Protein AF-A0A8K9Y503-F1 (afdb_monomer)

Solvent-accessible surface area (backbone atoms only — not comparable to full-atom values): 27094 Å² total; per-residue (Å²): 132,85,43,67,85,69,64,102,53,84,66,88,52,78,53,68,61,41,76,70,37,54,54,33,41,52,25,27,15,52,36,34,5,50,51,62,16,43,47,40,30,56,32,68,47,38,65,57,53,28,67,76,69,73,49,55,60,20,61,52,29,40,32,34,14,39,15,49,16,28,39,36,50,43,52,69,60,44,52,54,48,32,75,74,66,34,50,33,60,42,11,30,50,9,10,48,35,22,12,50,11,22,43,54,32,34,71,47,89,46,71,68,48,32,36,48,18,46,2,48,39,17,10,42,8,34,23,32,32,36,58,43,36,54,54,52,47,58,56,28,19,65,89,51,32,70,60,51,53,50,55,20,57,44,20,18,27,54,36,22,37,52,41,21,49,47,45,48,53,31,35,72,78,48,34,64,41,48,29,29,37,53,51,11,57,58,36,38,50,38,23,59,33,18,67,53,46,70,80,91,76,60,88,85,56,84,72,53,59,65,52,46,61,55,47,56,61,48,58,73,70,52,77,80,77,66,93,67,57,70,72,54,70,74,38,67,62,46,46,54,48,43,53,42,50,22,34,42,38,27,38,67,60,29,57,68,42,42,51,37,48,52,37,43,69,76,69,44,54,65,69,62,22,28,44,42,51,22,46,19,14,55,36,20,50,55,25,22,59,54,40,42,55,53,42,65,33,85,84,36,46,89,44,37,60,58,54,41,53,48,22,51,51,50,34,38,50,43,41,43,58,42,46,71,49,87,48,70,70,44,51,49,55,35,24,45,54,40,13,35,23,50,15,32,39,69,44,37,53,64,55,43,51,36,70,62,59,32,47,93,48,27,41,46,48,49,54,54,40,33,40,48,30,13,57,22,31,44,46,19,34,24,60,42,34,68,45,75,62,71,53,35,31,52,52,37,29,48,45,47,53,48,48,68,50,82,37,76,60,44,78,48,80,50,63,77,47,73,66,46,81,47,79,48,64,64,38,53,27,39,41,39,40,41,40,41,34,48,32,39,40,39,40,39,40,40,35,49,32,39,41,39,39,39,41,41,37,45,34,38,40,39,39,40,42,40,36,46,33,39,41,40,40,38,40,41,37,46,34,38,40,39,39,39,41,40,35,45,33,39,40,40,40,39,42,39,38,44,35,37,41,38,39,39,40,42,35,44,35,39,41,38,39,39,36,45,32,45,34,38,41,38,39,39,35,44,29,48,34,39,42,39,40,38,35,54,27,68,38,54,48,71,46,76,42,67,62,78,42,79,49,79,47,76,32,79,58,70,74,81,78,80,88,78,89,135

Nearest PDB structures (foldseek):
  7da5-assembly1_A  TM=9.621E-01  e=9.854E-31  Homo sapiens
  7yr5-assembly1_A  TM=9.206E-01  e=6.064E-30  Homo sapiens
  7ckr-assembly1_A  TM=7.723E-01  e=3.925E-29  Homo sapiens
  7y1q-assembly1_A  TM=7.663E-01  e=1.019E-23  Mus musculus
  8vzo-assembly1_A  TM=6.614E-01  e=3.587E-10  Mus musculus

Foldseek 3Di:
DAFQDDDPPPPPDDAQQDDLLVLLLVLLLQLLQCLQQVLLLLLLQLVVVCVLAVDFQLLSLLLSLLLLLLLLQCLLVLVVCCVVPNLLVLQLVLLLQLLQLLLQCLVDPHSVSSCCRRRPRNSNSSNSLNNSSLVLSCRNRDPCNVVSVLSSNLSRLVSNLVSLLVLLVQCVPPNSSSSSNVVSVVSNCSSVSSNSSDDDDDDDDPVVVVVVVVVVVVVVVDPDDDSADPPLVVQPLLVLLLLLLLLLLLQLVQCSSCQLVVCVVLVDDSSLSSCLSNLLSVLLSVLQVVLLVVCPDPVNVVVLVVQLVVLLVQLLVLLLQLLPDSDSVSSSVSSNSNSNSSSNNVNSSLSSLCVRRPNVCSNSSSSVSSSSSSVSSSCRNSVLSVPDDSCSSVVSSVSSVCSVQADQEAEAEDEDEAEEAAEHEEYAEYEYEYHEYAYYEHEYHEYAEYEYEYEEYAEYEYEYEYYAEYEYEYAEYAEYEYEYHEYAEYEYEYAYYAEYEYAYAEYAEYEYHAAEYAEYEYAYAEYAEYEYHYHDYAYYEHHYHDYNYYDYYYHDYDDDDDDDDD

Radius of gyration: 30.26 Å; Cα contacts (8 Å, |Δi|>4): 1120; chains: 1; bounding box: 80×85×55 Å

pLDDT: mean 74.12, std 19.42, range [24.25, 97.5]

Secondary structure (DSSP, 8-state):
-----S-SS--SS---SSTHHHHHHHHHHHHHHHHHHHHHHGGGGHHHHHHHHT--HHHHHHHHHHHHHHHHHTHHHHHHHHHHH-HHHHHHHHHHHHHHHHHHHHT-SSHHHHIIIIIIIHHHHHHHHHHHHHHHHHHH-STTHHHHHHHHHHHHHHHHHHHHHHHHHHHHHHHHHHHHHHHHHHHHHHHHHHHT-----PPPPTTHHHHHHHHHHHHTTS----SS-GGGGG-HHHHHHHHHHHHHHHHHTHHHHHHHHHHHHTT--HHHHHHHHHHHHHHHHHHHHHHHHHHHSTTTGGGHHHHHHHHHHHHHHHHHHHTT--SHHHHHHHHHHHHHHHHHHHHHHHHHHHHHH-TTTHHHHHHHHHHHHHHHHHHHHHHHHTS-STHHHHHHHHHHHHTTS--SSEEEEEEEEEEEEEEEEEEEEEEEEEEEEEEEEEEEEEEEEEEEEEEEEEEEEEEEEEEEEEEEEEEEEEEEEEEEEEEEEEEEEEEEEEEEEEEEEEEEEEEEEEEEEEEEEEEE-SEEEEEEEEEEEEEEEEEE-SEEEEEEEEES-S--------

Mean predicted aligned error: 16.47 Å

Organism: Oncorhynchus mykiss (NCBI:txid8022)

Sequence (566 aa):
MGGAVVDDEPSDVKAPDGGWGWAVLAGGFVITGFSYAFPKAVSVFFKELIREFGVGYSDCAWISSILLAMLYGTGPLCSVLVNKFGCRPVMMVGGLFASLGMVLASLATSIIHIYICTGVITGLGLALNFQPSLIMLNRYFSEKRPLANGLSAAGSPVALCCLSPLGQVLQYHYGWRGGFLILGGLLLNCCACGALMRPLVGPKKPQDQELQAVGEAERKLKPKKKLLDFSVFKDRGFLIYAIAASIMVLGLFVPPVFVVSYAKEMGNEDTKSALLLTILGFIDIFARPTCGLIAGMKWVRPRCVYLFSFAILFNGITDVISSQATDYPGLVVFCIFFGLSYGMVGALQFEVLMAIVGTKKFSSALGLVLLMEAIAVLVGPPGAGQYTGRRIWLVLGLGLWLGLGINRAVDVKLGLSRAVDVRLGLSRAVDVRLGLSRAVDVRLGLSRAVDVRLGLSRAVDVRLGLSRAVDVRLGLSRAVDVRLGLSRAVDVRLGLSRAVDVRLGLSRAVDVRLGLSRAVDVRLGLSRAVDVRLGLSRAVDVRLGLSRAVDVRLGRGREVEPWGWG

Structure (mmCIF, N/CA/C/O backbone):
data_AF-A0A8K9Y503-F1
#
_entry.id   AF-A0A8K9Y503-F1
#
loop_
_atom_site.group_PDB
_atom_site.id
_atom_site.type_symbol
_atom_site.label_atom_id
_atom_site.label_alt_id
_atom_site.label_comp_id
_atom_site.label_asym_id
_atom_site.label_entity_id
_atom_site.label_seq_id
_atom_site.pdbx_PDB_ins_code
_atom_site.Cartn_x
_atom_site.Cartn_y
_atom_site.Cartn_z
_atom_site.occupancy
_atom_site.B_iso_or_equiv
_atom_site.auth_seq_id
_atom_site.auth_comp_id
_atom_site.auth_asym_id
_atom_site.auth_atom_id
_atom_site.pdbx_PDB_model_num
ATOM 1 N N . MET A 1 1 ? -4.191 0.348 24.302 1.00 24.25 1 MET A N 1
ATOM 2 C CA . MET A 1 1 ? -5.628 0.156 24.599 1.00 24.25 1 MET A CA 1
ATOM 3 C C . MET A 1 1 ? -6.390 0.761 23.437 1.00 24.25 1 MET A C 1
ATOM 5 O O . MET A 1 1 ? -6.690 1.943 23.464 1.00 24.25 1 MET A O 1
ATOM 9 N N . GLY A 1 2 ? -6.550 -0.013 22.363 1.00 26.66 2 GLY A N 1
ATOM 10 C CA . GLY A 1 2 ? -7.130 0.453 21.106 1.00 26.66 2 GLY A CA 1
ATOM 11 C C . GLY A 1 2 ? -8.628 0.216 21.070 1.00 26.66 2 GLY A C 1
ATOM 12 O O . GLY A 1 2 ? -9.065 -0.931 21.083 1.00 26.66 2 GLY A O 1
ATOM 13 N N . GLY A 1 3 ? -9.394 1.304 21.053 1.00 29.09 3 GLY A N 1
ATOM 14 C CA . GLY A 1 3 ? -10.820 1.298 20.749 1.00 29.09 3 GLY A CA 1
ATOM 15 C C . GLY A 1 3 ? -11.018 1.650 19.279 1.00 29.09 3 GLY A C 1
ATOM 16 O O . GLY A 1 3 ? -11.071 2.824 18.928 1.00 29.09 3 GLY A O 1
ATOM 17 N N . ALA A 1 4 ? -11.089 0.641 18.414 1.00 30.44 4 ALA A N 1
ATOM 18 C CA . ALA A 1 4 ? -11.808 0.779 17.153 1.00 30.44 4 ALA A CA 1
ATOM 19 C C . ALA A 1 4 ? -13.291 0.569 17.476 1.00 30.44 4 ALA A C 1
ATOM 21 O O . ALA A 1 4 ? -13.622 -0.336 18.242 1.00 30.44 4 ALA A O 1
ATOM 22 N N . VAL A 1 5 ? -14.158 1.438 16.959 1.00 34.88 5 VAL A N 1
ATOM 23 C CA . VAL A 1 5 ? -15.590 1.417 17.254 1.00 34.88 5 VAL A CA 1
ATOM 24 C C . VAL A 1 5 ? -16.160 0.113 16.728 1.00 34.88 5 VAL A C 1
ATOM 26 O O . VAL A 1 5 ? -16.327 -0.097 15.530 1.00 34.88 5 VAL A O 1
ATOM 29 N N . VAL A 1 6 ? -16.458 -0.745 17.683 1.00 36.44 6 VAL A N 1
ATOM 30 C CA . VAL A 1 6 ? -17.508 -1.731 17.619 1.00 36.44 6 VAL A CA 1
ATOM 31 C C . VAL A 1 6 ? -18.250 -1.501 18.921 1.00 36.44 6 VAL A C 1
ATOM 33 O O . VAL A 1 6 ? -17.729 -1.856 19.967 1.00 36.44 6 VAL A O 1
ATOM 36 N N . ASP A 1 7 ? -19.377 -0.804 18.829 1.00 33.28 7 ASP A N 1
ATOM 37 C CA . ASP A 1 7 ? -20.408 -0.723 19.860 1.00 33.28 7 ASP A CA 1
ATOM 38 C C . ASP A 1 7 ? -19.899 -0.476 21.299 1.00 33.28 7 ASP A C 1
ATOM 40 O O . ASP A 1 7 ? -19.605 -1.395 22.049 1.00 33.28 7 ASP A O 1
ATOM 44 N N . ASP A 1 8 ? -19.935 0.788 21.737 1.00 29.53 8 ASP A N 1
ATOM 45 C CA . ASP A 1 8 ? -20.135 1.149 23.159 1.00 29.53 8 ASP A CA 1
ATOM 46 C C . ASP A 1 8 ? -21.586 0.818 23.615 1.00 29.53 8 ASP A C 1
ATOM 48 O O . ASP A 1 8 ? -22.152 1.475 24.486 1.00 29.53 8 ASP A O 1
ATOM 52 N N . GLU A 1 9 ? -22.239 -0.172 23.000 1.00 31.08 9 GLU A N 1
ATOM 53 C CA . GLU A 1 9 ? -23.271 -0.937 23.695 1.00 31.08 9 GLU A CA 1
ATOM 54 C C . GLU A 1 9 ? -22.525 -2.112 24.323 1.00 31.08 9 GLU A C 1
ATOM 56 O O . GLU A 1 9 ? -21.763 -2.767 23.607 1.00 31.08 9 GLU A O 1
ATOM 61 N N . PRO A 1 10 ? -22.666 -2.375 25.634 1.00 30.44 10 PRO A N 1
ATOM 62 C CA . PRO A 1 10 ? -22.065 -3.556 26.223 1.00 30.44 10 PRO A CA 1
ATOM 63 C C . PRO A 1 10 ? -22.575 -4.748 25.418 1.00 30.44 10 PRO A C 1
ATOM 65 O O . PRO A 1 10 ? -23.750 -5.096 25.476 1.00 30.44 10 PRO A O 1
ATOM 68 N N . SER A 1 11 ? -21.711 -5.347 24.599 1.00 40.53 11 SER A N 1
ATOM 69 C CA . SER A 1 11 ? -22.022 -6.647 24.045 1.00 40.53 11 SER A CA 1
ATOM 70 C C . SER A 1 11 ? -22.143 -7.550 25.262 1.00 40.53 11 SER A C 1
ATOM 72 O O . SER A 1 11 ? -21.130 -7.828 25.902 1.00 40.53 11 SER A O 1
ATOM 74 N N . ASP A 1 12 ? -23.355 -8.003 25.582 1.00 45.41 12 ASP A N 1
ATOM 75 C CA . ASP A 1 12 ? -23.654 -8.934 26.687 1.00 45.41 12 ASP A CA 1
ATOM 76 C C . ASP A 1 12 ? -22.857 -10.259 26.608 1.00 45.41 12 ASP A C 1
ATOM 78 O O . ASP A 1 12 ? -22.991 -11.151 27.445 1.00 45.41 12 ASP A O 1
ATOM 82 N N . VAL A 1 13 ? -21.994 -10.407 25.598 1.00 59.25 13 VAL A N 1
ATOM 83 C CA . VAL A 1 13 ? -21.104 -11.535 25.362 1.00 59.25 13 VAL A CA 1
ATOM 84 C C . VAL A 1 13 ? -19.667 -11.144 25.688 1.00 59.25 13 VAL A C 1
ATOM 86 O O . VAL A 1 13 ? -19.030 -10.376 24.967 1.00 59.25 13 VAL A O 1
ATOM 89 N N . LYS A 1 14 ? -19.132 -11.727 26.764 1.00 68.75 14 LYS A N 1
ATOM 90 C CA . LYS A 1 14 ? -17.713 -11.627 27.122 1.00 68.75 14 LYS A CA 1
ATOM 91 C C . LYS A 1 14 ? -16.845 -12.202 25.995 1.00 68.75 14 LYS A C 1
ATOM 93 O O . LYS A 1 14 ? -17.120 -13.293 25.493 1.00 68.75 14 LYS A O 1
ATOM 98 N N . ALA A 1 15 ? -15.791 -11.480 25.610 1.00 75.25 15 ALA A N 1
ATOM 99 C CA . ALA A 1 15 ? -14.837 -11.958 24.612 1.00 75.25 15 ALA A CA 1
ATOM 100 C C . ALA A 1 15 ? -14.165 -13.262 25.095 1.00 75.25 15 ALA A C 1
ATOM 102 O O . ALA A 1 15 ? -13.732 -13.326 26.248 1.00 75.25 15 ALA A O 1
ATOM 103 N N . PRO A 1 16 ? -14.077 -14.304 24.249 1.00 75.00 16 PRO A N 1
ATOM 104 C CA . PRO A 1 16 ? -13.541 -15.600 24.661 1.00 75.00 16 PRO A CA 1
ATOM 105 C C . PRO A 1 16 ? -12.012 -15.628 24.838 1.00 75.00 16 PRO A C 1
ATOM 107 O O . PRO A 1 16 ? -11.518 -16.537 25.499 1.00 75.00 16 PRO A O 1
ATOM 110 N N . ASP A 1 17 ? -11.251 -14.692 24.244 1.00 77.75 17 ASP A N 1
ATOM 111 C CA . ASP A 1 17 ? -9.776 -14.572 24.360 1.00 77.75 17 ASP A CA 1
ATOM 112 C C . ASP A 1 17 ? -8.979 -15.881 24.087 1.00 77.75 17 ASP A C 1
ATOM 114 O O . ASP A 1 17 ? -7.818 -16.058 24.497 1.00 77.75 17 ASP A O 1
ATOM 118 N N . GLY A 1 18 ? -9.604 -16.797 23.335 1.00 81.81 18 GLY A N 1
ATOM 119 C CA . GLY A 1 18 ? -9.132 -18.145 23.027 1.00 81.81 18 GLY A CA 1
ATOM 120 C C . GLY A 1 18 ? -10.145 -18.971 22.218 1.00 81.81 18 GLY A C 1
ATOM 121 O O . GLY A 1 18 ? -11.104 -18.439 21.651 1.00 81.81 18 GLY A O 1
ATOM 122 N N . GLY A 1 19 ? -9.915 -20.286 22.129 1.00 88.31 19 GLY A N 1
ATOM 123 C CA . GLY A 1 19 ? -10.785 -21.222 21.403 1.00 88.31 19 GLY A CA 1
ATOM 124 C C . GLY A 1 19 ? -10.927 -20.869 19.919 1.00 88.31 19 GLY A C 1
ATOM 125 O O . GLY A 1 19 ? -9.931 -20.707 19.214 1.00 88.31 19 GLY A O 1
ATOM 126 N N . TRP A 1 20 ? -12.169 -20.693 19.456 1.00 89.31 20 TRP A N 1
ATOM 127 C CA . TRP A 1 20 ? -12.473 -20.318 18.067 1.00 89.31 20 TRP A CA 1
ATOM 128 C C . TRP A 1 20 ? -11.873 -18.962 17.649 1.00 89.31 20 TRP A C 1
ATOM 130 O O . TRP A 1 20 ? -11.690 -18.711 16.459 1.00 89.31 20 TRP A O 1
ATOM 140 N N . GLY A 1 21 ? -11.486 -18.110 18.608 1.00 87.62 21 GLY A N 1
ATOM 141 C CA . GLY A 1 21 ? -10.747 -16.877 18.326 1.00 87.62 21 GLY A CA 1
ATOM 142 C C . GLY A 1 21 ? -9.441 -17.114 17.560 1.00 87.62 21 GLY A C 1
ATOM 143 O O . GLY A 1 21 ? -9.077 -16.298 16.720 1.00 87.62 21 GLY A O 1
ATOM 144 N N . TRP A 1 22 ? -8.772 -18.255 17.761 1.00 91.81 22 TRP A N 1
ATOM 145 C CA . TRP A 1 22 ? -7.566 -18.611 17.003 1.00 91.81 22 TRP A CA 1
ATOM 146 C C . TRP A 1 22 ? -7.865 -18.995 15.548 1.00 91.81 22 TRP A C 1
ATOM 148 O O . TRP A 1 22 ? -7.086 -18.663 14.659 1.00 91.81 22 TRP A O 1
ATOM 158 N N . ALA A 1 23 ? -9.014 -19.623 15.280 1.00 93.06 23 ALA A N 1
ATOM 159 C CA . ALA A 1 23 ? -9.465 -19.885 13.912 1.00 93.06 23 ALA A CA 1
ATOM 160 C C . ALA A 1 23 ? -9.832 -18.577 13.189 1.00 93.06 23 ALA A C 1
ATOM 162 O O . ALA A 1 23 ? -9.463 -18.374 12.033 1.00 93.06 23 ALA A O 1
ATOM 163 N N . VAL A 1 24 ? -10.490 -17.651 13.898 1.00 91.44 24 VAL A N 1
ATOM 164 C CA . VAL A 1 24 ? -10.767 -16.286 13.416 1.00 91.44 24 VAL A CA 1
ATOM 165 C C . VAL A 1 24 ? -9.466 -15.531 13.130 1.00 91.44 24 VAL A C 1
ATOM 167 O O . VAL A 1 24 ? -9.355 -14.898 12.083 1.00 91.44 24 VAL A O 1
ATOM 170 N N . LEU A 1 25 ? -8.459 -15.643 14.003 1.00 92.44 25 LEU A N 1
ATOM 171 C CA . LEU A 1 25 ? -7.128 -15.071 13.781 1.00 92.44 25 LEU A CA 1
ATOM 172 C C . LEU A 1 25 ? -6.470 -15.644 12.522 1.00 92.44 25 LEU A C 1
ATOM 174 O O . LEU A 1 25 ? -5.951 -14.874 11.723 1.00 92.44 25 LEU A O 1
ATOM 178 N N . ALA A 1 26 ? -6.506 -16.964 12.320 1.00 94.31 26 ALA A N 1
ATOM 179 C CA . ALA A 1 26 ? -5.936 -17.599 11.132 1.00 94.31 26 ALA A CA 1
ATOM 180 C C . ALA A 1 26 ? -6.625 -17.118 9.842 1.00 94.31 26 ALA A C 1
ATOM 182 O O . ALA A 1 26 ? -5.956 -16.778 8.867 1.00 94.31 26 ALA A O 1
ATOM 183 N N . GLY A 1 27 ? -7.958 -17.000 9.851 1.00 93.81 27 GLY A N 1
ATOM 184 C CA . GLY A 1 27 ? -8.704 -16.397 8.742 1.00 93.81 27 GLY A CA 1
ATOM 185 C C . GLY A 1 27 ? -8.328 -14.928 8.513 1.00 93.81 27 GLY A C 1
ATOM 186 O O . GLY A 1 27 ? -8.102 -14.516 7.376 1.00 93.81 27 GLY A O 1
ATOM 187 N N . GLY A 1 28 ? -8.205 -14.149 9.592 1.00 91.69 28 GLY A N 1
ATOM 188 C CA . GLY A 1 28 ? -7.778 -12.749 9.553 1.00 91.69 28 GLY A CA 1
ATOM 189 C C . GLY A 1 28 ? -6.360 -12.574 9.009 1.00 91.69 28 GLY A C 1
ATOM 190 O O . GLY A 1 28 ? -6.130 -11.680 8.198 1.00 91.69 28 GLY A O 1
ATOM 191 N N . PHE A 1 29 ? -5.435 -13.466 9.372 1.00 94.56 29 PHE A N 1
ATOM 192 C CA . PHE A 1 29 ? -4.059 -13.498 8.877 1.00 94.56 29 PHE A CA 1
ATOM 193 C C . PHE A 1 29 ? -4.014 -13.656 7.356 1.00 94.56 29 PHE A C 1
ATOM 195 O O . PHE A 1 29 ? -3.374 -12.858 6.673 1.00 94.56 29 PHE A O 1
ATOM 202 N N . VAL A 1 30 ? -4.739 -14.640 6.815 1.00 95.50 30 VAL A N 1
ATOM 203 C CA . VAL A 1 30 ? -4.794 -14.894 5.367 1.00 95.50 30 VAL A CA 1
ATOM 204 C C . VAL A 1 30 ? -5.430 -13.714 4.630 1.00 95.50 30 VAL A C 1
ATOM 206 O O . VAL A 1 30 ? -4.883 -13.232 3.641 1.00 95.50 30 VAL A O 1
ATOM 209 N N . ILE A 1 31 ? -6.553 -13.200 5.136 1.00 94.75 31 ILE A N 1
ATOM 210 C CA . ILE A 1 31 ? -7.268 -12.065 4.538 1.00 94.75 31 ILE A CA 1
ATOM 211 C C . ILE A 1 31 ? -6.422 -10.793 4.548 1.00 94.75 31 ILE A C 1
ATOM 213 O O . ILE A 1 31 ? -6.339 -10.102 3.534 1.00 94.75 31 ILE A O 1
ATOM 217 N N . THR A 1 32 ? -5.779 -10.483 5.673 1.00 91.75 32 THR A N 1
ATOM 218 C CA . THR A 1 32 ? -4.864 -9.341 5.781 1.00 91.75 32 THR A CA 1
ATOM 219 C C . THR A 1 32 ? -3.681 -9.521 4.830 1.00 91.75 32 THR A C 1
ATOM 221 O O . THR A 1 32 ? -3.284 -8.570 4.156 1.00 91.75 32 THR A O 1
ATOM 224 N N . GLY A 1 33 ? -3.184 -10.758 4.723 1.00 93.56 33 GLY A N 1
ATOM 225 C CA . GLY A 1 33 ? -2.189 -11.194 3.752 1.00 93.56 33 GLY A CA 1
ATOM 226 C C . GLY A 1 33 ? -2.547 -10.796 2.329 1.00 93.56 33 GLY A C 1
ATOM 227 O O . GLY A 1 33 ? -1.882 -9.949 1.734 1.00 93.56 33 GLY A O 1
ATOM 228 N N . PHE A 1 34 ? -3.635 -11.356 1.803 1.00 94.62 34 PHE A N 1
ATOM 229 C CA . PHE A 1 34 ? -4.100 -11.046 0.454 1.00 94.62 34 PHE A CA 1
ATOM 230 C C . PHE A 1 34 ? -4.433 -9.562 0.275 1.00 94.62 34 PHE A C 1
ATOM 232 O O . PHE A 1 34 ? -4.041 -8.977 -0.725 1.00 94.62 34 PHE A O 1
ATOM 239 N N . SER A 1 35 ? -5.080 -8.913 1.241 1.00 92.25 35 SER A N 1
ATOM 240 C CA . SER A 1 35 ? -5.535 -7.528 1.060 1.00 92.25 35 SER A CA 1
ATOM 241 C C . SER A 1 35 ? -4.378 -6.546 0.838 1.00 92.25 35 SER A C 1
ATOM 243 O O . SER A 1 35 ? -4.457 -5.704 -0.051 1.00 92.25 35 SER A O 1
ATOM 245 N N . TYR A 1 36 ? -3.277 -6.675 1.587 1.00 90.25 36 TYR A N 1
ATOM 246 C CA . TYR A 1 36 ? -2.134 -5.758 1.476 1.00 90.25 36 TYR A CA 1
ATOM 247 C C . TYR A 1 36 ? -1.031 -6.223 0.519 1.00 90.25 36 TYR A C 1
ATOM 249 O O . TYR A 1 36 ? -0.345 -5.385 -0.076 1.00 90.25 36 TYR A O 1
ATOM 257 N N . ALA A 1 37 ? -0.813 -7.535 0.386 1.00 93.50 37 ALA A N 1
ATOM 258 C CA . ALA A 1 37 ? 0.258 -8.069 -0.452 1.00 93.50 37 ALA A CA 1
ATOM 259 C C . ALA A 1 37 ? -0.138 -8.160 -1.925 1.00 93.50 37 ALA A C 1
ATOM 261 O O . ALA A 1 37 ? 0.696 -7.913 -2.795 1.00 93.50 37 ALA A O 1
ATOM 262 N N . PHE A 1 38 ? -1.399 -8.490 -2.214 1.00 94.31 38 PHE A N 1
ATOM 263 C CA . PHE A 1 38 ? -1.869 -8.731 -3.575 1.00 94.31 38 PHE A CA 1
ATOM 264 C C . PHE A 1 38 ? -1.655 -7.539 -4.521 1.00 94.31 38 PHE A C 1
ATOM 266 O O . PHE A 1 38 ? -1.029 -7.749 -5.560 1.00 94.31 38 PHE A O 1
ATOM 273 N N . PRO A 1 39 ? -2.034 -6.285 -4.183 1.00 92.25 39 PRO A N 1
ATOM 274 C CA . PRO A 1 39 ? -1.750 -5.140 -5.054 1.00 92.25 39 PRO A CA 1
ATOM 275 C C . PRO A 1 39 ? -0.270 -4.976 -5.414 1.00 92.25 39 PRO A C 1
ATOM 277 O O . PRO A 1 39 ? 0.044 -4.525 -6.513 1.00 92.25 39 PRO A O 1
ATOM 280 N N . LYS A 1 40 ? 0.645 -5.348 -4.512 1.00 91.12 40 LYS A N 1
ATOM 281 C CA . LYS A 1 40 ? 2.092 -5.305 -4.769 1.00 91.12 40 LYS A CA 1
ATOM 282 C C . LYS A 1 40 ? 2.534 -6.493 -5.619 1.00 91.12 40 LYS A C 1
ATOM 284 O O . LYS A 1 40 ? 3.303 -6.311 -6.552 1.00 91.12 40 LYS A O 1
ATOM 289 N N . ALA A 1 41 ? 2.028 -7.693 -5.344 1.00 92.69 41 ALA A N 1
ATOM 290 C CA . ALA A 1 41 ? 2.369 -8.905 -6.088 1.00 92.69 41 ALA A CA 1
ATOM 291 C C . ALA A 1 41 ? 1.895 -8.860 -7.554 1.00 92.69 41 ALA A C 1
ATOM 293 O O . ALA A 1 41 ? 2.585 -9.372 -8.432 1.00 92.69 41 ALA A O 1
ATOM 294 N N . VAL A 1 42 ? 0.775 -8.187 -7.847 1.00 92.69 42 VAL A N 1
ATOM 295 C CA . VAL A 1 42 ? 0.293 -7.977 -9.228 1.00 92.69 42 VAL A CA 1
ATOM 296 C C . VAL A 1 42 ? 1.311 -7.202 -10.083 1.00 92.69 42 VAL A C 1
ATOM 298 O O . VAL A 1 42 ? 1.362 -7.404 -11.296 1.00 92.69 42 VAL A O 1
ATOM 301 N N . SER A 1 43 ? 2.191 -6.397 -9.471 1.00 90.81 43 SER A N 1
ATOM 302 C CA . SER A 1 43 ? 3.234 -5.655 -10.199 1.00 90.81 43 SER A CA 1
ATOM 303 C C . SER A 1 43 ? 4.227 -6.544 -10.958 1.00 90.81 43 SER A C 1
ATOM 305 O O . SER A 1 43 ? 4.831 -6.098 -11.933 1.00 90.81 43 SER A O 1
ATOM 307 N N . VAL A 1 44 ? 4.363 -7.820 -10.572 1.00 93.19 44 VAL A N 1
ATOM 308 C CA . VAL A 1 44 ? 5.228 -8.795 -11.258 1.00 93.19 44 VAL A CA 1
ATOM 309 C C . VAL A 1 44 ? 4.824 -8.962 -12.731 1.00 93.19 44 VAL A C 1
ATOM 311 O O . VAL A 1 44 ? 5.699 -9.095 -13.594 1.00 93.19 44 VAL A O 1
ATOM 314 N N . PHE A 1 45 ? 3.521 -8.844 -13.018 1.00 93.94 45 PHE A N 1
ATOM 315 C CA . PHE A 1 45 ? 2.928 -8.974 -14.351 1.00 93.94 45 PHE A CA 1
ATOM 316 C C . PHE A 1 45 ? 3.010 -7.691 -15.195 1.00 93.94 45 PHE A C 1
ATOM 318 O O . PHE A 1 45 ? 2.757 -7.745 -16.397 1.00 93.94 45 PHE A O 1
ATOM 325 N N . PHE A 1 46 ? 3.379 -6.540 -14.618 1.00 91.50 46 PHE A N 1
ATOM 326 C CA . PHE A 1 46 ? 3.314 -5.242 -15.309 1.00 91.50 46 PHE A CA 1
ATOM 327 C C . PHE A 1 46 ? 4.134 -5.199 -16.594 1.00 91.50 46 PHE A C 1
ATOM 329 O O . PHE A 1 46 ? 3.647 -4.711 -17.607 1.00 91.50 46 PHE A O 1
ATOM 336 N N . LYS A 1 47 ? 5.348 -5.763 -16.588 1.00 88.44 47 LYS A N 1
ATOM 337 C CA . LYS A 1 47 ? 6.200 -5.805 -17.788 1.00 88.44 47 LYS A CA 1
ATOM 338 C C . LYS A 1 47 ? 5.528 -6.538 -18.955 1.00 88.44 47 LYS A C 1
ATOM 340 O O . LYS A 1 47 ? 5.725 -6.153 -20.101 1.00 88.44 47 LYS A O 1
ATOM 345 N N . GLU A 1 48 ? 4.727 -7.561 -18.670 1.00 90.50 48 GLU A N 1
ATOM 346 C CA . GLU A 1 48 ? 4.014 -8.319 -19.702 1.00 90.50 48 GLU A CA 1
ATOM 347 C C . GLU A 1 48 ? 2.774 -7.577 -20.197 1.00 90.50 48 GLU A C 1
ATOM 349 O O . GLU A 1 48 ? 2.521 -7.536 -21.395 1.00 90.50 48 GLU A O 1
ATOM 354 N N . LEU A 1 49 ? 2.046 -6.913 -19.294 1.00 92.12 49 LEU A N 1
ATOM 355 C CA . LEU A 1 49 ? 0.908 -6.064 -19.659 1.00 92.12 49 LEU A CA 1
ATOM 356 C C . LEU A 1 49 ? 1.341 -4.875 -20.531 1.00 92.12 49 LEU A C 1
ATOM 358 O O . LEU A 1 49 ? 0.658 -4.543 -21.496 1.00 92.12 49 LEU A O 1
ATOM 362 N N . ILE A 1 50 ? 2.499 -4.275 -20.235 1.00 90.12 50 ILE A N 1
ATOM 363 C CA . ILE A 1 50 ? 3.124 -3.231 -21.062 1.00 90.12 50 ILE A CA 1
ATOM 364 C C . ILE A 1 50 ? 3.376 -3.744 -22.482 1.00 90.12 50 ILE A C 1
ATOM 366 O O . ILE A 1 50 ? 3.066 -3.049 -23.447 1.00 90.12 50 ILE A O 1
ATOM 370 N N . ARG A 1 51 ? 3.912 -4.964 -22.616 1.00 90.12 51 ARG A N 1
ATOM 371 C CA . ARG A 1 51 ? 4.206 -5.583 -23.917 1.00 90.12 51 ARG A CA 1
ATOM 372 C C . ARG A 1 51 ? 2.944 -5.919 -24.707 1.00 90.12 51 ARG A C 1
ATOM 374 O O . ARG A 1 51 ? 2.896 -5.619 -25.891 1.00 90.12 51 ARG A O 1
ATOM 381 N N . GLU A 1 52 ? 1.943 -6.510 -24.058 1.00 92.69 52 GLU A N 1
ATOM 382 C CA . GLU A 1 52 ? 0.691 -6.937 -24.699 1.00 92.69 52 GLU A CA 1
ATOM 383 C C . GLU A 1 52 ? -0.147 -5.742 -25.177 1.00 92.69 52 GLU A C 1
ATOM 385 O O . GLU A 1 52 ? -0.653 -5.742 -26.296 1.00 92.69 52 GLU A O 1
ATOM 390 N N . PHE A 1 53 ? -0.308 -4.719 -24.331 1.00 91.81 53 PHE A N 1
ATOM 391 C CA . PHE A 1 53 ? -1.197 -3.588 -24.613 1.00 91.81 53 PHE A CA 1
ATOM 392 C C . PHE A 1 53 ? -0.480 -2.368 -25.206 1.00 91.81 53 PHE A C 1
ATOM 394 O O . PHE A 1 53 ? -1.148 -1.407 -25.583 1.00 91.81 53 PHE A O 1
ATOM 401 N N . GLY A 1 54 ? 0.855 -2.376 -25.282 1.00 87.62 54 GLY A N 1
ATOM 402 C CA . GLY A 1 54 ? 1.645 -1.249 -25.790 1.00 87.62 54 GLY A CA 1
ATOM 403 C C . GLY A 1 54 ? 1.527 0.023 -24.939 1.00 87.62 54 GLY A C 1
ATOM 404 O O . GLY A 1 54 ? 1.584 1.127 -25.475 1.00 87.62 54 GLY A O 1
ATOM 405 N N . VAL A 1 55 ? 1.315 -0.125 -23.627 1.00 88.44 55 VAL A N 1
ATOM 406 C CA . VAL A 1 55 ? 1.056 0.977 -22.678 1.00 88.44 55 VAL A CA 1
ATOM 407 C C . VAL A 1 55 ? 2.284 1.329 -21.835 1.00 88.44 55 VAL A C 1
ATOM 409 O O . VAL A 1 55 ? 3.238 0.560 -21.761 1.00 88.44 55 VAL A O 1
ATOM 412 N N . GLY A 1 56 ? 2.279 2.487 -21.168 1.00 84.44 56 GLY A N 1
ATOM 413 C CA . GLY A 1 56 ? 3.393 2.920 -20.320 1.00 84.44 56 GLY A CA 1
ATOM 414 C C . GLY A 1 56 ? 3.397 2.313 -18.908 1.00 84.44 56 GLY A C 1
ATOM 415 O O . GLY A 1 56 ? 2.437 1.692 -18.451 1.00 84.44 56 GLY A O 1
ATOM 416 N N . TYR A 1 57 ? 4.471 2.575 -18.153 1.00 81.44 57 TYR A N 1
ATOM 417 C CA . TYR A 1 57 ? 4.572 2.213 -16.728 1.00 81.44 57 TYR A CA 1
ATOM 418 C C . TYR A 1 57 ? 3.511 2.897 -15.858 1.00 81.44 57 TYR A C 1
ATOM 420 O O . TYR A 1 57 ? 2.992 2.281 -14.927 1.00 81.44 57 TYR A O 1
ATOM 428 N N . SER A 1 58 ? 3.177 4.155 -16.169 1.00 84.75 58 SER A N 1
ATOM 429 C CA . SER A 1 58 ? 2.099 4.895 -15.500 1.00 84.75 58 SER A CA 1
ATOM 430 C C . SER A 1 58 ? 0.755 4.177 -15.632 1.00 84.75 58 SER A C 1
ATOM 432 O O . SER A 1 58 ? 0.045 4.027 -14.639 1.00 84.75 58 SER A O 1
ATOM 434 N N . ASP A 1 59 ? 0.452 3.668 -16.829 1.00 86.81 59 ASP A N 1
ATOM 435 C CA . ASP A 1 59 ? -0.794 2.962 -17.122 1.00 86.81 59 ASP A CA 1
ATOM 436 C C . ASP A 1 59 ? -0.901 1.679 -16.289 1.00 86.81 59 ASP A C 1
ATOM 438 O O . ASP A 1 59 ? -1.867 1.473 -15.562 1.00 86.81 59 ASP A O 1
ATOM 442 N N . CYS A 1 60 ? 0.142 0.849 -16.259 1.00 90.19 60 CYS A N 1
ATOM 443 C CA . CYS A 1 60 ? 0.113 -0.351 -15.416 1.00 90.19 60 CYS A CA 1
ATOM 444 C C . CYS A 1 60 ? 0.038 -0.026 -13.915 1.00 90.19 60 CYS A C 1
ATOM 446 O O . CYS A 1 60 ? -0.659 -0.712 -13.167 1.00 90.19 60 CYS A O 1
ATOM 448 N N . ALA A 1 61 ? 0.688 1.049 -13.464 1.00 89.62 61 ALA A N 1
ATOM 449 C CA . ALA A 1 61 ? 0.650 1.461 -12.064 1.00 89.62 61 ALA A CA 1
ATOM 450 C C . ALA A 1 61 ? -0.745 1.894 -11.586 1.00 89.62 61 ALA A C 1
ATOM 452 O O . ALA A 1 61 ? -1.049 1.722 -10.401 1.00 89.62 61 ALA A O 1
ATOM 453 N N . TRP A 1 62 ? -1.622 2.363 -12.486 1.00 92.31 62 TRP A N 1
ATOM 454 C CA . TRP A 1 62 ? -3.031 2.609 -12.157 1.00 92.31 62 TRP A CA 1
ATOM 455 C C . TRP A 1 62 ? -3.731 1.354 -11.629 1.00 92.31 62 TRP A C 1
ATOM 457 O O . TRP A 1 62 ? -4.578 1.480 -10.750 1.00 92.31 62 TRP A O 1
ATOM 467 N N . ILE A 1 63 ? -3.350 0.148 -12.067 1.00 94.25 63 ILE A N 1
ATOM 468 C CA . ILE A 1 63 ? -3.966 -1.109 -11.611 1.00 94.25 63 ILE A CA 1
ATOM 469 C C . ILE A 1 63 ? -3.800 -1.270 -10.094 1.00 94.25 63 ILE A C 1
ATOM 471 O O . ILE A 1 63 ? -4.789 -1.376 -9.365 1.00 94.25 63 ILE A O 1
ATOM 475 N N . SER A 1 64 ? -2.556 -1.252 -9.604 1.00 92.69 64 SER A N 1
ATOM 476 C CA . SER A 1 64 ? -2.270 -1.403 -8.172 1.00 92.69 64 SER A CA 1
ATOM 477 C C . SER A 1 64 ? -2.799 -0.220 -7.363 1.00 92.69 64 SER A C 1
ATOM 479 O O . SER A 1 64 ? -3.307 -0.419 -6.260 1.00 92.69 64 SER A O 1
ATOM 481 N N . SER A 1 65 ? -2.729 0.997 -7.908 1.00 94.00 65 SER A N 1
ATOM 482 C CA . SER A 1 65 ? -3.228 2.200 -7.239 1.00 94.00 65 SER A CA 1
ATOM 483 C C . SER A 1 65 ? -4.734 2.229 -7.067 1.00 94.00 65 SER A C 1
ATOM 485 O O . SER A 1 65 ? -5.195 2.540 -5.972 1.00 94.00 65 SER A O 1
ATOM 487 N N . ILE A 1 66 ? -5.505 1.872 -8.097 1.00 95.56 66 ILE A N 1
ATOM 488 C CA . ILE A 1 66 ? -6.964 1.760 -7.993 1.00 95.56 66 ILE A CA 1
ATOM 489 C C . ILE A 1 66 ? -7.314 0.667 -6.982 1.00 95.56 66 ILE A C 1
ATOM 491 O O . ILE A 1 66 ? -8.155 0.892 -6.116 1.00 95.56 66 ILE A O 1
ATOM 495 N N . LEU A 1 67 ? -6.628 -0.479 -7.028 1.00 95.19 67 LEU A N 1
ATOM 496 C CA . LEU A 1 67 ? -6.868 -1.589 -6.105 1.00 95.19 67 LEU A CA 1
ATOM 497 C C . LEU A 1 67 ? -6.640 -1.176 -4.636 1.00 95.19 67 LEU A C 1
ATOM 499 O O . LEU A 1 67 ? -7.511 -1.389 -3.791 1.00 95.19 67 LEU A O 1
ATOM 503 N N . LEU A 1 68 ? -5.512 -0.526 -4.329 1.00 92.88 68 LEU A N 1
ATOM 504 C CA . LEU A 1 68 ? -5.218 0.005 -2.989 1.00 92.88 68 LEU A CA 1
ATOM 505 C C . LEU A 1 68 ? -6.158 1.153 -2.581 1.00 92.88 68 LEU A C 1
ATOM 507 O O . LEU A 1 68 ? -6.584 1.221 -1.428 1.00 92.88 68 LEU A O 1
ATOM 511 N N . ALA A 1 69 ? -6.506 2.048 -3.506 1.00 94.25 69 ALA A N 1
ATOM 512 C CA . ALA A 1 69 ? -7.439 3.136 -3.235 1.00 94.25 69 ALA A CA 1
ATOM 513 C C . ALA A 1 69 ? -8.835 2.601 -2.892 1.00 94.25 69 ALA A C 1
ATOM 515 O O . ALA A 1 69 ? -9.477 3.109 -1.975 1.00 94.25 69 ALA A O 1
ATOM 516 N N . MET A 1 70 ? -9.287 1.539 -3.562 1.00 94.44 70 MET A N 1
ATOM 517 C CA . MET A 1 70 ? -10.536 0.856 -3.227 1.00 94.44 70 MET A CA 1
ATOM 518 C C . MET A 1 70 ? -10.463 0.167 -1.864 1.00 94.44 70 MET A C 1
ATOM 520 O O . MET A 1 70 ? -11.421 0.263 -1.092 1.00 94.44 70 MET A O 1
ATOM 524 N N . LEU A 1 71 ? -9.325 -0.456 -1.536 1.00 91.38 71 LEU A N 1
ATOM 525 C CA . LEU A 1 71 ? -9.086 -1.080 -0.233 1.00 91.38 71 LEU A CA 1
ATOM 526 C C . LEU A 1 71 ? -9.248 -0.085 0.928 1.00 91.38 71 LEU A C 1
ATOM 528 O O . LEU A 1 71 ? -9.889 -0.409 1.925 1.00 91.38 71 LEU A O 1
ATOM 532 N N . TYR A 1 72 ? -8.699 1.125 0.801 1.00 88.19 72 TYR A N 1
ATOM 533 C CA . TYR A 1 72 ? -8.762 2.144 1.858 1.00 88.19 72 TYR A CA 1
ATOM 534 C C . TYR A 1 72 ? -10.016 3.023 1.799 1.00 88.19 72 TYR A C 1
ATOM 536 O O . TYR A 1 72 ? -10.574 3.390 2.834 1.00 88.19 72 TYR A O 1
ATOM 544 N N . GLY A 1 73 ? -10.488 3.355 0.598 1.00 87.38 73 GLY A N 1
ATOM 545 C CA . GLY A 1 73 ? -11.553 4.333 0.383 1.00 87.38 73 GLY A CA 1
ATOM 546 C C . GLY A 1 73 ? -12.961 3.809 0.665 1.00 87.38 73 GLY A C 1
ATOM 547 O O . GLY A 1 73 ? -13.866 4.590 0.956 1.00 87.38 73 GLY A O 1
ATOM 548 N N . THR A 1 74 ? -13.172 2.490 0.629 1.00 86.81 74 THR A N 1
ATOM 549 C CA . THR A 1 74 ? -14.507 1.882 0.795 1.00 86.81 74 THR A CA 1
ATOM 550 C C . THR A 1 74 ? -14.861 1.526 2.245 1.00 86.81 74 THR A C 1
ATOM 552 O O . THR A 1 74 ? -15.901 0.916 2.501 1.00 86.81 74 THR A O 1
ATOM 555 N N . GLY A 1 75 ? -14.065 1.971 3.224 1.00 80.75 75 GLY A N 1
ATOM 556 C CA . GLY A 1 75 ? -14.307 1.734 4.653 1.00 80.75 75 GLY A CA 1
ATOM 557 C C . GLY A 1 75 ? -15.730 2.084 5.136 1.00 80.75 75 GLY A C 1
ATOM 558 O O . GLY A 1 75 ? -16.376 1.233 5.757 1.00 80.75 75 GLY A O 1
ATOM 559 N N . PRO A 1 76 ? -16.280 3.280 4.829 1.00 80.06 76 PRO A N 1
ATOM 560 C CA . PRO A 1 76 ? -17.646 3.641 5.221 1.00 80.06 76 PRO A CA 1
ATOM 561 C C . PRO A 1 76 ? -18.716 2.739 4.595 1.00 80.06 76 PRO A C 1
ATOM 563 O O . PRO A 1 76 ? -19.665 2.347 5.274 1.00 80.06 76 PRO A O 1
ATOM 566 N N . LEU A 1 77 ? -18.543 2.370 3.321 1.00 84.50 77 LEU A N 1
ATOM 567 C CA . LEU A 1 77 ? -19.444 1.458 2.616 1.00 84.50 77 LEU A CA 1
ATOM 568 C C . LEU A 1 77 ? -19.451 0.082 3.291 1.00 84.50 77 LEU A C 1
ATOM 570 O O . LEU A 1 77 ? -20.516 -0.458 3.590 1.00 84.50 77 LEU A O 1
ATOM 574 N N . CYS A 1 78 ? -18.266 -0.450 3.596 1.00 81.44 78 CYS A N 1
ATOM 575 C CA . CYS A 1 78 ? -18.132 -1.722 4.291 1.00 81.44 78 CYS A CA 1
ATOM 576 C C . CYS A 1 78 ? -18.794 -1.689 5.677 1.00 81.44 78 CYS A C 1
ATOM 578 O O . CYS A 1 78 ? -19.474 -2.640 6.051 1.00 81.44 78 CYS A O 1
ATOM 580 N N . SER A 1 79 ? -18.646 -0.590 6.423 1.00 75.19 79 SER A N 1
ATOM 581 C CA . SER A 1 79 ? -19.283 -0.423 7.736 1.00 75.19 79 SER A CA 1
ATOM 582 C C . SER A 1 79 ? -20.812 -0.507 7.648 1.00 75.19 79 SER A C 1
ATOM 584 O O . SER A 1 79 ? -21.441 -1.253 8.399 1.00 75.19 79 SER A O 1
ATOM 586 N N . VAL A 1 80 ? -21.425 0.177 6.675 1.00 77.81 80 VAL A N 1
ATOM 587 C CA . VAL A 1 80 ? -22.880 0.109 6.444 1.00 77.81 80 VAL A CA 1
ATOM 588 C C . VAL A 1 80 ? -23.327 -1.315 6.108 1.00 77.81 80 VAL A C 1
ATOM 590 O O . VAL A 1 80 ? -24.322 -1.794 6.658 1.00 77.81 80 VAL A O 1
ATOM 593 N N . LEU A 1 81 ? -22.591 -2.006 5.235 1.00 77.94 81 LEU A N 1
ATOM 594 C CA . LEU A 1 81 ? -22.913 -3.375 4.827 1.00 77.94 81 LEU A CA 1
ATOM 595 C C . LEU A 1 81 ? -22.796 -4.363 5.991 1.00 77.94 81 LEU A C 1
ATOM 597 O O . LEU A 1 81 ? -23.698 -5.174 6.188 1.00 77.94 81 LEU A O 1
ATOM 601 N N . VAL A 1 82 ? -21.741 -4.262 6.800 1.00 75.88 82 VAL A N 1
ATOM 602 C CA . VAL A 1 82 ? -21.549 -5.105 7.990 1.00 75.88 82 VAL A CA 1
ATOM 603 C C . VAL A 1 82 ? -22.641 -4.863 9.026 1.00 75.88 82 VAL A C 1
ATOM 605 O O . VAL A 1 82 ? -23.141 -5.822 9.607 1.00 75.88 82 VAL A O 1
ATOM 608 N N . ASN A 1 83 ? -23.056 -3.614 9.233 1.00 74.38 83 ASN A N 1
ATOM 609 C CA . ASN A 1 83 ? -24.124 -3.298 10.181 1.00 74.38 83 ASN A CA 1
ATOM 610 C C . ASN A 1 83 ? -25.485 -3.846 9.731 1.00 74.38 83 ASN A C 1
ATOM 612 O O . ASN A 1 83 ? -26.303 -4.213 10.570 1.00 74.38 83 ASN A O 1
ATOM 616 N N . LYS A 1 84 ? -25.733 -3.908 8.417 1.00 79.25 84 LYS A N 1
ATOM 617 C CA . LYS A 1 84 ? -27.001 -4.398 7.862 1.00 79.25 84 LYS A CA 1
ATOM 618 C C . LYS A 1 84 ? -27.048 -5.921 7.719 1.00 79.25 84 LYS A C 1
ATOM 620 O O . LYS A 1 84 ? -28.088 -6.515 7.974 1.00 79.25 84 LYS A O 1
ATOM 625 N N . PHE A 1 85 ? -25.950 -6.541 7.289 1.00 81.88 85 PHE A N 1
ATOM 626 C CA . PHE A 1 85 ? -25.916 -7.955 6.898 1.00 81.88 85 PHE A CA 1
ATOM 627 C C . PHE A 1 85 ? -25.038 -8.831 7.806 1.00 81.88 85 PHE A C 1
ATOM 629 O O . PHE A 1 85 ? -25.115 -10.054 7.735 1.00 81.88 85 PHE A O 1
ATOM 636 N N . GLY A 1 86 ? -24.226 -8.242 8.684 1.00 80.50 86 GLY A N 1
ATOM 637 C CA . GLY A 1 86 ? -23.251 -8.948 9.518 1.00 80.50 86 GLY A CA 1
ATOM 638 C C . GLY A 1 86 ? -21.899 -9.166 8.824 1.00 80.50 86 GLY A C 1
ATOM 639 O O . GLY A 1 86 ? -21.763 -9.009 7.614 1.00 80.50 86 GLY A O 1
ATOM 640 N N . CYS A 1 87 ? -20.868 -9.544 9.590 1.00 82.88 87 CYS A N 1
ATOM 641 C CA . CYS A 1 87 ? -19.499 -9.684 9.065 1.00 82.88 87 CYS A CA 1
ATOM 642 C C . CYS A 1 87 ? -19.346 -10.870 8.096 1.00 82.88 87 CYS A C 1
ATOM 644 O O . CYS A 1 87 ? -18.774 -10.721 7.022 1.00 82.88 87 CYS A O 1
ATOM 646 N N . ARG A 1 88 ? -19.887 -12.044 8.451 1.00 89.50 88 ARG A N 1
ATOM 647 C CA . ARG A 1 88 ? -19.715 -13.291 7.685 1.00 89.50 88 ARG A CA 1
ATOM 648 C C . ARG A 1 88 ? -20.184 -13.202 6.221 1.00 89.50 88 ARG A C 1
ATOM 650 O O . ARG A 1 88 ? -19.367 -13.476 5.344 1.00 89.50 88 ARG A O 1
ATOM 657 N N . PRO A 1 89 ? -21.443 -12.829 5.913 1.00 91.19 89 PRO A N 1
ATOM 658 C CA . PRO A 1 89 ? -21.899 -12.775 4.524 1.00 91.19 89 PRO A CA 1
ATOM 659 C C . PRO A 1 89 ? -21.195 -11.674 3.726 1.00 91.19 89 PRO A C 1
ATOM 661 O O . PRO A 1 89 ? -20.882 -11.893 2.561 1.00 91.19 89 PRO A O 1
ATOM 664 N N . VAL A 1 90 ? -20.873 -10.532 4.347 1.00 91.62 90 VAL A N 1
ATOM 665 C CA . VAL A 1 90 ? -20.132 -9.447 3.679 1.00 91.62 90 VAL A CA 1
ATOM 666 C C . VAL A 1 90 ? -18.751 -9.920 3.229 1.00 91.62 90 VAL A C 1
ATOM 668 O O . VAL A 1 90 ? -18.363 -9.661 2.094 1.00 91.62 90 VAL A O 1
ATOM 671 N N . MET A 1 91 ? -18.044 -10.675 4.070 1.00 93.06 91 MET A N 1
ATOM 672 C CA . MET A 1 91 ? -16.731 -11.222 3.721 1.00 93.06 91 MET A CA 1
ATOM 673 C C . MET A 1 91 ? -16.822 -12.310 2.647 1.00 93.06 91 MET A C 1
ATOM 675 O O . MET A 1 91 ? -16.034 -12.308 1.707 1.00 93.06 91 MET A O 1
ATOM 679 N N . MET A 1 92 ? -17.814 -13.205 2.724 1.00 95.25 92 MET A N 1
ATOM 680 C CA . MET A 1 92 ? -18.030 -14.218 1.681 1.00 95.25 92 MET A CA 1
ATOM 681 C C . MET A 1 92 ? -18.318 -13.573 0.317 1.00 95.25 92 MET A C 1
ATOM 683 O O . MET A 1 92 ? -17.716 -13.955 -0.682 1.00 95.25 92 MET A O 1
ATOM 687 N N . VAL A 1 93 ? -19.176 -12.550 0.277 1.00 95.56 93 VAL A N 1
ATOM 688 C CA . VAL A 1 93 ? -19.432 -11.776 -0.947 1.00 95.56 93 VAL A CA 1
ATOM 689 C C . VAL A 1 93 ? -18.167 -11.046 -1.398 1.00 95.56 93 VAL A C 1
ATOM 691 O O . VAL A 1 93 ? -17.839 -11.078 -2.579 1.00 95.56 93 VAL A O 1
ATOM 694 N N . GLY A 1 94 ? -17.408 -10.452 -0.476 1.00 95.00 94 GLY A N 1
ATOM 695 C CA . GLY A 1 94 ? -16.129 -9.817 -0.784 1.00 95.00 94 GLY A CA 1
ATOM 696 C C . GLY A 1 94 ? -15.146 -10.765 -1.473 1.00 95.00 94 GLY A C 1
ATOM 697 O O . GLY A 1 94 ? -14.532 -10.394 -2.469 1.00 95.00 94 GLY A O 1
ATOM 698 N N . GLY A 1 95 ? -15.015 -12.006 -0.991 1.00 95.94 95 GLY A N 1
ATOM 699 C CA . GLY A 1 95 ? -14.136 -13.011 -1.600 1.00 95.94 95 GLY A CA 1
ATOM 700 C C . GLY A 1 95 ? -14.592 -13.421 -3.003 1.00 95.94 95 GLY A C 1
ATOM 701 O O . GLY A 1 95 ? -13.764 -13.542 -3.905 1.00 95.94 95 GLY A O 1
ATOM 702 N N . LEU A 1 96 ? -15.907 -13.546 -3.214 1.00 96.88 96 LEU A N 1
ATOM 703 C CA . LEU A 1 96 ? -16.485 -13.807 -4.535 1.00 96.88 96 LEU A CA 1
ATOM 704 C C . LEU A 1 96 ? -16.207 -12.656 -5.503 1.00 96.88 96 LEU A C 1
ATOM 706 O O . LEU A 1 96 ? -15.792 -12.905 -6.628 1.00 96.88 96 LEU A O 1
ATOM 710 N N . PHE A 1 97 ? -16.365 -11.405 -5.063 1.00 96.19 97 PHE A N 1
ATOM 711 C CA . PHE A 1 97 ? -16.019 -10.226 -5.863 1.00 96.19 97 PHE A CA 1
ATOM 712 C C . PHE A 1 97 ? -14.519 -10.178 -6.179 1.00 96.19 97 PHE A C 1
ATOM 714 O O . PHE A 1 97 ? -14.143 -9.930 -7.322 1.00 96.19 97 PHE A O 1
ATOM 721 N N . ALA A 1 98 ? -13.661 -10.469 -5.197 1.00 96.44 98 ALA A N 1
ATOM 722 C CA . ALA A 1 98 ? -12.213 -10.499 -5.380 1.00 96.44 98 ALA A CA 1
ATOM 723 C C . ALA A 1 98 ? -11.794 -11.519 -6.453 1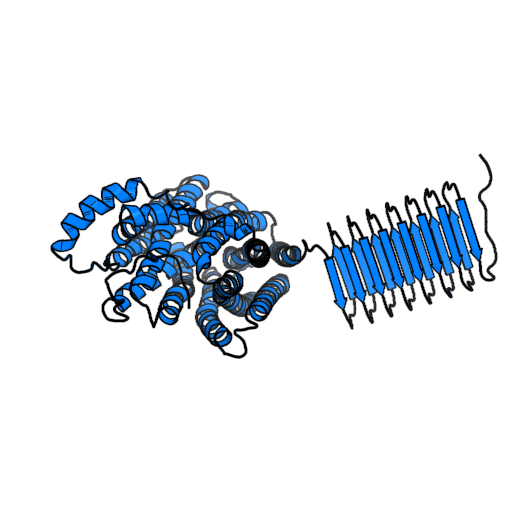.00 96.44 98 ALA A C 1
ATOM 725 O O . ALA A 1 98 ? -11.035 -11.182 -7.366 1.00 96.44 98 ALA A O 1
ATOM 726 N N . SER A 1 99 ? -12.349 -12.732 -6.366 1.00 97.38 99 SER A N 1
ATOM 727 C CA . SER A 1 99 ? -12.150 -13.812 -7.333 1.00 97.38 99 SER A CA 1
ATOM 728 C C . SER A 1 99 ? -12.709 -13.457 -8.713 1.00 97.38 99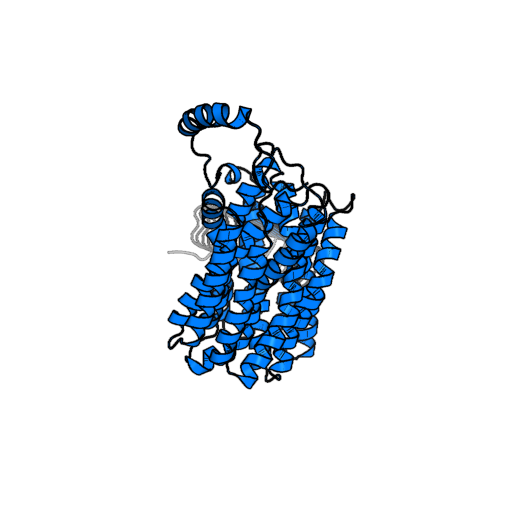 SER A C 1
ATOM 730 O O . SER A 1 99 ? -11.977 -13.509 -9.699 1.00 97.38 99 SER A O 1
ATOM 732 N N . LEU A 1 100 ? -13.968 -13.011 -8.782 1.00 97.44 100 LEU A N 1
ATOM 733 C CA . LEU A 1 100 ? -14.643 -12.642 -10.026 1.00 97.44 100 LEU A CA 1
ATOM 734 C C . LEU A 1 100 ? -13.883 -11.548 -10.779 1.00 97.44 100 LEU A C 1
ATOM 736 O O . LEU A 1 100 ? -13.702 -11.663 -11.987 1.00 97.44 100 LEU A O 1
ATOM 740 N N . GLY A 1 101 ? -13.392 -10.521 -10.081 1.00 97.06 101 GLY A N 1
ATOM 741 C CA . GLY A 1 101 ? -12.591 -9.465 -10.698 1.00 97.06 101 GLY A CA 1
ATOM 742 C C . GLY A 1 101 ? -11.323 -10.007 -11.364 1.00 97.06 101 GLY A C 1
ATOM 743 O O . GLY A 1 101 ? -11.024 -9.639 -12.495 1.00 97.06 101 GLY A O 1
ATOM 744 N N . MET A 1 102 ? -10.625 -10.959 -10.741 1.00 96.50 102 MET A N 1
ATOM 745 C CA . MET A 1 102 ? -9.428 -11.566 -11.335 1.00 96.50 102 MET A CA 1
ATOM 746 C C . MET A 1 102 ? -9.744 -12.522 -12.490 1.00 96.50 102 MET A C 1
ATOM 748 O O . MET A 1 102 ? -9.040 -12.519 -13.500 1.00 96.50 102 MET A O 1
ATOM 752 N N . VAL A 1 103 ? -10.822 -13.302 -12.383 1.00 97.50 103 VAL A N 1
ATOM 753 C CA . VAL A 1 103 ? -11.280 -14.185 -13.466 1.00 97.50 103 VAL A CA 1
ATOM 754 C C . VAL A 1 103 ? -11.695 -13.359 -14.684 1.00 97.50 103 VAL A C 1
ATOM 756 O O . VAL A 1 103 ? -11.257 -13.653 -15.793 1.00 97.50 103 VAL A O 1
ATOM 759 N N . LEU A 1 104 ? -12.463 -12.282 -14.499 1.00 97.00 104 LEU A N 1
ATOM 760 C CA . LEU A 1 104 ? -12.840 -11.380 -15.592 1.00 97.00 104 LEU A CA 1
ATOM 761 C C . LEU A 1 104 ? -11.618 -10.679 -16.201 1.00 97.00 104 LEU A C 1
ATOM 763 O O . LEU A 1 104 ? -11.526 -10.566 -17.421 1.00 97.00 104 LEU A O 1
ATOM 767 N N . ALA A 1 105 ? -10.637 -10.293 -15.378 1.00 96.44 105 ALA A N 1
ATOM 768 C CA . ALA A 1 105 ? -9.392 -9.706 -15.866 1.00 96.44 105 ALA A CA 1
ATOM 769 C C . ALA A 1 105 ? -8.587 -10.664 -16.762 1.00 96.44 105 ALA A C 1
ATOM 771 O O . ALA A 1 105 ? -7.909 -10.203 -17.675 1.00 96.44 105 ALA A O 1
ATOM 772 N N . SER A 1 106 ? -8.680 -11.986 -16.562 1.00 96.69 106 SER A N 1
ATOM 773 C CA . SER A 1 106 ? -8.011 -12.966 -17.437 1.00 96.69 106 SER A CA 1
ATOM 774 C C . SER A 1 106 ? -8.528 -12.949 -18.883 1.00 96.69 106 SER A C 1
ATOM 776 O O . SER A 1 106 ? -7.804 -13.318 -19.807 1.00 96.69 106 SER A O 1
ATOM 778 N N . LEU A 1 107 ? -9.759 -12.468 -19.082 1.00 95.75 107 LEU A N 1
ATOM 779 C CA . LEU A 1 107 ? -10.421 -12.338 -20.381 1.00 95.75 107 LEU A CA 1
ATOM 780 C C . LEU A 1 107 ? -10.268 -10.927 -20.972 1.00 95.75 107 LEU A C 1
ATOM 782 O O . LEU A 1 107 ? -10.908 -10.591 -21.969 1.00 95.75 107 LEU A O 1
ATOM 786 N N . ALA A 1 108 ? -9.450 -10.072 -20.352 1.00 94.62 108 ALA A N 1
ATOM 787 C CA . ALA A 1 108 ? -9.327 -8.685 -20.758 1.00 94.62 108 ALA A CA 1
ATOM 788 C C . ALA A 1 108 ? -8.642 -8.530 -22.126 1.00 94.62 108 ALA A C 1
ATOM 790 O O . ALA A 1 108 ? -7.598 -9.120 -22.414 1.00 94.62 108 ALA A O 1
ATOM 791 N N . THR A 1 109 ? -9.231 -7.664 -22.948 1.00 92.81 109 THR A N 1
ATOM 792 C CA . THR A 1 109 ? -8.741 -7.262 -24.276 1.00 92.81 109 THR A CA 1
ATOM 793 C C . THR A 1 109 ? -8.257 -5.811 -24.313 1.00 92.81 109 THR A C 1
ATOM 795 O O . THR A 1 109 ? -7.731 -5.364 -25.325 1.00 92.81 109 THR A O 1
ATOM 798 N N . SER A 1 110 ? -8.414 -5.066 -23.216 1.00 93.56 110 SER A N 1
ATOM 799 C CA . SER A 1 110 ? -7.985 -3.672 -23.080 1.00 93.56 110 SER A CA 1
ATOM 800 C C . SER A 1 110 ? -7.510 -3.396 -21.656 1.00 93.56 110 SER A C 1
ATOM 802 O O . SER A 1 110 ? -8.038 -3.964 -20.697 1.00 93.56 110 SER A O 1
ATOM 804 N N . ILE A 1 111 ? -6.566 -2.465 -21.501 1.00 92.50 111 ILE A N 1
ATOM 805 C CA . ILE A 1 111 ? -6.048 -2.041 -20.195 1.00 92.50 111 ILE A CA 1
ATOM 806 C C . ILE A 1 111 ? -7.144 -1.451 -19.290 1.00 92.50 111 ILE A C 1
ATOM 808 O O . ILE A 1 111 ? -7.149 -1.686 -18.084 1.00 92.50 111 ILE A O 1
ATOM 812 N N . ILE A 1 112 ? -8.143 -0.770 -19.868 1.00 93.31 112 ILE A N 1
ATOM 813 C CA . ILE A 1 112 ? -9.282 -0.211 -19.118 1.00 93.31 112 ILE A CA 1
ATOM 814 C C . ILE A 1 112 ? -10.123 -1.337 -18.505 1.00 93.31 112 ILE A C 1
ATOM 816 O O . ILE A 1 112 ? -10.599 -1.222 -17.376 1.00 93.31 112 ILE A O 1
ATOM 820 N N . HIS A 1 113 ? -10.263 -2.457 -19.220 1.00 94.94 113 HIS A N 1
ATOM 821 C CA . HIS A 1 113 ? -10.949 -3.637 -18.703 1.00 94.94 113 HIS A CA 1
ATOM 822 C C . HIS A 1 113 ? -10.207 -4.182 -17.467 1.00 94.94 113 HIS A C 1
ATOM 824 O O . HIS A 1 113 ? -10.838 -4.490 -16.457 1.00 94.94 113 HIS A O 1
ATOM 830 N N . ILE A 1 114 ? -8.870 -4.182 -17.479 1.00 95.94 114 ILE A N 1
ATOM 831 C CA . ILE A 1 114 ? -8.052 -4.564 -16.316 1.00 95.94 114 ILE A CA 1
ATOM 832 C C . ILE A 1 114 ? -8.216 -3.569 -15.154 1.00 95.94 114 ILE A C 1
ATOM 834 O O . ILE A 1 114 ? -8.330 -3.999 -14.006 1.00 95.94 114 ILE A O 1
ATOM 838 N N . TYR A 1 115 ? -8.304 -2.258 -15.412 1.00 95.56 115 TYR A N 1
ATOM 839 C CA . TYR A 1 115 ? -8.566 -1.264 -14.356 1.00 95.56 115 TYR A CA 1
ATOM 840 C C . TYR A 1 115 ? -9.890 -1.518 -13.635 1.00 95.56 115 TYR A C 1
ATOM 842 O O . TYR A 1 115 ? -9.955 -1.450 -12.407 1.00 95.56 115 TYR A O 1
ATOM 850 N N . ILE A 1 116 ? -10.945 -1.835 -14.385 1.00 96.56 116 ILE A N 1
ATOM 851 C CA . ILE A 1 116 ? -12.265 -2.111 -13.813 1.00 96.56 116 ILE A CA 1
ATOM 852 C C . ILE A 1 116 ? -12.237 -3.440 -13.049 1.00 96.56 116 ILE A C 1
ATOM 854 O O . ILE A 1 116 ? -12.656 -3.498 -11.895 1.00 96.56 116 ILE A O 1
ATOM 858 N N . CYS A 1 117 ? -11.706 -4.499 -13.656 1.00 97.06 117 CYS A N 1
ATOM 859 C CA . CYS A 1 117 ? -11.734 -5.841 -13.084 1.00 97.06 117 CYS A CA 1
ATOM 860 C C . CYS A 1 117 ? -10.747 -6.018 -11.920 1.00 97.06 117 CYS A C 1
ATOM 862 O O . CYS A 1 117 ? -11.167 -6.254 -10.787 1.00 97.06 117 CYS A O 1
ATOM 864 N N . THR A 1 118 ? -9.447 -5.851 -12.163 1.00 95.44 118 THR A N 1
ATOM 865 C CA . THR A 1 118 ? -8.407 -6.016 -11.135 1.00 95.44 118 THR A CA 1
ATOM 866 C C . THR A 1 118 ? -8.352 -4.827 -10.178 1.00 95.44 118 THR A C 1
ATOM 868 O O . THR A 1 118 ? -8.126 -5.006 -8.986 1.00 95.44 118 THR A O 1
ATOM 871 N N . GLY A 1 119 ? -8.572 -3.604 -10.661 1.00 94.69 119 GLY A N 1
ATOM 872 C CA . GLY A 1 119 ? -8.563 -2.418 -9.804 1.00 94.69 119 GLY A CA 1
ATOM 873 C C . GLY A 1 119 ? -9.833 -2.312 -8.960 1.00 94.69 119 GLY A C 1
ATOM 874 O O . GLY A 1 119 ? -9.793 -2.446 -7.737 1.00 94.69 119 GLY A O 1
ATOM 875 N N . VAL A 1 120 ? -10.972 -2.061 -9.609 1.00 96.38 120 VAL A N 1
ATOM 876 C CA . VAL A 1 120 ? -12.221 -1.710 -8.911 1.00 96.38 120 VAL A CA 1
ATOM 877 C C . VAL A 1 120 ? -12.896 -2.924 -8.276 1.00 96.38 120 VAL A C 1
ATOM 879 O O . VAL A 1 120 ? -13.152 -2.912 -7.072 1.00 96.38 120 VAL A O 1
ATOM 882 N N . ILE A 1 121 ? -13.188 -3.966 -9.059 1.00 97.25 121 ILE A N 1
ATOM 883 C CA . ILE A 1 121 ? -13.956 -5.130 -8.588 1.00 97.25 121 ILE A CA 1
ATOM 884 C C . ILE A 1 121 ? -13.138 -5.922 -7.564 1.00 97.25 121 ILE A C 1
ATOM 886 O O . ILE A 1 121 ? -13.617 -6.162 -6.451 1.00 97.25 121 ILE A O 1
ATOM 890 N N . THR A 1 122 ? -11.890 -6.274 -7.893 1.00 97.12 122 THR A N 1
ATOM 891 C CA . THR A 1 122 ? -11.034 -7.000 -6.950 1.00 97.12 122 THR A CA 1
ATOM 892 C C . THR A 1 122 ? -10.670 -6.151 -5.732 1.00 97.12 122 THR A C 1
ATOM 894 O O . THR A 1 122 ? -10.728 -6.660 -4.613 1.00 97.12 122 THR A O 1
ATOM 897 N N . GLY A 1 123 ? -10.385 -4.854 -5.900 1.00 95.50 123 GLY A N 1
ATOM 898 C CA . GLY A 1 123 ? -10.121 -3.943 -4.781 1.00 95.50 123 GLY A CA 1
ATOM 899 C C . GLY A 1 123 ? -11.305 -3.805 -3.819 1.00 95.50 123 GLY A C 1
ATOM 900 O O . GLY A 1 123 ? -11.123 -3.898 -2.605 1.00 95.50 123 GLY A O 1
ATOM 901 N N . LEU A 1 124 ? -12.531 -3.667 -4.339 1.00 95.38 124 LEU A N 1
ATOM 902 C CA . LEU A 1 124 ? -13.750 -3.672 -3.523 1.00 95.38 124 LEU A CA 1
ATOM 903 C C . LEU A 1 124 ? -13.918 -5.005 -2.782 1.00 95.38 124 LEU A C 1
ATOM 905 O O . LEU A 1 124 ? -14.209 -5.014 -1.587 1.00 95.38 124 LEU A O 1
ATOM 909 N N . GLY A 1 125 ? -13.701 -6.131 -3.467 1.00 95.75 125 GLY A N 1
ATOM 910 C CA . GLY A 1 125 ? -13.769 -7.458 -2.858 1.00 95.75 125 GLY A CA 1
ATOM 911 C C . GLY A 1 125 ? -12.775 -7.643 -1.706 1.00 95.75 125 GLY A C 1
ATOM 912 O O . GLY A 1 125 ? -13.136 -8.142 -0.637 1.00 95.75 125 GLY A O 1
ATOM 913 N N . LEU A 1 126 ? -11.534 -7.180 -1.879 1.00 95.06 126 LEU A N 1
ATOM 914 C CA . LEU A 1 126 ? -10.515 -7.193 -0.827 1.00 95.06 126 LEU A CA 1
ATOM 915 C C . LEU A 1 126 ? -10.886 -6.269 0.342 1.00 95.06 126 LEU A C 1
ATOM 917 O O . LEU A 1 126 ? -10.722 -6.662 1.495 1.00 95.06 126 LEU A O 1
ATOM 921 N N . ALA A 1 127 ? -11.477 -5.101 0.083 1.00 92.56 127 ALA A N 1
ATOM 922 C CA . ALA A 1 127 ? -11.947 -4.200 1.136 1.00 92.56 127 ALA A CA 1
ATOM 923 C C . ALA A 1 127 ? -13.060 -4.809 1.999 1.00 92.56 127 ALA A C 1
ATOM 925 O O . ALA A 1 127 ? -13.010 -4.742 3.231 1.00 92.56 127 ALA A O 1
ATOM 926 N N . LEU A 1 128 ? -14.031 -5.459 1.350 1.00 92.19 128 LEU A N 1
ATOM 927 C CA . LEU A 1 128 ? -15.130 -6.162 2.013 1.00 92.19 128 LEU A CA 1
ATOM 928 C C . LEU A 1 128 ? -14.664 -7.408 2.784 1.00 92.19 128 LEU A C 1
ATOM 930 O O . LEU A 1 128 ? -15.380 -7.874 3.666 1.00 92.19 128 LEU A O 1
ATOM 934 N N . ASN A 1 129 ? -13.467 -7.933 2.509 1.00 92.69 129 ASN A N 1
ATOM 935 C CA . ASN A 1 129 ? -12.829 -8.950 3.346 1.00 92.69 129 ASN A CA 1
ATOM 936 C C . ASN A 1 129 ? -12.045 -8.338 4.511 1.00 92.69 129 ASN A C 1
ATOM 938 O O . ASN A 1 129 ? -12.182 -8.769 5.657 1.00 92.69 129 ASN A O 1
ATOM 942 N N . PHE A 1 130 ? -11.213 -7.340 4.222 1.00 89.56 130 PHE A N 1
ATOM 943 C CA . PHE A 1 130 ? -10.254 -6.786 5.167 1.00 89.56 130 PHE A CA 1
ATOM 944 C C . PHE A 1 130 ? -10.932 -6.135 6.372 1.00 89.56 130 PHE A C 1
ATOM 946 O O . PHE A 1 130 ? -10.673 -6.513 7.518 1.00 89.56 130 PHE A O 1
ATOM 953 N N . GLN A 1 131 ? -11.842 -5.192 6.127 1.00 84.44 131 GLN A N 1
ATOM 954 C CA . GLN A 1 131 ? -12.408 -4.374 7.194 1.00 84.44 131 GLN A CA 1
ATOM 955 C C . GLN A 1 131 ? -13.228 -5.202 8.204 1.00 84.44 131 GLN A C 1
ATOM 957 O O . GLN A 1 131 ? -13.026 -5.031 9.411 1.00 84.44 131 GLN A O 1
ATOM 962 N N . PRO A 1 132 ? -14.108 -6.138 7.786 1.00 84.00 132 PRO A N 1
ATOM 963 C CA . PRO A 1 132 ? -14.867 -6.932 8.746 1.00 84.00 132 PRO A CA 1
ATOM 964 C C . PRO A 1 132 ? -14.002 -7.973 9.467 1.00 84.00 132 PRO A C 1
ATOM 966 O O . PRO A 1 132 ? -14.313 -8.325 10.605 1.00 84.00 132 PRO A O 1
ATOM 969 N N . SER A 1 133 ? -12.893 -8.422 8.861 1.00 87.88 133 SER A N 1
ATOM 970 C CA . SER A 1 133 ? -11.940 -9.323 9.525 1.00 87.88 133 SER A CA 1
ATOM 971 C C . SER A 1 133 ? -11.327 -8.672 10.768 1.00 87.88 133 SER A C 1
ATOM 973 O O . SER A 1 133 ? -11.281 -9.292 11.832 1.00 87.88 133 SER A O 1
ATOM 975 N N . LEU A 1 134 ? -10.977 -7.382 10.681 1.00 81.06 134 LEU A N 1
ATOM 976 C CA . LEU A 1 134 ? -10.482 -6.598 11.814 1.00 81.06 134 LEU A CA 1
ATOM 977 C C . LEU A 1 134 ? -11.562 -6.387 12.882 1.00 81.06 134 LEU A C 1
ATOM 979 O O . LEU A 1 134 ? -11.274 -6.457 14.077 1.00 81.06 134 LEU A O 1
ATOM 983 N N . ILE A 1 135 ? -12.810 -6.143 12.473 1.00 80.06 135 ILE A N 1
ATOM 984 C CA . ILE A 1 135 ? -13.947 -5.997 13.396 1.00 80.06 135 ILE A CA 1
ATOM 985 C C . ILE A 1 135 ? -14.135 -7.286 14.202 1.00 80.06 135 ILE A C 1
ATOM 987 O O . ILE A 1 135 ? -14.211 -7.252 15.431 1.00 80.06 135 ILE A O 1
ATOM 991 N N . MET A 1 136 ? -14.167 -8.431 13.518 1.00 80.25 136 MET A N 1
ATOM 992 C CA . MET A 1 136 ? -14.353 -9.736 14.149 1.00 80.25 136 MET A CA 1
ATOM 993 C C . MET A 1 136 ? -13.203 -10.096 15.081 1.00 80.25 136 MET A C 1
ATOM 995 O O . MET A 1 136 ? -13.443 -10.554 16.197 1.00 80.25 136 MET A O 1
ATOM 999 N N . LEU A 1 137 ? -11.964 -9.824 14.676 1.00 81.12 137 LEU A N 1
ATOM 1000 C CA . LEU A 1 137 ? -10.798 -10.094 15.506 1.00 81.12 137 LEU A CA 1
ATOM 1001 C C . LEU A 1 137 ? -10.841 -9.320 16.833 1.00 81.12 137 LEU A C 1
ATOM 1003 O O . LEU A 1 137 ? -10.612 -9.891 17.899 1.00 81.12 137 LEU A O 1
ATOM 1007 N N . ASN A 1 138 ? -11.225 -8.042 16.783 1.00 76.38 138 ASN A N 1
ATOM 1008 C CA . ASN A 1 138 ? -11.357 -7.196 17.972 1.00 76.38 138 ASN A CA 1
ATOM 1009 C C . ASN A 1 138 ? -12.571 -7.549 18.857 1.00 76.38 138 ASN A C 1
ATOM 1011 O O . ASN A 1 138 ? -12.581 -7.192 20.038 1.00 76.38 138 ASN A O 1
ATOM 1015 N N . ARG A 1 139 ? -13.578 -8.255 18.318 1.00 80.44 139 ARG A N 1
ATOM 1016 C CA . ARG A 1 139 ? -14.692 -8.830 19.098 1.00 80.44 139 ARG A CA 1
ATOM 1017 C C . ARG A 1 139 ? -14.286 -10.113 19.834 1.00 80.44 139 ARG A C 1
ATOM 1019 O O . ARG A 1 139 ? -14.747 -10.342 20.945 1.00 80.44 139 ARG A O 1
ATOM 1026 N N . TYR A 1 140 ? -13.435 -10.943 19.229 1.00 82.00 140 TYR A N 1
ATOM 1027 C CA . TYR A 1 140 ? -13.020 -12.235 19.799 1.00 82.00 140 TYR A CA 1
ATOM 1028 C C . TYR A 1 140 ? -11.935 -12.131 20.873 1.00 82.00 140 TYR A C 1
ATOM 1030 O O . TYR A 1 140 ? -11.891 -12.963 21.781 1.00 82.00 140 TYR A O 1
ATOM 1038 N N . PHE A 1 141 ? -11.073 -11.122 20.776 1.00 77.38 141 PHE A N 1
ATOM 1039 C CA . PHE A 1 141 ? -10.027 -10.857 21.757 1.00 77.38 141 PHE A CA 1
ATOM 1040 C C . PHE A 1 141 ? -10.329 -9.554 22.491 1.00 77.38 141 PHE A C 1
ATOM 1042 O O . PHE A 1 141 ? -10.703 -8.568 21.858 1.00 77.38 141 PHE A O 1
ATOM 1049 N N . SER A 1 142 ? -10.146 -9.520 23.810 1.00 74.69 142 SER A N 1
ATOM 1050 C CA . SER A 1 142 ? -10.225 -8.310 24.633 1.00 74.69 142 SER A CA 1
ATOM 1051 C C . SER A 1 142 ? -8.884 -8.014 25.301 1.00 74.69 142 SER A C 1
ATOM 1053 O O . SER A 1 142 ? -8.284 -6.971 25.029 1.00 74.69 142 SER A O 1
ATOM 1055 N N . GLU A 1 143 ? -8.346 -8.970 26.058 1.00 74.12 143 GLU A N 1
ATOM 1056 C CA . GLU A 1 143 ? -7.045 -8.859 26.721 1.00 74.12 143 GLU A CA 1
ATOM 1057 C C . GLU A 1 143 ? -5.893 -9.017 25.722 1.00 74.12 143 GLU A C 1
ATOM 1059 O O . GLU A 1 143 ? -4.919 -8.261 25.749 1.00 74.12 143 GLU A O 1
ATOM 1064 N N . LYS A 1 144 ? -6.029 -9.950 24.769 1.00 75.81 144 LYS A N 1
ATOM 1065 C CA . LYS A 1 144 ? -4.980 -10.274 23.783 1.00 75.81 144 LYS A CA 1
ATOM 1066 C C . LYS A 1 144 ? -5.115 -9.505 22.463 1.00 75.81 144 LYS A C 1
ATOM 1068 O O . LYS A 1 144 ? -4.479 -9.870 21.475 1.00 75.81 144 LYS A O 1
ATOM 1073 N N . ARG A 1 145 ? -5.898 -8.416 22.421 1.00 71.38 145 ARG A N 1
ATOM 1074 C CA . ARG A 1 145 ? -6.121 -7.597 21.204 1.00 71.38 145 ARG A CA 1
ATOM 1075 C C . ARG A 1 145 ? -4.836 -7.154 20.495 1.00 71.38 145 ARG A C 1
ATOM 1077 O O . ARG A 1 145 ? -4.773 -7.310 19.277 1.00 71.38 145 ARG A O 1
ATOM 1084 N N . PRO A 1 146 ? -3.811 -6.609 21.187 1.00 72.12 146 PRO A N 1
ATOM 1085 C CA . PRO A 1 146 ? -2.593 -6.162 20.510 1.00 72.12 146 PRO A CA 1
ATOM 1086 C C . PRO A 1 146 ? -1.834 -7.321 19.857 1.00 72.12 146 PRO A C 1
ATOM 1088 O O . PRO A 1 146 ? -1.355 -7.181 18.736 1.00 72.12 146 PRO A O 1
ATOM 1091 N N . LEU A 1 147 ? -1.786 -8.479 20.525 1.00 78.88 147 LEU A N 1
ATOM 1092 C CA . LEU A 1 147 ? -1.164 -9.693 19.995 1.00 78.88 147 LEU A CA 1
ATOM 1093 C C . LEU A 1 147 ? -1.919 -10.201 18.761 1.00 78.88 147 LEU A C 1
ATOM 1095 O O . LEU A 1 147 ? -1.301 -10.481 17.739 1.00 78.88 147 LEU A O 1
ATOM 1099 N N . ALA A 1 148 ? -3.249 -10.273 18.840 1.00 79.62 148 ALA A N 1
ATOM 1100 C CA . ALA A 1 148 ? -4.095 -10.726 17.743 1.00 79.62 148 ALA A CA 1
ATOM 1101 C C . ALA A 1 148 ? -3.970 -9.816 16.508 1.00 79.62 148 ALA A C 1
ATOM 1103 O O . ALA A 1 148 ? -3.689 -10.295 15.411 1.00 79.62 148 ALA A O 1
ATOM 1104 N N . ASN A 1 149 ? -4.096 -8.496 16.681 1.00 81.12 149 ASN A N 1
ATOM 1105 C CA . ASN A 1 149 ? -3.931 -7.541 15.582 1.00 81.12 149 ASN A CA 1
ATOM 1106 C C . ASN A 1 149 ? -2.506 -7.569 15.006 1.00 81.12 149 ASN A C 1
ATOM 1108 O O . ASN A 1 149 ? -2.344 -7.506 13.790 1.00 81.12 149 ASN A O 1
ATOM 1112 N N . GLY A 1 150 ? -1.481 -7.705 15.856 1.00 80.56 150 GLY A N 1
ATOM 1113 C CA . GLY A 1 150 ? -0.087 -7.820 15.425 1.00 80.56 150 GLY A CA 1
ATOM 1114 C C . GLY A 1 150 ? 0.169 -9.067 14.577 1.00 80.56 150 GLY A C 1
ATOM 1115 O O . GLY A 1 150 ? 0.746 -8.963 13.496 1.00 80.56 150 GLY A O 1
ATOM 1116 N N . LEU A 1 151 ? -0.319 -10.230 15.023 1.00 86.62 151 LEU A N 1
ATOM 1117 C CA . LEU A 1 151 ? -0.223 -11.487 14.277 1.00 86.62 151 LEU A CA 1
ATOM 1118 C C . LEU A 1 151 ? -0.987 -11.411 12.952 1.00 86.62 151 LEU A C 1
ATOM 1120 O O . LEU A 1 151 ? -0.422 -11.741 11.917 1.00 86.62 151 LEU A O 1
ATOM 1124 N N . SER A 1 152 ? -2.227 -10.909 12.952 1.00 88.12 152 SER A N 1
ATOM 1125 C CA . SER A 1 152 ? -3.004 -10.733 11.716 1.00 88.12 152 SER A CA 1
ATOM 1126 C C . SER A 1 152 ? -2.294 -9.801 10.726 1.00 88.12 152 SER A C 1
ATOM 1128 O O . SER A 1 152 ? -2.218 -10.107 9.538 1.00 88.12 152 SER A O 1
ATOM 1130 N N . ALA A 1 153 ? -1.712 -8.696 11.205 1.00 84.44 153 ALA A N 1
ATOM 1131 C CA . ALA A 1 153 ? -0.958 -7.751 10.380 1.00 84.44 153 ALA A CA 1
ATOM 1132 C C . ALA A 1 153 ? 0.328 -8.354 9.788 1.00 84.44 153 ALA A C 1
ATOM 1134 O O . ALA A 1 153 ? 0.693 -8.013 8.661 1.00 84.44 153 ALA A O 1
ATOM 1135 N N . ALA A 1 154 ? 0.989 -9.275 10.499 1.00 86.81 154 ALA A N 1
ATOM 1136 C CA . ALA A 1 154 ? 2.150 -10.012 9.992 1.00 86.81 154 ALA A CA 1
ATOM 1137 C C . ALA A 1 154 ? 1.811 -10.932 8.801 1.00 86.81 154 ALA A C 1
ATOM 1139 O O . ALA A 1 154 ? 2.710 -11.328 8.061 1.00 86.81 154 ALA A O 1
ATOM 1140 N N . GLY A 1 155 ? 0.526 -11.212 8.550 1.00 90.81 155 GLY A N 1
ATOM 1141 C CA . GLY A 1 155 ? 0.085 -11.936 7.357 1.00 90.81 155 GLY A CA 1
ATOM 1142 C C . GLY A 1 155 ? 0.425 -11.227 6.047 1.00 90.81 155 GLY A C 1
ATOM 1143 O O . GLY A 1 155 ? 0.755 -11.891 5.068 1.00 90.81 155 GLY A O 1
ATOM 1144 N N . SER A 1 156 ? 0.421 -9.888 6.029 1.00 91.62 156 SER A N 1
ATOM 1145 C CA . SER A 1 156 ? 0.774 -9.077 4.850 1.00 91.62 156 SER A CA 1
ATOM 1146 C C . SER A 1 156 ? 2.171 -9.399 4.297 1.00 91.62 156 SER A C 1
ATOM 1148 O O . SER A 1 156 ? 2.273 -9.804 3.138 1.00 91.62 156 SER A O 1
ATOM 1150 N N . PRO A 1 157 ? 3.262 -9.241 5.068 1.00 92.50 157 PRO A N 1
ATOM 1151 C CA . PRO A 1 157 ? 4.597 -9.517 4.549 1.00 92.50 157 PRO A CA 1
ATOM 1152 C C . PRO A 1 157 ? 4.822 -11.000 4.219 1.00 92.50 157 PRO A C 1
ATOM 1154 O O . PRO A 1 157 ? 5.459 -11.293 3.211 1.00 92.50 157 PRO A O 1
ATOM 1157 N N . VAL A 1 158 ? 4.233 -11.934 4.979 1.00 94.38 158 VAL A N 1
ATOM 1158 C CA . VAL A 1 158 ? 4.298 -13.375 4.662 1.00 94.38 158 VAL A CA 1
ATOM 1159 C C . VAL A 1 158 ? 3.648 -13.671 3.309 1.00 94.38 158 VAL A C 1
ATOM 1161 O O . VAL A 1 158 ? 4.252 -14.330 2.463 1.00 94.38 158 VAL A O 1
ATOM 1164 N N . ALA A 1 159 ? 2.447 -13.141 3.066 1.00 95.12 159 ALA A N 1
ATOM 1165 C CA . ALA A 1 159 ? 1.770 -13.304 1.787 1.00 95.12 159 ALA A CA 1
ATOM 1166 C C . ALA A 1 159 ? 2.576 -12.684 0.640 1.00 95.12 159 ALA A C 1
ATOM 1168 O O . ALA A 1 159 ? 2.646 -13.278 -0.429 1.00 95.12 159 ALA A O 1
ATOM 1169 N N . LEU A 1 160 ? 3.237 -11.540 0.849 1.00 92.75 160 LEU A N 1
ATOM 1170 C CA . LEU A 1 160 ? 4.084 -10.920 -0.175 1.00 92.75 160 LEU A CA 1
ATOM 1171 C C . LEU A 1 160 ? 5.278 -11.808 -0.559 1.00 92.75 160 LEU A C 1
ATOM 1173 O O . LEU A 1 160 ? 5.557 -11.961 -1.750 1.00 92.75 160 LEU A O 1
ATOM 1177 N N . CYS A 1 161 ? 5.929 -12.434 0.428 1.00 93.81 161 CYS A N 1
ATOM 1178 C CA . CYS A 1 161 ? 7.031 -13.374 0.206 1.00 93.81 161 CYS A CA 1
ATOM 1179 C C . CYS A 1 161 ? 6.630 -14.587 -0.631 1.00 93.81 161 CYS A C 1
ATOM 1181 O O . CYS A 1 161 ? 7.434 -15.086 -1.410 1.00 93.81 161 CYS A O 1
ATOM 1183 N N . CYS A 1 162 ? 5.401 -15.074 -0.469 1.00 94.25 162 CYS A N 1
ATOM 1184 C CA . CYS A 1 162 ? 4.912 -16.232 -1.211 1.00 94.25 162 CYS A CA 1
ATOM 1185 C C . CYS A 1 162 ? 4.321 -15.839 -2.572 1.00 94.25 162 CYS A C 1
ATOM 1187 O O . CYS A 1 162 ? 4.584 -16.499 -3.575 1.00 94.25 162 CYS A O 1
ATOM 1189 N N . LEU A 1 163 ? 3.532 -14.761 -2.623 1.00 94.19 163 LEU A N 1
ATOM 1190 C CA . LEU A 1 163 ? 2.788 -14.353 -3.815 1.00 94.19 163 LEU A CA 1
ATOM 1191 C C . LEU A 1 163 ? 3.684 -13.773 -4.908 1.00 94.19 163 LEU A C 1
ATOM 1193 O O . LEU A 1 163 ? 3.357 -13.945 -6.076 1.00 94.19 163 LEU A O 1
ATOM 1197 N N . SER A 1 164 ? 4.797 -13.112 -4.569 1.00 93.38 164 SER A N 1
ATOM 1198 C CA . SER A 1 164 ? 5.693 -12.553 -5.592 1.00 93.38 164 SER A CA 1
ATOM 1199 C C . SER A 1 164 ? 6.389 -13.648 -6.426 1.00 93.38 164 SER A C 1
ATOM 1201 O O . SER A 1 164 ? 6.220 -13.649 -7.649 1.00 93.38 164 SER A O 1
ATOM 1203 N N . PRO A 1 165 ? 7.085 -14.642 -5.828 1.00 93.25 165 PRO A N 1
ATOM 1204 C CA . PRO A 1 165 ? 7.646 -15.764 -6.583 1.00 93.25 165 PRO A CA 1
ATOM 1205 C C . PRO A 1 165 ? 6.569 -16.606 -7.264 1.00 93.25 165 PRO A C 1
ATOM 1207 O O . PRO A 1 165 ? 6.738 -16.988 -8.418 1.00 93.25 165 PRO A O 1
ATOM 1210 N N . LEU A 1 166 ? 5.442 -16.856 -6.586 1.00 94.56 166 LEU A N 1
ATOM 1211 C CA . LEU A 1 166 ? 4.328 -17.591 -7.181 1.00 94.56 166 LEU A CA 1
ATOM 1212 C C . LEU A 1 166 ? 3.795 -16.875 -8.425 1.00 94.56 166 LEU A C 1
ATOM 1214 O O . LEU A 1 166 ? 3.614 -17.510 -9.456 1.00 94.56 166 LEU A O 1
ATOM 1218 N N . GLY A 1 167 ? 3.599 -15.557 -8.359 1.00 93.25 167 GLY A N 1
ATOM 1219 C CA . GLY A 1 167 ? 3.185 -14.744 -9.499 1.00 93.25 167 GLY A CA 1
ATOM 1220 C C . GLY A 1 167 ? 4.154 -14.867 -10.674 1.00 93.25 167 GLY A C 1
ATOM 1221 O O . GLY A 1 167 ? 3.716 -15.040 -11.806 1.00 93.25 167 GLY A O 1
ATOM 1222 N N . GLN A 1 168 ? 5.461 -14.882 -10.403 1.00 92.81 168 GLN A N 1
ATOM 1223 C CA . GLN A 1 168 ? 6.485 -15.064 -11.432 1.00 92.81 168 GLN A CA 1
ATOM 1224 C C . GLN A 1 168 ? 6.456 -16.469 -12.061 1.00 92.81 168 GLN A C 1
ATOM 1226 O O . GLN A 1 168 ? 6.579 -16.594 -13.278 1.00 92.81 168 GLN A O 1
ATOM 1231 N N . VAL A 1 169 ? 6.254 -17.521 -11.262 1.00 94.62 169 VAL A N 1
ATOM 1232 C CA . VAL A 1 169 ? 6.102 -18.903 -11.757 1.00 94.62 169 VAL A CA 1
ATOM 1233 C C . VAL A 1 169 ? 4.837 -19.039 -12.607 1.00 94.62 169 VAL A C 1
ATOM 1235 O O . VAL A 1 169 ? 4.873 -19.622 -13.690 1.00 94.62 169 VAL A O 1
ATOM 1238 N N . LEU A 1 170 ? 3.724 -18.459 -12.152 1.00 94.75 170 LEU A N 1
ATOM 1239 C CA . LEU A 1 170 ? 2.463 -18.449 -12.892 1.00 94.75 170 LEU A CA 1
ATOM 1240 C C . LEU A 1 170 ? 2.595 -17.700 -14.219 1.00 94.75 170 LEU A C 1
ATOM 1242 O O . LEU A 1 170 ? 2.129 -18.191 -15.244 1.00 94.75 170 LEU A O 1
ATOM 1246 N N . GLN A 1 171 ? 3.273 -16.552 -14.206 1.00 92.81 171 GLN A N 1
ATOM 1247 C CA . GLN A 1 171 ? 3.567 -15.786 -15.410 1.00 92.81 171 GLN A CA 1
ATOM 1248 C C . GLN A 1 171 ? 4.402 -16.600 -16.406 1.00 92.81 171 GLN A C 1
ATOM 1250 O O . GLN A 1 171 ? 4.104 -16.573 -17.595 1.00 92.81 171 GLN A O 1
ATOM 1255 N N . TYR A 1 172 ? 5.421 -17.327 -15.935 1.00 92.44 172 TYR A N 1
ATOM 1256 C CA . TYR A 1 172 ? 6.312 -18.106 -16.796 1.00 92.44 172 TYR A CA 1
ATOM 1257 C C . TYR A 1 172 ? 5.605 -19.290 -17.475 1.00 92.44 172 TYR A C 1
ATOM 1259 O O . TYR A 1 172 ? 5.768 -19.489 -18.674 1.00 92.44 172 TYR A O 1
ATOM 1267 N N . HIS A 1 173 ? 4.799 -20.060 -16.735 1.00 94.88 173 HIS A N 1
ATOM 1268 C CA . HIS A 1 173 ? 4.158 -21.267 -17.275 1.00 94.88 173 HIS A CA 1
ATOM 1269 C C . HIS A 1 173 ? 2.825 -21.013 -17.987 1.00 94.88 173 HIS A C 1
ATOM 1271 O O . HIS A 1 173 ? 2.506 -21.714 -18.943 1.00 94.88 173 HIS A O 1
ATOM 1277 N N . TYR A 1 174 ? 2.035 -20.047 -17.516 1.00 94.44 174 TYR A N 1
ATOM 1278 C CA . TYR A 1 174 ? 0.649 -19.850 -17.961 1.00 94.44 174 TYR A CA 1
ATOM 1279 C C . TYR A 1 174 ? 0.388 -18.456 -18.552 1.00 94.44 174 TYR A C 1
ATOM 1281 O O . TYR A 1 174 ? -0.750 -18.133 -18.909 1.00 94.44 174 TYR A O 1
ATOM 1289 N N . GLY A 1 175 ? 1.417 -17.608 -18.634 1.00 94.38 175 GLY A N 1
ATOM 1290 C CA . GLY A 1 175 ? 1.271 -16.208 -19.011 1.00 94.38 175 GLY A CA 1
ATOM 1291 C C . GLY A 1 175 ? 0.476 -15.397 -17.982 1.00 94.38 175 GLY A C 1
ATOM 1292 O O . GLY A 1 175 ? 0.093 -15.871 -16.908 1.00 94.38 175 GLY A O 1
ATOM 1293 N N . TRP A 1 176 ? 0.193 -14.136 -18.312 1.00 94.44 176 TRP A N 1
ATOM 1294 C CA . TRP A 1 176 ? -0.553 -13.250 -17.414 1.00 94.44 176 TRP A CA 1
ATOM 1295 C C . TRP A 1 176 ? -2.043 -13.622 -17.316 1.00 94.44 176 TRP A C 1
ATOM 1297 O O . TRP A 1 176 ? -2.616 -13.539 -16.232 1.00 94.44 176 TRP A O 1
ATOM 1307 N N . ARG A 1 177 ? -2.660 -14.100 -18.410 1.00 95.94 177 ARG A N 1
ATOM 1308 C CA . ARG A 1 177 ? -4.077 -14.516 -18.434 1.00 95.94 177 ARG A CA 1
ATOM 1309 C C . ARG A 1 177 ? -4.323 -15.720 -17.524 1.00 95.94 177 ARG A C 1
ATOM 1311 O O . ARG A 1 177 ? -5.163 -15.655 -16.628 1.00 95.94 177 ARG A O 1
ATOM 1318 N N . GLY A 1 178 ? -3.544 -16.791 -17.695 1.00 95.88 178 GLY A N 1
ATOM 1319 C CA . GLY A 1 178 ? -3.630 -17.968 -16.830 1.00 95.88 178 GLY A CA 1
ATOM 1320 C C . GLY A 1 178 ? -3.219 -17.662 -15.387 1.00 95.88 178 GLY A C 1
ATOM 1321 O O . GLY A 1 178 ? -3.868 -18.127 -14.450 1.00 95.88 178 GLY A O 1
ATOM 1322 N N . GLY A 1 179 ? -2.215 -16.797 -15.192 1.00 95.94 179 GLY A N 1
ATOM 1323 C CA . GLY A 1 179 ? -1.833 -16.312 -13.867 1.00 95.94 179 GLY A CA 1
ATOM 1324 C C . GLY A 1 179 ? -2.973 -15.599 -13.136 1.00 95.94 179 GLY A C 1
ATOM 1325 O O . GLY A 1 179 ? -3.239 -15.908 -11.977 1.00 95.94 179 GLY A O 1
ATOM 1326 N N . PHE A 1 180 ? -3.700 -14.702 -13.808 1.00 96.81 180 PHE A N 1
ATOM 1327 C CA . PHE A 1 180 ? -4.852 -14.004 -13.228 1.00 96.81 180 PHE A CA 1
ATOM 1328 C C . PHE A 1 180 ? -6.007 -14.950 -12.896 1.00 96.81 180 PHE A C 1
ATOM 1330 O O . PHE A 1 180 ? -6.605 -14.816 -11.828 1.00 96.81 180 PHE A O 1
ATOM 1337 N N . LEU A 1 181 ? -6.271 -15.949 -13.742 1.00 97.31 181 LEU A N 1
ATOM 1338 C CA . LEU A 1 181 ? -7.282 -16.974 -13.476 1.00 97.31 181 LEU A CA 1
ATOM 1339 C C . LEU A 1 181 ? -6.962 -17.771 -12.197 1.00 97.31 181 LEU A C 1
ATOM 1341 O O . LEU A 1 181 ? -7.814 -17.913 -11.319 1.00 97.31 181 LEU A O 1
ATOM 1345 N N . ILE A 1 182 ? -5.716 -18.236 -12.053 1.00 97.19 182 ILE A N 1
ATOM 1346 C CA . ILE A 1 182 ? -5.266 -19.004 -10.879 1.00 97.19 182 ILE A CA 1
ATOM 1347 C C . ILE A 1 182 ? -5.253 -18.127 -9.619 1.00 97.19 182 ILE A C 1
ATOM 1349 O O . ILE A 1 182 ? -5.708 -18.559 -8.558 1.00 97.19 182 ILE A O 1
ATOM 1353 N N . LEU A 1 183 ? -4.802 -16.873 -9.726 1.00 95.69 183 LEU A N 1
ATOM 1354 C CA . LEU A 1 183 ? -4.874 -15.901 -8.631 1.00 95.69 183 LEU A CA 1
ATOM 1355 C C . LEU A 1 183 ? -6.324 -15.614 -8.212 1.00 95.69 183 LEU A C 1
ATOM 1357 O O . LEU A 1 183 ? -6.589 -15.458 -7.022 1.00 95.69 183 LEU A O 1
ATOM 1361 N N . GLY A 1 184 ? -7.274 -15.615 -9.151 1.00 96.19 184 GLY A N 1
ATOM 1362 C CA . GLY A 1 184 ? -8.705 -15.555 -8.852 1.00 96.19 184 GLY A CA 1
ATOM 1363 C C . GLY A 1 184 ? -9.189 -16.756 -8.036 1.00 96.19 184 GLY A C 1
ATOM 1364 O O . GLY A 1 184 ? -9.936 -16.577 -7.073 1.00 96.19 184 GLY A O 1
ATOM 1365 N N . GLY A 1 185 ? -8.712 -17.963 -8.349 1.00 95.62 185 GLY A N 1
ATOM 1366 C CA . GLY A 1 185 ? -8.956 -19.160 -7.537 1.00 95.62 185 GLY A CA 1
ATOM 1367 C C . GLY A 1 185 ? -8.361 -19.056 -6.127 1.00 95.62 185 GLY A C 1
ATOM 1368 O O . GLY A 1 185 ? -9.021 -19.399 -5.149 1.00 95.62 185 GLY A O 1
ATOM 1369 N N . LEU A 1 186 ? -7.154 -18.500 -5.991 1.00 95.44 186 LEU A N 1
ATOM 1370 C CA . LEU A 1 186 ? -6.536 -18.257 -4.682 1.00 95.44 186 LEU A CA 1
ATOM 1371 C C . LEU A 1 186 ? -7.317 -17.231 -3.851 1.00 95.44 186 LEU A C 1
ATOM 1373 O O . LEU A 1 186 ? -7.518 -17.447 -2.658 1.00 95.44 186 LEU A O 1
ATOM 1377 N N . LEU A 1 187 ? -7.811 -16.156 -4.470 1.00 95.69 187 LEU A N 1
ATOM 1378 C CA . LEU A 1 187 ? -8.664 -15.167 -3.803 1.00 95.69 187 LEU A CA 1
ATOM 1379 C C . LEU A 1 187 ? -10.030 -15.733 -3.400 1.00 95.69 187 LEU A C 1
ATOM 1381 O O . LEU A 1 187 ? -10.623 -15.260 -2.431 1.00 95.69 187 LEU A O 1
ATOM 1385 N N . LEU A 1 188 ? -10.523 -16.775 -4.075 1.00 95.56 188 LEU A N 1
ATOM 1386 C CA . LEU A 1 188 ? -11.760 -17.448 -3.677 1.00 95.56 188 LEU A CA 1
ATOM 1387 C C . LEU A 1 188 ? -11.640 -18.071 -2.276 1.00 95.56 188 LEU A C 1
ATOM 1389 O O . LEU A 1 188 ? -12.625 -18.100 -1.536 1.00 95.56 188 LEU A O 1
ATOM 1393 N N . ASN A 1 189 ? -10.430 -18.465 -1.852 1.00 95.06 189 ASN A N 1
ATOM 1394 C CA . ASN A 1 189 ? -10.180 -18.941 -0.488 1.00 95.06 189 ASN A CA 1
ATOM 1395 C C . ASN A 1 189 ? -10.456 -17.872 0.580 1.00 95.06 189 ASN A C 1
ATOM 1397 O O . ASN A 1 189 ? -10.733 -18.226 1.727 1.00 95.06 189 ASN A O 1
ATOM 1401 N N . CYS A 1 190 ? -10.488 -16.578 0.232 1.00 93.31 190 CYS A N 1
ATOM 1402 C CA . CYS A 1 190 ? -10.965 -15.546 1.153 1.00 93.31 190 CYS A CA 1
ATOM 1403 C C . CYS A 1 190 ? -12.423 -15.792 1.582 1.00 93.31 190 CYS A C 1
ATOM 1405 O O . CYS A 1 190 ? -12.770 -15.489 2.721 1.00 93.31 190 CYS A O 1
ATOM 1407 N N . CYS A 1 191 ? -13.256 -16.428 0.745 1.00 94.12 191 CYS A N 1
ATOM 1408 C CA . CYS A 1 191 ? -14.610 -16.843 1.129 1.00 94.12 191 CYS A CA 1
ATOM 1409 C C . CYS A 1 191 ? -14.589 -17.893 2.242 1.00 94.12 191 CYS A C 1
ATOM 1411 O O . CYS A 1 191 ? -15.368 -17.802 3.192 1.00 94.12 191 CYS A O 1
ATOM 1413 N N . ALA A 1 192 ? -13.684 -18.873 2.146 1.00 94.12 192 ALA A N 1
ATOM 1414 C CA . ALA A 1 192 ? -13.505 -19.896 3.172 1.00 94.12 192 ALA A CA 1
ATOM 1415 C C . ALA A 1 192 ? -13.013 -19.268 4.485 1.00 94.12 192 ALA A C 1
ATOM 1417 O O . ALA A 1 192 ? -13.564 -19.549 5.549 1.00 94.12 192 ALA A O 1
ATOM 1418 N N . CYS A 1 193 ? -12.061 -18.330 4.415 1.00 92.94 193 CYS A N 1
ATOM 1419 C CA . CYS A 1 193 ? -11.633 -17.546 5.575 1.00 92.94 193 CYS A CA 1
ATOM 1420 C C . CYS A 1 193 ? -12.781 -16.708 6.166 1.00 92.94 193 CYS A C 1
ATOM 1422 O O . CYS A 1 193 ? -12.921 -16.629 7.385 1.00 92.94 193 CYS A O 1
ATOM 1424 N N . GLY A 1 194 ? -13.642 -16.129 5.325 1.00 89.88 194 GLY A N 1
ATOM 1425 C CA . GLY A 1 194 ? -14.852 -15.420 5.746 1.00 89.88 194 GLY A CA 1
ATOM 1426 C C . GLY A 1 194 ? -15.874 -16.329 6.433 1.00 89.88 194 GLY A C 1
ATOM 1427 O O . GLY A 1 194 ? -16.528 -15.910 7.386 1.00 89.88 194 GLY A O 1
ATOM 1428 N N . ALA A 1 195 ? -15.975 -17.598 6.031 1.00 91.94 195 ALA A N 1
ATOM 1429 C CA . ALA A 1 195 ? -16.867 -18.566 6.667 1.00 91.94 195 ALA A CA 1
ATOM 1430 C C . ALA A 1 195 ? -16.462 -18.909 8.115 1.00 91.94 195 ALA A C 1
ATOM 1432 O O . ALA A 1 195 ? -17.338 -19.234 8.920 1.00 91.94 195 ALA A O 1
ATOM 1433 N N . LEU A 1 196 ? -15.176 -18.769 8.471 1.00 91.31 196 LEU A N 1
ATOM 1434 C CA . LEU A 1 196 ? -14.671 -18.951 9.843 1.00 91.31 196 LEU A CA 1
ATOM 1435 C C . LEU A 1 196 ? -15.155 -17.857 10.810 1.00 91.31 196 LEU A C 1
ATOM 1437 O O . LEU A 1 196 ? -15.120 -18.044 12.029 1.00 91.31 196 LEU A O 1
ATOM 1441 N N . MET A 1 197 ? -15.627 -16.723 10.285 1.00 85.38 197 MET A N 1
ATOM 1442 C CA . MET A 1 197 ? -16.009 -15.534 11.050 1.00 85.38 197 MET A CA 1
ATOM 1443 C C . MET A 1 197 ? -17.386 -15.713 11.699 1.00 85.38 197 MET A C 1
ATOM 1445 O O . MET A 1 197 ? -18.381 -15.102 11.306 1.00 85.38 197 MET A O 1
ATOM 1449 N N . ARG A 1 198 ? -17.465 -16.590 12.704 1.00 84.69 198 ARG A N 1
ATOM 1450 C CA . ARG A 1 198 ? -18.711 -16.899 13.414 1.00 84.69 198 ARG A CA 1
ATOM 1451 C C . ARG A 1 198 ? -19.140 -15.705 14.279 1.00 84.69 198 ARG A C 1
ATOM 1453 O O . ARG A 1 198 ? -18.362 -15.298 15.142 1.00 84.69 198 ARG A O 1
ATOM 1460 N N . PRO A 1 199 ? -20.352 -15.148 14.102 1.00 78.00 199 PRO A N 1
ATOM 1461 C CA . PRO A 1 199 ? -20.828 -14.071 14.961 1.00 78.00 199 PRO A CA 1
ATOM 1462 C C . PRO A 1 199 ? -20.981 -14.578 16.400 1.00 78.00 199 PRO A C 1
ATOM 1464 O O . PRO A 1 199 ? -21.515 -15.663 16.630 1.00 78.00 199 PRO A O 1
ATOM 1467 N N . LEU A 1 200 ? -20.503 -13.789 17.360 1.00 72.25 200 LEU A N 1
ATOM 1468 C CA . LEU A 1 200 ? -20.746 -14.020 18.781 1.00 72.25 200 LEU A CA 1
ATOM 1469 C C . LEU A 1 200 ? -22.166 -13.525 19.085 1.00 72.25 200 LEU A C 1
ATOM 1471 O O . LEU A 1 200 ? -22.415 -12.323 19.060 1.00 72.25 200 LEU A O 1
ATOM 1475 N N . VAL A 1 201 ? -23.104 -14.451 19.289 1.00 60.41 201 VAL A N 1
ATOM 1476 C CA . VAL A 1 201 ? -24.492 -14.153 19.674 1.00 60.41 201 VAL A CA 1
ATOM 1477 C C . VAL A 1 201 ? -24.663 -14.570 21.132 1.00 60.41 201 VAL A C 1
ATOM 1479 O O . VAL A 1 201 ? -24.359 -15.712 21.475 1.00 60.41 201 VAL A O 1
ATOM 1482 N N . GLY A 1 202 ? -25.104 -13.647 21.988 1.00 50.19 202 GLY A N 1
ATOM 1483 C CA . GLY A 1 202 ? -25.414 -13.939 23.389 1.00 50.19 202 GLY A CA 1
ATOM 1484 C C . GLY A 1 202 ? -26.725 -14.713 23.533 1.00 50.19 202 GLY A C 1
ATOM 1485 O O . GLY A 1 202 ? -27.564 -14.651 22.629 1.00 50.19 202 GLY A O 1
ATOM 1486 N N . PRO A 1 203 ? -26.926 -15.460 24.633 1.00 33.88 203 PRO A N 1
ATOM 1487 C CA . PRO A 1 203 ? -28.187 -16.151 24.876 1.00 33.88 203 PRO A CA 1
ATOM 1488 C C . PRO A 1 203 ? -29.316 -15.122 25.045 1.00 33.88 203 PRO A C 1
ATOM 1490 O O . PRO A 1 203 ? -29.272 -14.311 25.965 1.00 33.88 203 PRO A O 1
ATOM 1493 N N . LYS A 1 204 ? -30.324 -15.153 24.160 1.00 35.56 204 LYS A N 1
ATOM 1494 C CA . LYS A 1 204 ? -31.543 -14.336 24.295 1.00 35.56 204 LYS A CA 1
ATOM 1495 C C . LYS A 1 204 ? -32.311 -14.784 25.539 1.00 35.56 204 LYS A C 1
ATOM 1497 O O . LYS A 1 204 ? -32.712 -15.948 25.603 1.00 35.56 204 LYS A O 1
ATOM 1502 N N . LYS A 1 205 ? -32.542 -13.889 26.503 1.00 34.59 205 LYS A N 1
ATOM 1503 C CA . LYS A 1 205 ? -33.478 -14.146 27.605 1.00 34.59 205 LYS A CA 1
ATOM 1504 C C . LYS A 1 205 ? -34.909 -13.809 27.149 1.00 34.59 205 LYS A C 1
ATOM 1506 O O . LYS A 1 205 ? -35.086 -12.909 26.331 1.00 34.59 205 LYS A O 1
ATOM 1511 N N . PRO A 1 206 ? -35.951 -14.479 27.678 1.00 39.84 206 PRO A N 1
ATOM 1512 C CA . PRO A 1 206 ? -37.347 -14.209 27.306 1.00 39.84 206 PRO A CA 1
ATOM 1513 C C . PRO A 1 206 ? -37.798 -12.756 27.555 1.00 39.84 206 PRO A C 1
ATOM 1515 O O . PRO A 1 206 ? -38.664 -12.258 26.847 1.00 39.84 206 PRO A O 1
ATOM 1518 N N . GLN A 1 207 ? -37.168 -12.048 28.502 1.00 41.19 207 GLN A N 1
ATOM 1519 C CA . GLN A 1 207 ? -37.415 -10.623 28.788 1.00 41.19 207 GLN A CA 1
ATOM 1520 C C . GLN A 1 207 ? -36.937 -9.661 27.678 1.00 41.19 207 GLN A C 1
ATOM 1522 O O . GLN A 1 207 ? -37.364 -8.509 27.648 1.00 41.19 207 GLN A O 1
ATOM 1527 N N . ASP A 1 208 ? -36.108 -10.121 26.733 1.00 36.72 208 ASP A N 1
ATOM 1528 C CA . ASP A 1 208 ? -35.550 -9.277 25.667 1.00 36.72 208 ASP A CA 1
ATOM 1529 C C . ASP A 1 208 ? -36.528 -9.057 24.496 1.00 36.72 208 ASP A C 1
ATOM 1531 O O . ASP A 1 208 ? -36.286 -8.192 23.656 1.00 36.72 208 ASP A O 1
ATOM 1535 N N . GLN A 1 209 ? -37.631 -9.815 24.413 1.00 36.47 209 GLN A N 1
ATOM 1536 C CA . GLN A 1 209 ? -38.630 -9.678 23.339 1.00 36.47 209 GLN A CA 1
ATOM 1537 C C . GLN A 1 209 ? -39.596 -8.504 23.567 1.00 36.47 209 GLN A C 1
ATOM 1539 O O . GLN A 1 209 ? -39.919 -7.800 22.612 1.00 36.47 209 GLN A O 1
ATOM 1544 N N . GLU A 1 210 ? -39.988 -8.222 24.814 1.00 35.53 210 GLU A N 1
ATOM 1545 C CA . GLU A 1 210 ? -40.811 -7.045 25.146 1.00 35.53 210 GLU A CA 1
ATOM 1546 C C . GLU A 1 210 ? -39.978 -5.749 25.147 1.00 35.53 210 GLU A C 1
ATOM 1548 O O . GLU A 1 210 ? -40.434 -4.720 24.648 1.00 35.53 210 GLU A O 1
ATOM 1553 N N . LEU A 1 211 ? -38.709 -5.805 25.581 1.00 38.25 211 LEU A N 1
ATOM 1554 C CA . LEU A 1 211 ? -37.774 -4.674 25.485 1.00 38.25 211 LEU A CA 1
ATOM 1555 C C . LEU A 1 211 ? -37.357 -4.349 24.036 1.00 38.25 211 LEU A C 1
ATOM 1557 O O . LEU A 1 211 ? -37.057 -3.193 23.736 1.00 38.25 211 LEU A O 1
ATOM 1561 N N . GLN A 1 212 ? -37.353 -5.327 23.120 1.00 35.88 212 GLN A N 1
ATOM 1562 C CA . GLN A 1 212 ? -37.072 -5.099 21.693 1.00 35.88 212 GLN A CA 1
ATOM 1563 C C . GLN A 1 212 ? -38.216 -4.363 20.980 1.00 35.88 212 GLN A C 1
ATOM 1565 O O . GLN A 1 212 ? -37.937 -3.494 20.156 1.00 35.88 212 GLN A O 1
ATOM 1570 N N . ALA A 1 213 ? -39.479 -4.616 21.342 1.00 32.38 213 ALA A N 1
ATOM 1571 C CA . ALA A 1 213 ? -40.629 -3.894 20.786 1.00 32.38 213 ALA A CA 1
ATOM 1572 C C . ALA A 1 213 ? -40.668 -2.415 21.227 1.00 32.38 213 ALA A C 1
ATOM 1574 O O . ALA A 1 213 ? -40.974 -1.529 20.426 1.00 32.38 213 ALA A O 1
ATOM 1575 N N . VAL A 1 214 ? -40.280 -2.128 22.476 1.00 38.66 214 VAL A N 1
ATOM 1576 C CA . VAL A 1 214 ? -40.150 -0.754 23.000 1.00 38.66 214 VAL A CA 1
ATOM 1577 C C . VAL A 1 214 ? -38.881 -0.068 22.458 1.00 38.66 214 VAL A C 1
ATOM 1579 O O . VAL A 1 214 ? -38.913 1.098 22.062 1.00 38.66 214 VAL A O 1
ATOM 1582 N N . GLY A 1 215 ? -37.773 -0.806 22.327 1.00 34.81 215 GLY A N 1
ATOM 1583 C CA . GLY A 1 215 ? -36.503 -0.311 21.787 1.00 34.81 215 GLY A CA 1
ATOM 1584 C C . GLY A 1 215 ? -36.516 -0.008 20.283 1.00 34.81 215 GLY A C 1
ATOM 1585 O O . GLY A 1 215 ? -35.799 0.891 19.839 1.00 34.81 215 GLY A O 1
ATOM 1586 N N . GLU A 1 216 ? -37.341 -0.691 19.481 1.00 34.16 216 GLU A N 1
ATOM 1587 C CA . GLU A 1 216 ? -37.539 -0.376 18.056 1.00 34.16 216 GLU A CA 1
ATOM 1588 C C . GLU A 1 216 ? -38.365 0.902 17.836 1.00 34.16 216 GLU A C 1
ATOM 1590 O O . GLU A 1 216 ? -38.098 1.647 16.883 1.00 34.16 216 GLU A O 1
ATOM 1595 N N . ALA A 1 217 ? -39.300 1.214 18.742 1.00 33.47 217 ALA A N 1
ATOM 1596 C CA . ALA A 1 217 ? -40.014 2.491 18.754 1.00 33.47 217 ALA A CA 1
ATOM 1597 C C . ALA A 1 217 ? -39.082 3.659 19.148 1.00 33.47 217 ALA A C 1
ATOM 1599 O O . ALA A 1 217 ? -39.113 4.712 18.509 1.00 33.47 217 ALA A O 1
ATOM 1600 N N . GLU A 1 218 ? -38.164 3.454 20.102 1.00 35.94 218 GLU A N 1
ATOM 1601 C CA . GLU A 1 218 ? -37.150 4.452 20.488 1.00 35.94 218 GLU A CA 1
ATOM 1602 C C . GLU A 1 218 ? -35.979 4.585 19.493 1.00 35.94 218 GLU A C 1
ATOM 1604 O O . GLU A 1 218 ? -35.413 5.673 19.335 1.00 35.94 218 GLU A O 1
ATOM 1609 N N . ARG A 1 219 ? -35.613 3.523 18.756 1.00 40.25 219 ARG A N 1
ATOM 1610 C CA . ARG A 1 219 ? -34.579 3.584 17.697 1.00 40.25 219 ARG A CA 1
ATOM 1611 C C . ARG A 1 219 ? -34.980 4.491 16.535 1.00 40.25 219 ARG A C 1
ATOM 1613 O O . ARG A 1 219 ? -34.097 5.017 15.859 1.00 40.25 219 ARG A O 1
ATOM 1620 N N . LYS A 1 220 ? -36.283 4.712 16.324 1.00 39.81 220 LYS A N 1
ATOM 1621 C CA . LYS A 1 220 ? -36.792 5.705 15.366 1.00 39.81 220 LYS A CA 1
ATOM 1622 C C . LYS A 1 220 ? -36.623 7.153 15.854 1.00 39.81 220 LYS A C 1
ATOM 1624 O O . LYS A 1 220 ? -36.596 8.046 15.012 1.00 39.81 220 LYS A O 1
ATOM 1629 N N . LEU A 1 221 ? -36.452 7.387 17.163 1.00 39.06 221 LEU A N 1
ATOM 1630 C CA . LEU A 1 221 ? -36.266 8.722 17.755 1.00 39.06 221 LEU A CA 1
ATOM 1631 C C . LEU A 1 221 ? -34.800 9.118 18.007 1.00 39.06 221 LEU A C 1
ATOM 1633 O O . LEU A 1 221 ? -34.512 10.309 18.136 1.00 39.06 221 LEU A O 1
ATOM 1637 N N . LYS A 1 222 ? -33.849 8.175 18.062 1.00 35.69 222 LYS A N 1
ATOM 1638 C CA . LYS A 1 222 ? -32.425 8.526 18.213 1.00 35.69 222 LYS A CA 1
ATOM 1639 C C . LYS A 1 222 ? -31.867 9.051 16.880 1.00 35.69 222 LYS A C 1
ATOM 1641 O O . LYS A 1 222 ? -31.983 8.366 15.861 1.00 35.69 222 LYS A O 1
ATOM 1646 N N . PRO A 1 223 ? -31.233 10.240 16.847 1.00 38.12 223 PRO A N 1
ATOM 1647 C CA . PRO A 1 223 ? -30.676 10.779 15.613 1.00 38.12 223 PRO A CA 1
ATOM 1648 C C . PRO A 1 223 ? -29.651 9.792 15.045 1.00 38.12 223 PRO A C 1
ATOM 1650 O O . PRO A 1 223 ? -28.780 9.310 15.773 1.00 38.12 223 PRO A O 1
ATOM 1653 N N . LYS A 1 224 ? -29.761 9.484 13.744 1.00 43.12 224 LYS A N 1
ATOM 1654 C CA . LYS A 1 224 ? -28.808 8.626 13.022 1.00 43.12 224 LYS A CA 1
ATOM 1655 C C . LYS A 1 224 ? -27.384 9.085 13.355 1.00 43.12 224 LYS A C 1
ATOM 1657 O O . LYS A 1 224 ? -27.001 10.198 12.991 1.00 43.12 224 LYS A O 1
ATOM 1662 N N . LYS A 1 225 ? -26.606 8.251 14.061 1.00 51.06 225 LYS A N 1
ATOM 1663 C CA . LYS A 1 225 ? -25.187 8.534 14.327 1.00 51.06 225 LYS A CA 1
ATOM 1664 C C . LYS A 1 225 ? -24.507 8.773 12.975 1.00 51.06 225 LYS A C 1
ATOM 1666 O O . LYS A 1 225 ? -24.625 7.948 12.068 1.00 51.06 225 LYS A O 1
ATOM 1671 N N . LYS A 1 226 ? -23.862 9.929 12.808 1.00 57.72 226 LYS A N 1
ATOM 1672 C CA . LYS A 1 226 ? -23.177 10.284 11.557 1.00 57.72 226 LYS A CA 1
ATOM 1673 C C . LYS A 1 226 ? -22.074 9.251 11.288 1.00 57.72 226 LYS A C 1
ATOM 1675 O O . LYS A 1 226 ? -21.267 8.992 12.173 1.00 57.72 226 LYS A O 1
ATOM 1680 N N . LEU A 1 227 ? -22.047 8.679 10.079 1.00 56.09 227 LEU A N 1
ATOM 1681 C CA . LEU A 1 227 ? -21.056 7.670 9.655 1.00 56.09 227 LEU A CA 1
ATOM 1682 C C . LEU A 1 227 ? -19.611 8.192 9.700 1.00 56.09 227 LEU A C 1
ATOM 1684 O O . LEU A 1 227 ? -18.684 7.418 9.910 1.00 56.09 227 LEU A O 1
ATOM 1688 N N . LEU A 1 228 ? -19.433 9.500 9.514 1.00 63.78 228 LEU A N 1
ATOM 1689 C CA . LEU A 1 228 ? -18.158 10.197 9.634 1.00 63.78 228 LEU A CA 1
ATOM 1690 C C . LEU A 1 228 ? -18.349 11.391 10.565 1.00 63.78 228 LEU A C 1
ATOM 1692 O O . LEU A 1 228 ? -19.148 12.290 10.280 1.00 63.78 228 LEU A O 1
ATOM 1696 N N . ASP A 1 229 ? -17.623 11.401 11.682 1.00 69.94 229 ASP A N 1
ATOM 1697 C CA . ASP A 1 229 ? -17.582 12.561 12.560 1.00 69.94 229 ASP A CA 1
ATOM 1698 C C . ASP A 1 229 ? -16.428 13.476 12.145 1.00 69.94 229 ASP A C 1
ATOM 1700 O O . ASP A 1 229 ? -15.269 13.269 12.506 1.00 69.94 229 ASP A O 1
ATOM 1704 N N . PHE A 1 230 ? -16.768 14.521 11.390 1.00 76.38 230 PHE A N 1
ATOM 1705 C CA . PHE A 1 230 ? -15.838 15.566 10.963 1.00 76.38 230 PHE A CA 1
ATOM 1706 C C . PHE A 1 230 ? -15.372 16.469 12.120 1.00 76.38 230 PHE A C 1
ATOM 1708 O O . PHE A 1 230 ? -14.524 17.337 11.909 1.00 76.38 230 PHE A O 1
ATOM 1715 N N . SER A 1 231 ? -15.866 16.277 13.353 1.00 74.56 231 SER A N 1
ATOM 1716 C CA . SER A 1 231 ? -15.395 17.023 14.528 1.00 74.56 231 SER A CA 1
ATOM 1717 C C . SER A 1 231 ? -13.895 16.839 14.793 1.00 74.56 231 SER A C 1
ATOM 1719 O O . SER A 1 231 ? -13.272 17.714 15.398 1.00 74.56 231 SER A O 1
ATOM 1721 N N . VAL A 1 232 ? -13.304 15.741 14.304 1.00 76.94 232 VAL A N 1
ATOM 1722 C CA . VAL A 1 232 ? -11.877 15.422 14.446 1.00 76.94 232 VAL A CA 1
ATOM 1723 C C . VAL A 1 232 ? -10.987 16.435 13.708 1.00 76.94 232 VAL A C 1
ATOM 1725 O O . VAL A 1 232 ? -9.911 16.755 14.198 1.00 76.94 232 VAL A O 1
ATOM 1728 N N . PHE A 1 233 ? -11.454 17.056 12.617 1.00 80.94 233 PHE A N 1
ATOM 1729 C CA . PHE A 1 233 ? -10.685 18.087 11.897 1.00 80.94 233 PHE A CA 1
ATOM 1730 C C . PHE A 1 233 ? -10.430 19.367 12.711 1.00 80.94 233 PHE A C 1
ATOM 1732 O O . PHE A 1 233 ? -9.596 20.184 12.323 1.00 80.94 233 PHE A O 1
ATOM 1739 N N . LYS A 1 234 ? -11.123 19.559 13.843 1.00 79.12 234 LYS A N 1
ATOM 1740 C CA . LYS A 1 234 ? -10.839 20.664 14.773 1.00 79.12 234 LYS A CA 1
ATOM 1741 C C . LYS A 1 234 ? -9.573 20.423 15.600 1.00 79.12 234 LYS A C 1
ATOM 1743 O O . LYS A 1 234 ? -9.006 21.382 16.125 1.00 79.12 234 LYS A O 1
ATOM 1748 N N . ASP A 1 235 ? -9.140 19.170 15.727 1.00 80.12 235 ASP A N 1
ATOM 1749 C CA . ASP A 1 235 ? -7.919 18.814 16.436 1.00 80.12 235 ASP A CA 1
ATOM 1750 C C . ASP A 1 235 ? -6.690 19.128 15.570 1.00 80.12 235 ASP A C 1
ATOM 1752 O O . ASP A 1 235 ? -6.528 18.627 14.453 1.00 80.12 235 ASP A O 1
ATOM 1756 N N . ARG A 1 236 ? -5.810 19.991 16.089 1.00 81.81 236 ARG A N 1
ATOM 1757 C CA . ARG A 1 236 ? -4.604 20.421 15.371 1.00 81.81 236 ARG A CA 1
ATOM 1758 C C . ARG A 1 236 ? -3.602 19.283 15.192 1.00 81.81 236 ARG A C 1
ATOM 1760 O O . ARG A 1 236 ? -2.933 19.246 14.163 1.00 81.81 236 ARG A O 1
ATOM 1767 N N . GLY A 1 237 ? -3.490 18.382 16.168 1.00 82.94 237 GLY A N 1
ATOM 1768 C CA . GLY A 1 237 ? -2.597 17.230 16.095 1.00 82.94 237 GLY A CA 1
ATOM 1769 C C . GLY A 1 237 ? -3.050 16.258 15.013 1.00 82.94 237 GLY A C 1
ATOM 1770 O O . GLY A 1 237 ? -2.239 15.832 14.193 1.00 82.94 237 GLY A O 1
ATOM 1771 N N . PHE A 1 238 ? -4.357 15.985 14.953 1.00 85.12 238 PHE A N 1
ATOM 1772 C CA . PHE A 1 238 ? -4.937 15.156 13.897 1.00 85.12 238 PHE A CA 1
ATOM 1773 C C . PHE A 1 238 ? -4.691 15.737 12.504 1.00 85.12 238 PHE A C 1
ATOM 1775 O O . PHE A 1 238 ? -4.259 15.011 11.616 1.00 85.12 238 PHE A O 1
ATOM 1782 N N . LEU A 1 239 ? -4.929 17.038 12.309 1.00 86.44 239 LEU A N 1
ATOM 1783 C CA . LEU A 1 239 ? -4.762 17.670 10.999 1.00 86.44 239 LEU A CA 1
ATOM 1784 C C . LEU A 1 239 ? -3.311 17.585 10.500 1.00 86.44 239 LEU A C 1
ATOM 1786 O O . LEU A 1 239 ? -3.083 17.262 9.336 1.00 86.44 239 LEU A O 1
ATOM 1790 N N . ILE A 1 240 ? -2.334 17.843 11.379 1.00 85.62 240 ILE A N 1
ATOM 1791 C CA . ILE A 1 240 ? -0.905 17.729 11.045 1.00 85.62 240 ILE A CA 1
ATOM 1792 C C . ILE A 1 240 ? -0.566 16.287 10.665 1.00 85.62 240 ILE A C 1
ATOM 1794 O O . ILE A 1 240 ? 0.067 16.058 9.635 1.00 85.62 240 ILE A O 1
ATOM 1798 N N . TYR A 1 241 ? -1.016 15.319 11.466 1.00 86.62 241 TYR A N 1
ATOM 1799 C CA . TYR A 1 241 ? -0.786 13.906 11.195 1.00 86.62 241 TYR A CA 1
ATOM 1800 C C . TYR A 1 241 ? -1.433 13.460 9.880 1.00 86.62 241 TYR A C 1
ATOM 1802 O O . TYR A 1 241 ? -0.766 12.829 9.072 1.00 86.62 241 TYR A O 1
ATOM 1810 N N . ALA A 1 242 ? -2.695 13.814 9.630 1.00 86.75 242 ALA A N 1
ATOM 1811 C CA . ALA A 1 242 ? -3.428 13.396 8.437 1.00 86.75 242 ALA A CA 1
ATOM 1812 C C . ALA A 1 242 ? -2.779 13.925 7.149 1.00 86.75 242 ALA A C 1
ATOM 1814 O O . ALA A 1 242 ? -2.654 13.187 6.172 1.00 86.75 242 ALA A O 1
ATOM 1815 N N . ILE A 1 243 ? -2.311 15.179 7.155 1.00 85.62 243 ILE A N 1
ATOM 1816 C CA . ILE A 1 243 ? -1.568 15.756 6.027 1.00 85.62 243 ILE A CA 1
ATOM 1817 C C . ILE A 1 243 ? -0.226 15.036 5.850 1.00 85.62 243 ILE A C 1
ATOM 1819 O O . ILE A 1 243 ? 0.090 14.613 4.740 1.00 85.62 243 ILE A O 1
ATOM 1823 N N . ALA A 1 244 ? 0.544 14.852 6.927 1.00 83.75 244 ALA A N 1
ATOM 1824 C CA . ALA A 1 244 ? 1.839 14.176 6.864 1.00 83.75 244 ALA A CA 1
ATOM 1825 C C . ALA A 1 244 ? 1.712 12.720 6.383 1.00 83.75 244 ALA A C 1
ATOM 1827 O O . ALA A 1 244 ? 2.470 12.296 5.514 1.00 83.75 244 ALA A O 1
ATOM 1828 N N . ALA A 1 245 ? 0.725 11.982 6.893 1.00 84.31 245 ALA A N 1
ATOM 1829 C CA . ALA A 1 245 ? 0.425 10.614 6.490 1.00 84.31 245 ALA A CA 1
ATOM 1830 C C . ALA A 1 245 ? 0.014 10.544 5.013 1.00 84.31 245 ALA A C 1
ATOM 1832 O O . ALA A 1 245 ? 0.548 9.724 4.273 1.00 84.31 245 ALA A O 1
ATOM 1833 N N . SER A 1 246 ? -0.838 11.464 4.547 1.00 86.44 246 SER A N 1
ATOM 1834 C CA . SER A 1 246 ? -1.228 11.531 3.131 1.00 86.44 246 SER A CA 1
ATOM 1835 C C . SER A 1 246 ? -0.025 11.786 2.218 1.00 86.44 246 SER A C 1
ATOM 1837 O O . SER A 1 246 ? 0.114 11.136 1.185 1.00 86.44 246 SER A O 1
ATOM 1839 N N . ILE A 1 247 ? 0.880 12.695 2.601 1.00 83.56 247 ILE A N 1
ATOM 1840 C CA . ILE A 1 247 ? 2.072 12.992 1.794 1.00 83.56 247 ILE A CA 1
ATOM 1841 C C . ILE A 1 247 ? 3.074 11.835 1.824 1.00 83.56 247 ILE A C 1
ATOM 1843 O O . ILE A 1 247 ? 3.649 11.491 0.796 1.00 83.56 247 ILE A O 1
ATOM 1847 N N . MET A 1 248 ? 3.252 11.191 2.976 1.00 86.44 248 MET A N 1
ATOM 1848 C CA . MET A 1 248 ? 4.063 9.981 3.091 1.00 86.44 248 MET A CA 1
ATOM 1849 C C . MET A 1 248 ? 3.542 8.882 2.155 1.00 86.44 248 MET A C 1
ATOM 1851 O O . MET A 1 248 ? 4.309 8.280 1.407 1.00 86.44 248 MET A O 1
ATOM 1855 N N . VAL A 1 249 ? 2.230 8.647 2.161 1.00 85.69 249 VAL A N 1
ATOM 1856 C CA . VAL A 1 249 ? 1.576 7.593 1.380 1.00 85.69 249 VAL A CA 1
ATOM 1857 C C . VAL A 1 249 ? 1.678 7.814 -0.136 1.00 85.69 249 VAL A C 1
ATOM 1859 O O . VAL A 1 249 ? 1.759 6.826 -0.868 1.00 85.69 249 VAL A O 1
ATOM 1862 N N . LEU A 1 250 ? 1.773 9.066 -0.611 1.00 83.75 250 LEU A N 1
ATOM 1863 C CA . LEU A 1 250 ? 2.054 9.366 -2.027 1.00 83.75 250 LEU A CA 1
ATOM 1864 C C . LEU A 1 250 ? 3.345 8.692 -2.521 1.00 83.75 250 LEU A C 1
ATOM 1866 O O . LEU A 1 250 ? 3.395 8.251 -3.666 1.00 83.75 250 LEU A O 1
ATOM 1870 N N . GLY A 1 251 ? 4.381 8.622 -1.677 1.00 80.00 251 GLY A N 1
ATOM 1871 C CA . GLY A 1 251 ? 5.678 8.038 -2.033 1.00 80.00 251 GLY A CA 1
ATOM 1872 C C . GLY A 1 251 ? 5.852 6.584 -1.590 1.00 80.00 251 GLY A C 1
ATOM 1873 O O . GLY A 1 251 ? 6.432 5.784 -2.318 1.00 80.00 251 GLY A O 1
ATOM 1874 N N . LEU A 1 252 ? 5.304 6.215 -0.430 1.00 85.69 252 LEU A N 1
ATOM 1875 C CA . LEU A 1 252 ? 5.605 4.952 0.256 1.00 85.69 252 LEU A CA 1
ATOM 1876 C C . LEU A 1 252 ? 5.271 3.688 -0.562 1.00 85.69 252 LEU A C 1
ATOM 1878 O O . LEU A 1 252 ? 5.941 2.664 -0.433 1.00 85.69 252 LEU A O 1
ATOM 1882 N N . PHE A 1 253 ? 4.222 3.729 -1.388 1.00 86.12 253 PHE A N 1
ATOM 1883 C CA . PHE A 1 253 ? 3.786 2.570 -2.179 1.00 86.12 253 PHE A CA 1
ATOM 1884 C C . PHE A 1 253 ? 4.477 2.451 -3.536 1.00 86.12 253 PHE A C 1
ATOM 1886 O O . PHE A 1 253 ? 4.343 1.421 -4.193 1.00 86.12 253 PHE A O 1
ATOM 1893 N N . VAL A 1 254 ? 5.232 3.463 -3.954 1.00 86.38 254 VAL A N 1
ATOM 1894 C CA . VAL A 1 254 ? 5.836 3.498 -5.286 1.00 86.38 254 VAL A CA 1
ATOM 1895 C C . VAL A 1 254 ? 6.997 2.504 -5.421 1.00 86.38 254 VAL A C 1
ATOM 1897 O O . VAL A 1 254 ? 6.962 1.705 -6.361 1.00 86.38 254 VAL A O 1
ATOM 1900 N N . PRO A 1 255 ? 7.977 2.445 -4.494 1.00 88.00 255 PRO A N 1
ATOM 1901 C CA . PRO A 1 255 ? 9.082 1.500 -4.612 1.00 88.00 255 PRO A CA 1
ATOM 1902 C C . PRO A 1 255 ? 8.654 0.030 -4.700 1.00 88.00 255 PRO A C 1
ATOM 1904 O O . PRO A 1 255 ? 9.094 -0.647 -5.630 1.00 88.00 255 PRO A O 1
ATOM 1907 N N . PRO A 1 256 ? 7.750 -0.488 -3.839 1.00 88.50 256 PRO A N 1
ATOM 1908 C CA . PRO A 1 256 ? 7.293 -1.874 -3.953 1.00 88.50 256 PRO A CA 1
ATOM 1909 C C . PRO A 1 256 ? 6.539 -2.174 -5.254 1.00 88.50 256 PRO A C 1
ATOM 1911 O O . PRO A 1 256 ? 6.494 -3.322 -5.674 1.00 88.50 256 PRO A O 1
ATOM 1914 N N . VAL A 1 257 ? 5.929 -1.173 -5.892 1.00 89.25 257 VAL A N 1
ATOM 1915 C CA . VAL A 1 257 ? 5.211 -1.364 -7.161 1.00 89.25 257 VAL A CA 1
ATOM 1916 C C . VAL A 1 257 ? 6.179 -1.421 -8.346 1.00 89.25 257 VAL A C 1
ATOM 1918 O O . VAL A 1 257 ? 5.969 -2.200 -9.270 1.00 89.25 257 VAL A O 1
ATOM 1921 N N . PHE A 1 258 ? 7.262 -0.639 -8.335 1.00 86.50 258 PHE A N 1
ATOM 1922 C CA . PHE A 1 258 ? 8.168 -0.553 -9.487 1.00 86.50 258 PHE A CA 1
ATOM 1923 C C . PHE A 1 258 ? 9.472 -1.340 -9.356 1.00 86.50 258 PHE A C 1
ATOM 1925 O O . PHE A 1 258 ? 10.105 -1.587 -10.379 1.00 86.50 258 PHE A O 1
ATOM 1932 N N . VAL A 1 259 ? 9.880 -1.778 -8.160 1.00 88.06 259 VAL A N 1
ATOM 1933 C CA . VAL A 1 259 ? 11.192 -2.423 -7.948 1.00 88.06 259 VAL A CA 1
ATOM 1934 C C . VAL A 1 259 ? 11.416 -3.650 -8.839 1.00 88.06 259 VAL A C 1
ATOM 1936 O O . VAL A 1 259 ? 12.499 -3.808 -9.399 1.00 88.06 259 VAL A O 1
ATOM 1939 N N . VAL A 1 260 ? 10.388 -4.483 -9.042 1.00 89.06 260 VAL A N 1
ATOM 1940 C CA . VAL A 1 260 ? 10.475 -5.662 -9.923 1.00 89.06 260 VAL A CA 1
ATOM 1941 C C . VAL A 1 260 ? 10.641 -5.232 -11.374 1.00 89.06 260 VAL A C 1
ATOM 1943 O O . VAL A 1 260 ? 11.507 -5.744 -12.077 1.00 89.06 260 VAL A O 1
ATOM 1946 N N . SER A 1 261 ? 9.834 -4.268 -11.818 1.00 85.44 261 SER A N 1
ATOM 1947 C CA . SER A 1 261 ? 9.900 -3.743 -13.183 1.00 85.44 261 SER A CA 1
ATOM 1948 C C . SER A 1 261 ? 11.261 -3.108 -13.477 1.00 85.44 261 SER A C 1
ATOM 1950 O O . SER A 1 261 ? 11.855 -3.412 -14.506 1.00 85.44 261 SER A O 1
ATOM 1952 N N . TYR A 1 262 ? 11.794 -2.323 -12.538 1.00 84.25 262 TYR A N 1
ATOM 1953 C CA . TYR A 1 262 ? 13.113 -1.700 -12.635 1.00 84.25 262 TYR A CA 1
ATOM 1954 C C . TYR A 1 262 ? 14.237 -2.743 -12.713 1.00 84.25 262 TYR A C 1
ATOM 1956 O O . TYR A 1 262 ? 15.096 -2.673 -13.588 1.00 84.25 262 TYR A O 1
ATOM 1964 N N . ALA A 1 263 ? 14.202 -3.775 -11.863 1.00 86.38 263 ALA A N 1
ATOM 1965 C CA . ALA A 1 263 ? 15.182 -4.859 -11.918 1.00 86.38 263 ALA A CA 1
ATOM 1966 C C . ALA A 1 263 ? 15.144 -5.612 -13.260 1.00 86.38 263 ALA A C 1
ATOM 1968 O O . ALA A 1 263 ? 16.203 -5.914 -13.817 1.00 86.38 263 ALA A O 1
ATOM 1969 N N . LYS A 1 264 ? 13.941 -5.846 -13.806 1.00 86.44 264 LYS A N 1
ATOM 1970 C CA . LYS A 1 264 ? 13.734 -6.466 -15.122 1.00 86.44 264 LYS A CA 1
ATOM 1971 C C . LYS A 1 264 ? 14.171 -5.563 -16.288 1.00 86.44 264 LYS A C 1
ATOM 1973 O O . LYS A 1 264 ? 14.475 -6.092 -17.357 1.00 86.44 264 LYS A O 1
ATOM 1978 N N . GLU A 1 265 ? 14.152 -4.236 -16.147 1.00 82.69 265 GLU A N 1
ATOM 1979 C CA . GLU A 1 265 ? 14.678 -3.289 -17.152 1.00 82.69 265 GLU A CA 1
ATOM 1980 C C . GLU A 1 265 ? 16.207 -3.265 -17.175 1.00 82.69 265 GLU A C 1
ATOM 1982 O O . GLU A 1 265 ? 16.804 -3.161 -18.241 1.00 82.69 265 GLU A O 1
ATOM 1987 N N . MET A 1 266 ? 16.848 -3.444 -16.019 1.00 82.88 266 MET A N 1
ATOM 1988 C CA . MET A 1 266 ? 18.307 -3.559 -15.907 1.00 82.88 266 MET A CA 1
ATOM 1989 C C . MET A 1 266 ? 18.875 -4.851 -16.525 1.00 82.88 266 MET A C 1
ATOM 1991 O O . MET A 1 266 ? 20.076 -5.090 -16.447 1.00 82.88 266 MET A O 1
ATOM 1995 N N . GLY A 1 267 ? 18.026 -5.702 -17.110 1.00 84.62 267 GLY A N 1
ATOM 1996 C CA . GLY A 1 267 ? 18.421 -6.971 -17.721 1.00 84.62 267 GLY A CA 1
ATOM 1997 C C . GLY A 1 267 ? 18.582 -8.126 -16.731 1.00 84.62 267 GLY A C 1
ATOM 1998 O O . GLY A 1 267 ? 19.107 -9.171 -17.107 1.00 84.62 267 GLY A O 1
ATOM 1999 N N . ASN A 1 268 ? 18.136 -7.974 -15.477 1.00 89.19 268 ASN A N 1
ATOM 2000 C CA . ASN A 1 268 ? 18.159 -9.082 -14.525 1.00 89.19 268 ASN A CA 1
ATOM 2001 C C . ASN A 1 268 ? 17.102 -10.132 -14.874 1.00 89.19 268 ASN A C 1
ATOM 2003 O O . ASN A 1 268 ? 16.033 -9.823 -15.400 1.00 89.19 268 ASN A O 1
ATOM 2007 N N . GLU A 1 269 ? 17.393 -11.375 -14.501 1.00 90.69 269 GLU A N 1
ATOM 2008 C CA . GLU A 1 269 ? 16.464 -12.494 -14.616 1.00 90.69 269 GLU A CA 1
ATOM 2009 C C . GLU A 1 269 ? 15.135 -12.191 -13.903 1.00 90.69 269 GLU A C 1
ATOM 2011 O O . GLU A 1 269 ? 15.111 -11.638 -12.795 1.00 90.69 269 GLU A O 1
ATOM 2016 N N . ASP A 1 270 ? 14.017 -12.577 -14.519 1.00 87.69 270 ASP A N 1
ATOM 2017 C CA . ASP A 1 270 ? 12.688 -12.291 -13.979 1.00 87.69 270 ASP A CA 1
ATOM 2018 C C . ASP A 1 270 ? 12.472 -12.945 -12.601 1.00 87.69 270 ASP A C 1
ATOM 2020 O O . ASP A 1 270 ? 11.902 -12.321 -11.702 1.00 87.69 270 ASP A O 1
ATOM 2024 N N . THR A 1 271 ? 13.014 -14.152 -12.397 1.00 89.69 271 THR A N 1
ATOM 2025 C CA . THR A 1 271 ? 13.014 -14.866 -11.111 1.00 89.69 271 THR A CA 1
ATOM 2026 C C . THR A 1 271 ? 13.732 -14.058 -10.029 1.00 89.69 271 THR A C 1
ATOM 2028 O O . THR A 1 271 ? 13.180 -13.828 -8.954 1.00 89.69 271 THR A O 1
ATOM 2031 N N . LYS A 1 272 ? 14.935 -13.545 -10.326 1.00 90.19 272 LYS A N 1
ATOM 2032 C CA . LYS A 1 272 ? 15.713 -12.698 -9.404 1.00 90.19 272 LYS A CA 1
ATOM 2033 C C . LYS A 1 272 ? 14.991 -11.388 -9.099 1.00 90.19 272 LYS A C 1
ATOM 2035 O O . LYS A 1 272 ? 14.959 -10.940 -7.959 1.00 90.19 272 LYS A O 1
ATOM 2040 N N . SER A 1 273 ? 14.342 -10.805 -10.098 1.00 90.19 273 SER A N 1
ATOM 2041 C CA . SER A 1 273 ? 13.575 -9.570 -9.930 1.00 90.19 273 SER A CA 1
ATOM 2042 C C . SER A 1 273 ? 12.390 -9.751 -8.970 1.00 90.19 273 SER A C 1
ATOM 2044 O O . SER A 1 273 ? 12.168 -8.904 -8.107 1.00 90.19 273 SER A O 1
ATOM 2046 N N . ALA A 1 274 ? 11.668 -10.875 -9.048 1.00 90.94 274 ALA A N 1
ATOM 2047 C CA . ALA A 1 274 ? 10.576 -11.198 -8.121 1.00 90.94 274 ALA A CA 1
ATOM 2048 C C . ALA A 1 274 ? 11.063 -11.507 -6.687 1.00 90.94 274 ALA A C 1
ATOM 2050 O O . ALA A 1 274 ? 10.344 -11.247 -5.710 1.00 90.94 274 ALA A O 1
ATOM 2051 N N . LEU A 1 275 ? 12.296 -12.011 -6.536 1.00 93.75 275 LEU A N 1
ATOM 2052 C CA . LEU A 1 275 ? 12.920 -12.234 -5.227 1.00 93.75 275 LEU A CA 1
ATOM 2053 C C . LEU A 1 275 ? 13.158 -10.929 -4.452 1.00 93.75 275 LEU A C 1
ATOM 2055 O O . LEU A 1 275 ? 13.141 -10.960 -3.226 1.00 93.75 275 LEU A O 1
ATOM 2059 N N . LEU A 1 276 ? 13.288 -9.773 -5.110 1.00 93.62 276 LEU A N 1
ATOM 2060 C CA . LEU A 1 276 ? 13.445 -8.482 -4.422 1.00 93.62 276 LEU A CA 1
ATOM 2061 C C . LEU A 1 276 ? 12.244 -8.145 -3.522 1.00 93.62 276 LEU A C 1
ATOM 2063 O O . LEU A 1 276 ? 12.425 -7.769 -2.364 1.00 93.62 276 LEU A O 1
ATOM 2067 N N . LEU A 1 277 ? 11.014 -8.364 -4.003 1.00 92.75 277 LEU A N 1
ATOM 2068 C CA . LEU A 1 277 ? 9.808 -8.214 -3.174 1.00 92.75 277 LEU A CA 1
ATOM 2069 C C . LEU A 1 277 ? 9.729 -9.251 -2.057 1.00 92.75 277 LEU A C 1
ATOM 2071 O O . LEU A 1 277 ? 9.188 -8.964 -0.991 1.00 92.75 277 LEU A O 1
ATOM 2075 N N . THR A 1 278 ? 10.296 -10.434 -2.288 1.00 94.81 278 THR A N 1
ATOM 2076 C CA . THR A 1 278 ? 10.390 -11.483 -1.268 1.00 94.81 278 THR A CA 1
ATOM 2077 C C . THR A 1 278 ? 11.336 -11.064 -0.151 1.00 94.81 278 THR A C 1
ATOM 2079 O O . THR A 1 278 ? 10.997 -11.201 1.017 1.00 94.81 278 THR A O 1
ATOM 2082 N N . ILE A 1 279 ? 12.489 -10.481 -0.488 1.00 94.88 279 ILE A N 1
ATOM 2083 C CA . ILE A 1 279 ? 13.445 -9.942 0.488 1.00 94.88 279 ILE A CA 1
ATOM 2084 C C . ILE A 1 279 ? 12.802 -8.805 1.289 1.00 94.88 279 ILE A C 1
ATOM 2086 O O . ILE A 1 279 ? 12.874 -8.806 2.516 1.00 94.88 279 ILE A O 1
ATOM 2090 N N . LEU A 1 280 ? 12.123 -7.872 0.613 1.00 93.88 280 LEU A N 1
ATOM 2091 C CA . LEU A 1 280 ? 11.403 -6.773 1.261 1.00 93.88 280 LEU A CA 1
ATOM 2092 C C . LEU A 1 280 ? 10.359 -7.301 2.253 1.00 93.88 280 LEU A C 1
ATOM 2094 O O . LEU A 1 280 ? 10.341 -6.874 3.408 1.00 93.88 280 LEU A O 1
ATOM 2098 N N . GLY A 1 281 ? 9.521 -8.248 1.817 1.00 93.00 281 GLY A N 1
ATOM 2099 C CA . GLY A 1 281 ? 8.533 -8.898 2.674 1.00 93.00 281 GLY A CA 1
ATOM 2100 C C . GLY A 1 281 ? 9.192 -9.606 3.854 1.00 93.00 281 GLY A C 1
ATOM 2101 O O . GLY A 1 281 ? 8.776 -9.408 4.988 1.00 93.00 281 GLY A O 1
ATOM 2102 N N . PHE A 1 282 ? 10.268 -10.359 3.622 1.00 94.94 282 PHE A N 1
ATOM 2103 C CA . PHE A 1 282 ? 10.930 -11.150 4.654 1.00 94.94 282 PHE A CA 1
ATOM 2104 C C . PHE A 1 282 ? 11.489 -10.274 5.773 1.00 94.94 282 PHE A C 1
ATOM 2106 O O . PHE A 1 282 ? 11.308 -10.586 6.946 1.00 94.94 282 PHE A O 1
ATOM 2113 N N . ILE A 1 283 ? 12.108 -9.143 5.429 1.00 95.69 283 ILE A N 1
ATOM 2114 C CA . ILE A 1 283 ? 12.592 -8.194 6.433 1.00 95.69 283 ILE A CA 1
ATOM 2115 C C . ILE A 1 283 ? 11.428 -7.534 7.187 1.00 95.69 283 ILE A C 1
ATOM 2117 O O . ILE A 1 283 ? 11.508 -7.392 8.408 1.00 95.69 283 ILE A O 1
ATOM 2121 N N . ASP A 1 284 ? 10.327 -7.193 6.508 1.00 92.50 284 ASP A N 1
ATOM 2122 C CA . ASP A 1 284 ? 9.125 -6.619 7.139 1.00 92.50 284 ASP A CA 1
ATOM 2123 C C . ASP A 1 284 ? 8.499 -7.575 8.182 1.00 92.50 284 ASP A C 1
ATOM 2125 O O . ASP A 1 284 ? 8.089 -7.122 9.255 1.00 92.50 284 ASP A O 1
ATOM 2129 N N . ILE A 1 285 ? 8.537 -8.903 7.953 1.00 92.12 285 ILE A N 1
ATOM 2130 C CA . ILE A 1 285 ? 8.078 -9.922 8.929 1.00 92.12 285 ILE A CA 1
ATOM 2131 C C . ILE A 1 285 ? 8.720 -9.703 10.304 1.00 92.12 285 ILE A C 1
ATOM 2133 O O . ILE A 1 285 ? 8.031 -9.790 11.321 1.00 92.12 285 ILE A O 1
ATOM 2137 N N . PHE A 1 286 ? 10.022 -9.407 10.350 1.00 91.31 286 PHE A N 1
ATOM 2138 C CA . PHE A 1 286 ? 10.749 -9.197 11.605 1.00 91.31 286 PHE A CA 1
ATOM 2139 C C . PHE A 1 286 ? 10.721 -7.738 12.063 1.00 91.31 286 PHE A C 1
ATOM 2141 O O . PHE A 1 286 ? 10.636 -7.467 13.265 1.00 91.31 286 PHE A O 1
ATOM 2148 N N . ALA A 1 287 ? 10.766 -6.786 11.130 1.00 92.19 287 ALA A N 1
ATOM 2149 C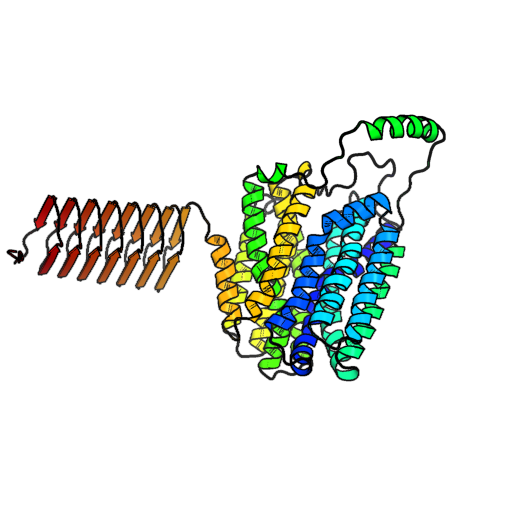 CA . ALA A 1 287 ? 10.828 -5.362 11.436 1.00 92.19 287 ALA A CA 1
ATOM 2150 C C . ALA A 1 287 ? 9.578 -4.867 12.173 1.00 92.19 287 ALA A C 1
ATOM 2152 O O . ALA A 1 287 ? 9.687 -4.158 13.177 1.00 92.19 287 ALA A O 1
ATOM 2153 N N . ARG A 1 288 ? 8.389 -5.264 11.708 1.00 88.12 288 ARG A N 1
ATOM 2154 C CA . ARG A 1 288 ? 7.111 -4.766 12.229 1.00 88.12 288 ARG A CA 1
ATOM 2155 C C . ARG A 1 288 ? 6.847 -5.202 13.685 1.00 88.12 288 ARG A C 1
ATOM 2157 O O . ARG A 1 288 ? 6.593 -4.316 14.507 1.00 88.12 288 ARG A O 1
ATOM 2164 N N . PRO A 1 289 ? 6.968 -6.491 14.074 1.00 87.00 289 PRO A N 1
ATOM 2165 C CA . PRO A 1 289 ? 6.848 -6.901 15.476 1.00 87.00 289 PRO A CA 1
ATOM 2166 C C . PRO A 1 289 ? 7.930 -6.287 16.366 1.00 87.00 289 PRO A C 1
ATOM 2168 O O . PRO A 1 289 ? 7.619 -5.785 17.444 1.00 87.00 289 PRO A O 1
ATOM 2171 N N . THR A 1 290 ? 9.185 -6.262 15.902 1.00 88.81 290 THR A N 1
ATOM 2172 C CA . THR A 1 290 ? 10.305 -5.689 16.667 1.00 88.81 290 THR A CA 1
ATOM 2173 C C . THR A 1 290 ? 10.068 -4.209 16.962 1.00 88.81 290 THR A C 1
ATOM 2175 O O . THR A 1 290 ? 10.204 -3.771 18.103 1.00 88.81 290 THR A O 1
ATOM 2178 N N . CYS A 1 291 ? 9.633 -3.434 15.964 1.00 88.75 291 CYS A N 1
ATOM 2179 C CA . CYS A 1 291 ? 9.306 -2.023 16.145 1.00 88.75 291 CYS A CA 1
ATOM 2180 C C . CYS A 1 291 ? 8.098 -1.822 17.074 1.00 88.75 291 CYS A C 1
ATOM 2182 O O . CYS A 1 291 ? 8.138 -0.948 17.939 1.00 88.75 291 CYS A O 1
ATOM 2184 N N . GLY A 1 292 ? 7.062 -2.661 16.962 1.00 83.25 292 GLY A N 1
ATOM 2185 C CA . GLY A 1 292 ? 5.910 -2.632 17.867 1.00 83.25 292 GLY A CA 1
ATOM 2186 C C . GLY A 1 292 ? 6.292 -2.880 19.332 1.00 83.25 292 GLY A C 1
ATOM 2187 O O . GLY A 1 292 ? 5.838 -2.158 20.221 1.00 83.25 292 GLY A O 1
ATOM 2188 N N . LEU A 1 293 ? 7.185 -3.843 19.593 1.00 84.44 293 LEU A N 1
ATOM 2189 C CA . LEU A 1 293 ? 7.723 -4.099 20.935 1.00 84.44 293 LEU A CA 1
ATOM 2190 C C . LEU A 1 293 ? 8.542 -2.910 21.452 1.00 84.44 293 LEU A C 1
ATOM 2192 O O . LEU A 1 293 ? 8.365 -2.495 22.598 1.00 84.44 293 LEU A O 1
ATOM 2196 N N . ILE A 1 294 ? 9.386 -2.320 20.597 1.00 87.06 294 ILE A N 1
ATOM 2197 C CA . ILE A 1 294 ? 10.178 -1.133 20.942 1.00 87.06 294 ILE A CA 1
ATOM 2198 C C . ILE A 1 294 ? 9.266 0.046 21.300 1.00 87.06 294 ILE A C 1
ATOM 2200 O O . ILE A 1 294 ? 9.481 0.700 22.320 1.00 87.06 294 ILE A O 1
ATOM 2204 N N . ALA A 1 295 ? 8.219 0.288 20.511 1.00 81.31 295 ALA A N 1
ATOM 2205 C CA . ALA A 1 295 ? 7.235 1.342 20.753 1.00 81.31 295 ALA A CA 1
ATOM 2206 C C . ALA A 1 295 ? 6.439 1.125 22.054 1.00 81.31 295 ALA A C 1
ATOM 2208 O O . ALA A 1 295 ? 6.048 2.084 22.723 1.00 81.31 295 ALA A O 1
ATOM 2209 N N . GLY A 1 296 ? 6.230 -0.137 22.440 1.00 79.50 296 GLY A N 1
ATOM 2210 C CA . GLY A 1 296 ? 5.546 -0.522 23.673 1.00 79.50 296 GLY A CA 1
ATOM 2211 C C . GLY A 1 296 ? 6.348 -0.281 24.957 1.00 79.50 296 GLY A C 1
ATOM 2212 O O . GLY A 1 296 ? 5.756 -0.232 26.040 1.00 79.50 296 GLY A O 1
ATOM 2213 N N . MET A 1 297 ? 7.671 -0.099 24.875 1.00 82.81 297 MET A N 1
ATOM 2214 C CA . MET A 1 297 ? 8.518 0.131 26.049 1.00 82.81 297 MET A CA 1
ATOM 2215 C C . MET A 1 297 ? 8.143 1.429 26.779 1.00 82.81 297 MET A C 1
ATOM 2217 O O . MET A 1 297 ? 7.946 2.476 26.160 1.00 82.81 297 MET A O 1
ATOM 2221 N N . LYS A 1 298 ? 8.120 1.396 28.121 1.00 80.75 298 LYS A N 1
ATOM 2222 C CA . LYS A 1 298 ? 7.680 2.525 28.972 1.00 80.75 298 LYS A CA 1
ATOM 2223 C C . LYS A 1 298 ? 8.411 3.845 28.682 1.00 80.75 298 LYS A C 1
ATOM 2225 O O . LYS A 1 298 ? 7.810 4.905 28.803 1.00 80.75 298 LYS A O 1
ATOM 2230 N N . TRP A 1 299 ? 9.683 3.784 28.284 1.00 84.69 299 TRP A N 1
ATOM 2231 C CA . TRP A 1 299 ? 10.499 4.965 27.974 1.00 84.69 299 TRP A CA 1
ATOM 2232 C C . TRP A 1 299 ? 10.291 5.512 26.552 1.00 84.69 299 TRP A C 1
ATOM 2234 O O . TRP A 1 299 ? 10.454 6.709 26.316 1.00 84.69 299 TRP A O 1
ATOM 2244 N N . VAL A 1 300 ? 9.908 4.648 25.610 1.00 82.81 300 VAL A N 1
ATOM 2245 C CA . VAL A 1 300 ? 9.724 4.996 24.192 1.00 82.81 300 VAL A CA 1
ATOM 2246 C C . VAL A 1 300 ? 8.293 5.446 23.921 1.00 82.81 300 VAL A C 1
ATOM 2248 O O . VAL A 1 300 ? 8.090 6.373 23.143 1.00 82.81 300 VAL A O 1
ATOM 2251 N N . ARG A 1 301 ? 7.309 4.870 24.619 1.00 78.06 301 ARG A N 1
ATOM 2252 C CA . ARG A 1 301 ? 5.881 5.142 24.421 1.00 78.06 301 ARG A CA 1
ATOM 2253 C C . ARG A 1 301 ? 5.496 6.633 24.448 1.00 78.06 301 ARG A C 1
ATOM 2255 O O . ARG A 1 301 ? 4.776 7.060 23.547 1.00 78.06 301 ARG A O 1
ATOM 2262 N N . PRO A 1 302 ? 5.995 7.471 25.385 1.00 77.62 302 PRO A N 1
ATOM 2263 C CA . PRO A 1 302 ? 5.723 8.915 25.376 1.00 77.62 302 PRO A CA 1
ATOM 2264 C C . PRO A 1 302 ? 6.363 9.656 24.190 1.00 77.62 302 PRO A C 1
ATOM 2266 O O . PRO A 1 302 ? 5.996 10.785 23.884 1.00 77.62 302 PRO A O 1
ATOM 2269 N N . ARG A 1 303 ? 7.346 9.032 23.533 1.00 83.69 303 ARG A N 1
ATOM 2270 C CA . ARG A 1 303 ? 8.138 9.577 22.425 1.00 83.69 303 ARG A CA 1
ATOM 2271 C C . ARG A 1 303 ? 7.877 8.847 21.101 1.00 83.69 303 ARG A C 1
ATOM 2273 O O . ARG A 1 303 ? 8.628 9.055 20.150 1.00 83.69 303 ARG A O 1
ATOM 2280 N N . CYS A 1 304 ? 6.810 8.045 21.001 1.00 79.50 304 CYS A N 1
ATOM 2281 C CA . CYS A 1 304 ? 6.475 7.283 19.790 1.00 79.50 304 CYS A CA 1
ATOM 2282 C C . CYS A 1 304 ? 6.362 8.155 18.533 1.00 79.50 304 CYS A C 1
ATOM 2284 O O . CYS A 1 304 ? 6.744 7.718 17.453 1.00 79.50 304 CYS A O 1
ATOM 2286 N N . VAL A 1 305 ? 5.907 9.405 18.670 1.00 85.06 305 VAL A N 1
ATOM 2287 C CA . VAL A 1 305 ? 5.840 10.363 17.553 1.00 85.06 305 VAL A CA 1
ATOM 2288 C C . VAL A 1 305 ? 7.229 10.625 16.955 1.00 85.06 305 VAL A C 1
ATOM 2290 O O . VAL A 1 305 ? 7.377 10.645 15.739 1.00 85.06 305 VAL A O 1
ATOM 2293 N N . TYR A 1 306 ? 8.268 10.768 17.784 1.00 86.56 306 TYR A N 1
ATOM 2294 C CA . TYR A 1 306 ? 9.639 10.979 17.304 1.00 86.56 306 TYR A CA 1
ATOM 2295 C C . TYR A 1 306 ? 10.218 9.730 16.643 1.00 86.56 306 TYR A C 1
ATOM 2297 O O . TYR A 1 306 ? 10.917 9.840 15.638 1.00 86.56 306 TYR A O 1
ATOM 2305 N N . LEU A 1 307 ? 9.901 8.547 17.178 1.00 87.12 307 LEU A N 1
ATOM 2306 C CA . LEU A 1 307 ? 10.290 7.277 16.566 1.00 87.12 307 LEU A CA 1
ATOM 2307 C C . LEU A 1 307 ? 9.650 7.109 15.178 1.00 87.12 307 LEU A C 1
ATOM 2309 O O . LEU A 1 307 ? 10.308 6.652 14.248 1.00 87.12 307 LEU A O 1
ATOM 2313 N N . PHE A 1 308 ? 8.398 7.540 15.017 1.00 86.50 308 PHE A N 1
ATOM 2314 C CA . PHE A 1 308 ? 7.715 7.552 13.725 1.00 86.50 308 PHE A CA 1
ATOM 2315 C C . PHE A 1 308 ? 8.343 8.541 12.742 1.00 86.50 308 PHE A C 1
ATOM 2317 O O . PHE A 1 308 ? 8.614 8.174 11.602 1.00 86.50 308 PHE A O 1
ATOM 2324 N N . SER A 1 309 ? 8.674 9.756 13.188 1.00 86.25 309 SER A N 1
ATOM 2325 C CA . SER A 1 309 ? 9.410 10.721 12.361 1.00 86.25 309 SER A CA 1
ATOM 2326 C C . SER A 1 309 ? 10.772 10.182 11.913 1.00 86.25 309 SER A C 1
ATOM 2328 O O . SER A 1 309 ? 11.161 10.381 10.765 1.00 86.25 309 SER A O 1
ATOM 2330 N N . PHE A 1 310 ? 11.483 9.468 12.792 1.00 88.94 310 PHE A N 1
ATOM 2331 C CA . PHE A 1 310 ? 12.720 8.777 12.432 1.00 88.94 310 PHE A CA 1
ATOM 2332 C C . PHE A 1 310 ? 12.477 7.691 11.376 1.00 88.94 310 PHE A C 1
ATOM 2334 O O . PHE A 1 310 ? 13.216 7.640 10.399 1.00 88.94 310 PHE A O 1
ATOM 2341 N N . ALA A 1 311 ? 11.434 6.868 11.528 1.00 88.94 311 ALA A N 1
ATOM 2342 C CA . ALA A 1 311 ? 11.095 5.821 10.563 1.00 88.94 311 ALA A CA 1
ATOM 2343 C C . ALA A 1 311 ? 10.804 6.391 9.163 1.00 88.94 311 ALA A C 1
ATOM 2345 O O . ALA A 1 311 ? 11.319 5.874 8.174 1.00 88.94 311 ALA A O 1
ATOM 2346 N N . ILE A 1 312 ? 10.043 7.488 9.083 1.00 86.44 312 ILE A N 1
ATOM 2347 C CA . ILE A 1 312 ? 9.747 8.181 7.819 1.00 86.44 312 ILE A CA 1
ATOM 2348 C C . ILE A 1 312 ? 11.022 8.766 7.207 1.00 86.44 312 ILE A C 1
ATOM 2350 O O . ILE A 1 312 ? 11.270 8.594 6.015 1.00 86.44 312 ILE A O 1
ATOM 2354 N N . LEU A 1 313 ? 11.854 9.436 8.012 1.00 86.69 313 LEU A N 1
ATOM 2355 C CA . LEU A 1 313 ? 13.117 10.003 7.537 1.00 86.69 313 LEU A CA 1
ATOM 2356 C C . LEU A 1 313 ? 14.050 8.906 7.011 1.00 86.69 313 LEU A C 1
ATOM 2358 O O . LEU A 1 313 ? 14.654 9.055 5.952 1.00 86.69 313 LEU A O 1
ATOM 2362 N N . PHE A 1 314 ? 14.141 7.794 7.736 1.00 88.88 314 PHE A N 1
ATOM 2363 C CA . PHE A 1 314 ? 14.939 6.640 7.356 1.00 88.88 314 PHE A CA 1
ATOM 2364 C C . PHE A 1 314 ? 14.437 5.998 6.053 1.00 88.88 314 PHE A C 1
ATOM 2366 O O . PHE A 1 314 ? 15.250 5.671 5.187 1.00 88.88 314 PHE A O 1
ATOM 2373 N N . ASN A 1 315 ? 13.116 5.900 5.866 1.00 87.81 315 ASN A N 1
ATOM 2374 C CA . ASN A 1 315 ? 12.508 5.445 4.614 1.00 87.81 315 ASN A CA 1
ATOM 2375 C C . ASN A 1 315 ? 12.876 6.373 3.439 1.00 87.81 315 ASN A C 1
ATOM 2377 O O . ASN A 1 315 ? 13.435 5.913 2.447 1.00 87.81 315 ASN A O 1
ATOM 2381 N N . GLY A 1 316 ? 12.707 7.691 3.596 1.00 83.81 316 GLY A N 1
ATOM 2382 C CA . GLY A 1 316 ? 13.043 8.661 2.547 1.00 83.81 316 GLY A CA 1
ATOM 2383 C C . GLY A 1 316 ? 14.530 8.718 2.190 1.00 83.81 316 GLY A C 1
ATOM 2384 O O . GLY A 1 316 ? 14.881 8.856 1.020 1.00 83.81 316 GLY A O 1
ATOM 2385 N N . ILE A 1 317 ? 15.426 8.581 3.174 1.00 84.69 317 ILE A N 1
ATOM 2386 C CA . ILE A 1 317 ? 16.874 8.484 2.922 1.00 84.69 317 ILE A CA 1
ATOM 2387 C C . ILE A 1 317 ? 17.190 7.214 2.128 1.00 84.69 317 ILE A C 1
ATOM 2389 O O . ILE A 1 317 ? 17.984 7.265 1.188 1.00 84.69 317 ILE A O 1
ATOM 2393 N N . THR A 1 318 ? 16.557 6.094 2.480 1.00 85.94 318 THR A N 1
ATOM 2394 C CA . THR A 1 318 ? 16.734 4.818 1.777 1.00 85.94 318 THR A CA 1
ATOM 2395 C C . THR A 1 318 ? 16.311 4.935 0.311 1.00 85.94 318 THR A C 1
ATOM 2397 O O . THR A 1 318 ? 17.072 4.531 -0.569 1.00 85.94 318 THR A O 1
ATOM 2400 N N . ASP A 1 319 ? 15.177 5.583 0.033 1.00 81.44 319 ASP A N 1
ATOM 2401 C CA . ASP A 1 319 ? 14.715 5.848 -1.335 1.00 81.44 319 ASP A CA 1
ATOM 2402 C C . ASP A 1 319 ? 15.695 6.731 -2.122 1.00 81.44 319 ASP A C 1
ATOM 2404 O O . ASP A 1 319 ? 16.035 6.421 -3.265 1.00 81.44 319 ASP A O 1
ATOM 2408 N N . VAL A 1 320 ? 16.231 7.795 -1.513 1.00 79.94 320 VAL A N 1
ATOM 2409 C CA . VAL A 1 320 ? 17.213 8.673 -2.177 1.00 79.94 320 VAL A CA 1
ATOM 2410 C C . VAL A 1 320 ? 18.515 7.933 -2.482 1.00 79.94 320 VAL A C 1
ATOM 2412 O O . VAL A 1 320 ? 19.057 8.081 -3.578 1.00 79.94 320 VAL A O 1
ATOM 2415 N N . ILE A 1 321 ? 19.023 7.126 -1.549 1.00 75.06 321 ILE A N 1
ATOM 2416 C CA . ILE A 1 321 ? 20.252 6.347 -1.755 1.00 75.06 321 ILE A CA 1
ATOM 2417 C C . ILE A 1 321 ? 20.040 5.304 -2.860 1.00 75.06 321 ILE A C 1
ATOM 2419 O O . ILE A 1 321 ? 20.910 5.125 -3.712 1.00 75.06 321 ILE A O 1
ATOM 2423 N N . SER A 1 322 ? 18.861 4.680 -2.910 1.00 74.06 322 SER A N 1
ATOM 2424 C CA . SER A 1 322 ? 18.523 3.679 -3.927 1.00 74.06 322 SER A CA 1
ATOM 2425 C C . SER A 1 322 ? 18.528 4.219 -5.358 1.00 74.06 322 SER A C 1
ATOM 2427 O O . SER A 1 322 ? 18.855 3.481 -6.283 1.00 74.06 322 SER A O 1
ATOM 2429 N N . SER A 1 323 ? 18.289 5.525 -5.548 1.00 69.69 323 SER A N 1
ATOM 2430 C CA . SER A 1 323 ? 18.381 6.182 -6.864 1.00 69.69 323 SER A CA 1
ATOM 2431 C C . SER A 1 323 ? 19.762 6.049 -7.531 1.00 69.69 323 SER A C 1
ATOM 2433 O O . SER A 1 323 ? 19.909 6.259 -8.741 1.00 69.69 323 SER A O 1
ATOM 2435 N N . GLN A 1 324 ? 20.787 5.718 -6.740 1.00 72.81 324 GLN A N 1
ATOM 2436 C CA . GLN A 1 324 ? 22.161 5.520 -7.189 1.00 72.81 324 GLN A CA 1
ATOM 2437 C C . GLN A 1 324 ? 22.496 4.046 -7.463 1.00 72.81 324 GLN A C 1
ATOM 2439 O O . GLN A 1 324 ? 23.548 3.774 -8.038 1.00 72.81 324 GLN A O 1
ATOM 2444 N N . ALA A 1 325 ? 21.624 3.099 -7.094 1.00 73.81 325 ALA A N 1
ATOM 2445 C CA . ALA A 1 325 ? 21.851 1.676 -7.313 1.00 73.81 325 ALA A CA 1
ATOM 2446 C C . ALA A 1 325 ? 21.752 1.333 -8.809 1.00 73.81 325 ALA A C 1
ATOM 2448 O O . ALA A 1 325 ? 20.706 1.498 -9.442 1.00 73.81 325 ALA A O 1
ATOM 2449 N N . THR A 1 326 ? 22.866 0.854 -9.365 1.00 73.12 326 THR A N 1
ATOM 2450 C CA . THR A 1 326 ? 22.988 0.427 -10.772 1.00 73.12 326 THR A CA 1
ATOM 2451 C C . THR A 1 326 ? 23.238 -1.071 -10.921 1.00 73.12 326 THR A C 1
ATOM 2453 O O . THR A 1 326 ? 23.240 -1.573 -12.038 1.00 73.12 326 THR A O 1
ATOM 2456 N N . ASP A 1 327 ? 23.324 -1.795 -9.802 1.00 85.31 327 ASP A N 1
ATOM 2457 C CA . ASP A 1 327 ? 23.584 -3.231 -9.763 1.00 85.31 327 ASP A CA 1
ATOM 2458 C C . ASP A 1 327 ? 22.528 -3.965 -8.928 1.00 85.31 327 ASP A C 1
ATOM 2460 O O . ASP A 1 327 ? 21.946 -3.410 -7.988 1.00 85.31 327 ASP A O 1
ATOM 2464 N N . TYR A 1 328 ? 22.329 -5.254 -9.217 1.00 88.62 328 TYR A N 1
ATOM 2465 C CA . TYR A 1 328 ? 21.398 -6.110 -8.474 1.00 88.62 328 TYR A CA 1
ATOM 2466 C C . TYR A 1 328 ? 21.698 -6.195 -6.962 1.00 88.62 328 TYR A C 1
ATOM 2468 O O . TYR A 1 328 ? 20.763 -6.045 -6.174 1.00 88.62 328 TYR A O 1
ATOM 2476 N N . PRO A 1 329 ? 22.960 -6.343 -6.498 1.00 90.50 329 PRO A N 1
ATOM 2477 C CA . PRO A 1 329 ? 23.261 -6.298 -5.065 1.00 90.50 329 PRO A CA 1
ATOM 2478 C C . PRO A 1 329 ? 22.859 -4.970 -4.411 1.00 90.50 329 PRO A C 1
ATOM 2480 O O . PRO A 1 329 ? 22.391 -4.963 -3.274 1.00 90.50 329 PRO A O 1
ATOM 2483 N N . GLY A 1 330 ? 22.965 -3.851 -5.136 1.00 89.56 330 GLY A N 1
ATOM 2484 C CA . GLY A 1 330 ? 22.493 -2.549 -4.663 1.00 89.56 330 GLY A CA 1
ATOM 2485 C C . GLY A 1 330 ? 20.978 -2.525 -4.439 1.00 89.56 330 GLY A C 1
ATOM 2486 O O . GLY A 1 330 ? 20.516 -2.012 -3.420 1.00 89.56 330 GLY A O 1
ATOM 2487 N N . LEU A 1 331 ? 20.207 -3.150 -5.335 1.00 89.06 331 LEU A N 1
ATOM 2488 C CA . LEU A 1 331 ? 18.758 -3.319 -5.174 1.00 89.06 331 LEU A CA 1
ATOM 2489 C C . LEU A 1 331 ? 18.388 -4.239 -4.008 1.00 89.06 331 LEU A C 1
ATOM 2491 O O . LEU A 1 331 ? 17.403 -3.983 -3.318 1.00 89.06 331 LEU A O 1
ATOM 2495 N N . VAL A 1 332 ? 19.180 -5.282 -3.751 1.00 93.19 332 VAL A N 1
ATOM 2496 C CA . VAL A 1 332 ? 18.996 -6.154 -2.582 1.00 93.19 332 VAL A CA 1
ATOM 2497 C C . VAL A 1 332 ? 19.205 -5.370 -1.287 1.00 93.19 332 VAL A C 1
ATOM 2499 O O . VAL A 1 332 ? 18.348 -5.410 -0.405 1.00 93.19 332 VAL A O 1
ATOM 2502 N N . VAL A 1 333 ? 20.299 -4.607 -1.186 1.00 92.88 333 VAL A N 1
ATOM 2503 C CA . VAL A 1 333 ? 20.581 -3.747 -0.023 1.00 92.88 333 VAL A CA 1
ATOM 2504 C C . VAL A 1 333 ? 19.464 -2.723 0.179 1.00 92.88 333 VAL A C 1
ATOM 2506 O O . VAL A 1 333 ? 18.999 -2.532 1.304 1.00 92.88 333 VAL A O 1
ATOM 2509 N N . PHE A 1 334 ? 18.975 -2.121 -0.908 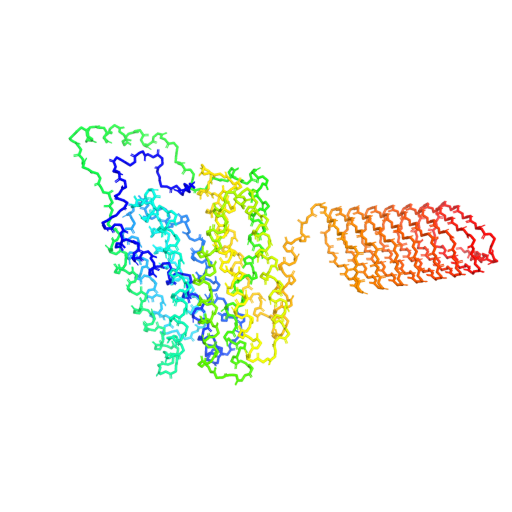1.00 91.38 334 PHE A N 1
ATOM 2510 C CA . PHE A 1 334 ? 17.803 -1.254 -0.869 1.00 91.38 334 PHE A CA 1
ATOM 2511 C C . PHE A 1 334 ? 16.575 -1.971 -0.290 1.00 91.38 334 PHE A C 1
ATOM 2513 O O . PHE A 1 334 ? 15.978 -1.461 0.653 1.00 91.38 334 PHE A O 1
ATOM 2520 N N . CYS A 1 335 ? 16.221 -3.161 -0.786 1.00 93.00 335 CYS A N 1
ATOM 2521 C CA . CYS A 1 335 ? 15.051 -3.906 -0.308 1.00 93.00 335 CYS A CA 1
ATOM 2522 C C . CYS A 1 335 ? 15.151 -4.271 1.178 1.00 93.00 335 CYS A C 1
ATOM 2524 O O . CYS A 1 335 ? 14.130 -4.284 1.865 1.00 93.00 335 CYS A O 1
ATOM 2526 N N . ILE A 1 336 ? 16.361 -4.519 1.690 1.00 94.88 336 ILE A N 1
ATOM 2527 C CA . ILE A 1 336 ? 16.587 -4.794 3.114 1.00 94.88 336 ILE A CA 1
ATOM 2528 C C . ILE A 1 336 ? 16.274 -3.557 3.962 1.00 94.88 336 ILE A C 1
ATOM 2530 O O . ILE A 1 336 ? 15.451 -3.618 4.877 1.00 94.88 336 ILE A O 1
ATOM 2534 N N . PHE A 1 337 ? 16.888 -2.413 3.655 1.00 93.88 337 PHE A N 1
ATOM 2535 C CA . PHE A 1 337 ? 16.662 -1.185 4.424 1.00 93.88 337 PHE A CA 1
ATOM 2536 C C . PHE A 1 337 ? 15.249 -0.621 4.227 1.00 93.88 337 PHE A C 1
ATOM 2538 O O . PHE A 1 337 ? 14.629 -0.124 5.175 1.00 93.88 337 PHE A O 1
ATOM 2545 N N . PHE A 1 338 ? 14.701 -0.748 3.020 1.00 92.06 338 PHE A N 1
ATOM 2546 C CA . PHE A 1 338 ? 13.337 -0.342 2.729 1.00 92.06 338 PHE A CA 1
ATOM 2547 C C . PHE A 1 338 ? 12.344 -1.233 3.473 1.00 92.06 338 PHE A C 1
ATOM 2549 O O . PHE A 1 338 ? 11.467 -0.702 4.137 1.00 92.06 338 PHE A O 1
ATOM 2556 N N . GLY A 1 339 ? 12.514 -2.560 3.465 1.00 93.12 339 GLY A N 1
ATOM 2557 C CA . GLY A 1 339 ? 11.676 -3.484 4.238 1.00 93.12 339 GLY A CA 1
ATOM 2558 C C . GLY A 1 339 ? 11.696 -3.184 5.741 1.00 93.12 339 GLY A C 1
ATOM 2559 O O . GLY A 1 339 ? 10.645 -3.152 6.380 1.00 93.12 339 GLY A O 1
ATOM 2560 N N . LEU A 1 340 ? 12.873 -2.858 6.292 1.00 94.38 340 LEU A N 1
ATOM 2561 C CA . LEU A 1 340 ? 13.018 -2.459 7.695 1.00 94.38 340 LEU A CA 1
ATOM 2562 C C . LEU A 1 340 ? 12.245 -1.168 8.002 1.00 94.38 340 LEU A C 1
ATOM 2564 O O . LEU A 1 340 ? 11.423 -1.136 8.918 1.00 94.38 340 LEU A O 1
ATOM 2568 N N . SER A 1 341 ? 12.484 -0.107 7.228 1.00 91.75 341 SER A N 1
ATOM 2569 C CA . SER A 1 341 ? 11.817 1.187 7.425 1.00 91.75 341 SER A CA 1
ATOM 2570 C C . SER A 1 341 ? 10.307 1.119 7.160 1.00 91.75 341 SER A C 1
ATOM 2572 O O . SER A 1 341 ? 9.525 1.687 7.922 1.00 91.75 341 SER A O 1
ATOM 2574 N N . TYR A 1 342 ? 9.883 0.368 6.143 1.00 90.56 342 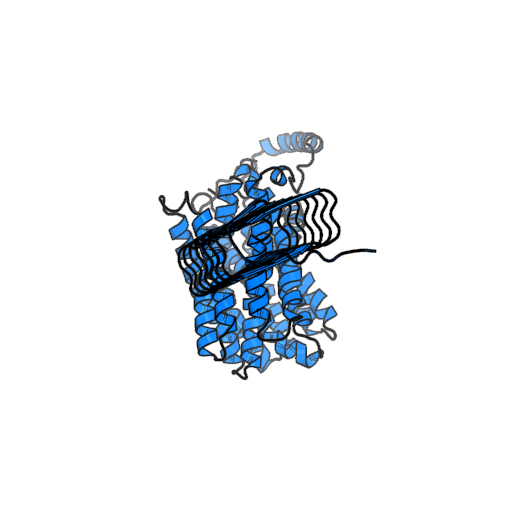TYR A N 1
ATOM 2575 C CA . TYR A 1 342 ? 8.484 0.122 5.799 1.00 90.56 342 TYR A CA 1
ATOM 2576 C C . TYR A 1 342 ? 7.749 -0.593 6.939 1.00 90.56 342 TYR A C 1
ATOM 2578 O O . TYR A 1 342 ? 6.660 -0.169 7.334 1.00 90.56 342 TYR A O 1
ATOM 2586 N N . GLY A 1 343 ? 8.373 -1.614 7.535 1.00 90.12 343 GLY A N 1
ATOM 2587 C CA . GLY A 1 343 ? 7.829 -2.309 8.700 1.00 90.12 343 GLY A CA 1
ATOM 2588 C C . GLY A 1 343 ? 7.717 -1.415 9.936 1.00 90.12 343 GLY A C 1
ATOM 2589 O O . GLY A 1 343 ? 6.711 -1.473 10.647 1.00 90.12 343 GLY A O 1
ATOM 2590 N N . MET A 1 344 ? 8.689 -0.522 10.161 1.00 90.94 344 MET A N 1
ATOM 2591 C CA . MET A 1 344 ? 8.621 0.478 11.236 1.00 90.94 344 MET A CA 1
ATOM 2592 C C . MET A 1 344 ? 7.463 1.464 11.034 1.00 90.94 344 MET A C 1
ATOM 2594 O O . MET A 1 344 ? 6.670 1.677 11.953 1.00 90.94 344 MET A O 1
ATOM 2598 N N . VAL A 1 345 ? 7.335 2.045 9.835 1.00 89.94 345 VAL A N 1
ATOM 2599 C CA . VAL A 1 345 ? 6.236 2.965 9.492 1.00 89.94 345 VAL A CA 1
ATOM 2600 C C . VAL A 1 345 ? 4.891 2.267 9.684 1.00 89.94 345 VAL A C 1
ATOM 2602 O O . VAL A 1 345 ? 4.015 2.790 10.371 1.00 89.94 345 VAL A O 1
ATOM 2605 N N . GLY A 1 346 ? 4.755 1.049 9.160 1.00 85.19 346 GLY A N 1
ATOM 2606 C CA . GLY A 1 346 ? 3.525 0.272 9.244 1.00 85.19 346 GLY A CA 1
ATOM 2607 C C . GLY A 1 346 ? 3.135 -0.173 10.660 1.00 85.19 346 GLY A C 1
ATOM 2608 O O . GLY A 1 346 ? 1.944 -0.345 10.926 1.00 85.19 346 GLY A O 1
ATOM 2609 N N . ALA A 1 347 ? 4.099 -0.357 11.569 1.00 85.56 347 ALA A N 1
ATOM 2610 C CA . ALA A 1 347 ? 3.838 -0.643 12.983 1.00 85.56 347 ALA A CA 1
ATOM 2611 C C . ALA A 1 347 ? 3.384 0.608 13.754 1.00 85.56 347 ALA A C 1
ATOM 2613 O O . ALA A 1 347 ? 2.500 0.538 14.606 1.00 85.56 347 ALA A O 1
ATOM 2614 N N . LEU A 1 348 ? 3.993 1.757 13.455 1.00 86.19 348 LEU A N 1
ATOM 2615 C CA . LEU A 1 348 ? 3.824 2.990 14.223 1.00 86.19 348 LEU A CA 1
ATOM 2616 C C . LEU A 1 348 ? 2.656 3.857 13.747 1.00 86.19 348 LEU A C 1
ATOM 2618 O O . LEU A 1 348 ? 2.122 4.616 14.552 1.00 86.19 348 LEU A O 1
ATOM 2622 N N . GLN A 1 349 ? 2.240 3.753 12.481 1.00 85.75 349 GLN A N 1
ATOM 2623 C CA . GLN A 1 349 ? 1.208 4.609 11.884 1.00 85.75 349 GLN A CA 1
ATOM 2624 C C . GLN A 1 349 ? -0.054 4.678 12.762 1.00 85.75 349 GLN A C 1
ATOM 2626 O O . GLN A 1 349 ? -0.439 5.763 13.205 1.00 85.75 349 GLN A O 1
ATOM 2631 N N . PHE A 1 350 ? -0.651 3.533 13.097 1.00 80.62 350 PHE A N 1
ATOM 2632 C CA . PHE A 1 350 ? -1.883 3.490 13.894 1.00 80.62 350 PHE A CA 1
ATOM 2633 C C . PHE A 1 350 ? -1.665 3.799 15.382 1.00 80.62 350 PHE A C 1
ATOM 2635 O O . PHE A 1 350 ? -2.533 4.408 16.010 1.00 80.62 350 PHE A O 1
ATOM 2642 N N . GLU A 1 351 ? -0.510 3.439 15.945 1.00 78.38 351 GLU A N 1
ATOM 2643 C CA . GLU A 1 351 ? -0.152 3.750 17.339 1.00 78.38 351 GLU A CA 1
ATOM 2644 C C . GLU A 1 351 ? -0.009 5.261 17.558 1.00 78.38 351 GLU A C 1
ATOM 2646 O O . GLU A 1 351 ? -0.532 5.816 18.526 1.00 78.38 351 GLU A O 1
ATOM 2651 N N . VAL A 1 352 ? 0.641 5.958 16.624 1.00 85.38 352 VAL A N 1
ATOM 2652 C CA . VAL A 1 352 ? 0.807 7.416 16.660 1.00 85.38 352 VAL A CA 1
ATOM 2653 C C . VAL A 1 352 ? -0.535 8.121 16.500 1.00 85.38 352 VAL A C 1
ATOM 2655 O O . VAL A 1 352 ? -0.833 9.036 17.266 1.00 85.38 352 VAL A O 1
ATOM 2658 N N . LEU A 1 353 ? -1.379 7.670 15.566 1.00 82.06 353 LEU A N 1
ATOM 2659 C CA . LEU A 1 353 ? -2.730 8.215 15.411 1.00 82.06 353 LEU A CA 1
ATOM 2660 C C . LEU A 1 353 ? -3.542 8.073 16.707 1.00 82.06 353 LEU A C 1
ATOM 2662 O O . LEU A 1 353 ? -4.217 9.014 17.131 1.00 82.06 353 LEU A O 1
ATOM 2666 N N . MET A 1 354 ? -3.442 6.916 17.367 1.00 77.56 354 MET A N 1
ATOM 2667 C CA . MET A 1 354 ? -4.104 6.661 18.645 1.00 77.56 354 MET A CA 1
ATOM 2668 C C . MET A 1 354 ? -3.561 7.544 19.769 1.00 77.56 354 MET A C 1
ATOM 2670 O O . MET A 1 354 ? -4.345 8.033 20.582 1.00 77.56 354 MET A O 1
ATOM 2674 N N . ALA A 1 355 ? -2.249 7.778 19.808 1.00 79.75 355 ALA A N 1
ATOM 2675 C CA . ALA A 1 355 ? -1.620 8.657 20.788 1.00 79.75 355 ALA A CA 1
ATOM 2676 C C . ALA A 1 355 ? -2.046 10.127 20.625 1.00 79.75 355 ALA A C 1
ATOM 2678 O O . ALA A 1 355 ? -2.158 10.836 21.622 1.00 79.75 355 ALA A O 1
ATOM 2679 N N . ILE A 1 356 ? -2.306 10.576 19.392 1.00 83.44 356 ILE A N 1
ATOM 2680 C CA . ILE A 1 356 ? -2.716 11.955 19.088 1.00 83.44 356 ILE A CA 1
ATOM 2681 C C . ILE A 1 356 ? -4.204 12.175 19.379 1.00 83.44 356 ILE A C 1
ATOM 2683 O O . ILE A 1 356 ? -4.568 13.127 20.061 1.00 83.44 356 ILE A O 1
ATOM 2687 N N . VAL A 1 357 ? -5.070 11.311 18.848 1.00 79.12 357 VAL A N 1
ATOM 2688 C CA . VAL A 1 357 ? -6.531 11.512 18.874 1.00 79.12 357 VAL A CA 1
ATOM 2689 C C . VAL A 1 357 ? -7.180 10.951 20.144 1.00 79.12 357 VAL A C 1
ATOM 2691 O O . VAL A 1 357 ? -8.271 11.369 20.543 1.00 79.12 357 VAL A O 1
ATOM 2694 N N . GLY A 1 358 ? -6.521 9.991 20.790 1.00 70.25 358 GLY A N 1
ATOM 2695 C CA . GLY A 1 358 ? -7.078 9.245 21.908 1.00 70.25 358 GLY A CA 1
ATOM 2696 C C . GLY A 1 358 ? -8.110 8.200 21.476 1.00 70.25 358 GLY A C 1
ATOM 2697 O O . GLY A 1 358 ? -8.595 8.158 20.346 1.00 70.25 358 GLY A O 1
ATOM 2698 N N . THR A 1 359 ? -8.470 7.327 22.413 1.00 66.19 359 THR A N 1
ATOM 2699 C CA . THR A 1 359 ? -9.254 6.111 22.145 1.00 66.19 359 THR A CA 1
ATOM 2700 C C . THR A 1 359 ? -10.691 6.384 21.702 1.00 66.19 359 THR A C 1
ATOM 2702 O O . THR A 1 359 ? -11.194 5.697 20.822 1.00 66.19 359 THR A O 1
ATOM 2705 N N . LYS A 1 360 ? -11.342 7.416 22.257 1.00 65.62 360 LYS A N 1
ATOM 2706 C CA . LYS A 1 360 ? -12.763 7.720 21.998 1.00 65.62 360 LYS A CA 1
ATOM 2707 C C . LYS A 1 360 ? -13.041 8.178 20.562 1.00 65.62 360 LYS A C 1
ATOM 2709 O O . LYS A 1 360 ? -14.103 7.897 20.023 1.00 65.62 360 LYS A O 1
ATOM 2714 N N . LYS A 1 361 ? -12.100 8.902 19.944 1.00 70.56 361 LYS A N 1
ATOM 2715 C CA . LYS A 1 361 ? -12.241 9.452 18.582 1.00 70.56 361 LYS A CA 1
ATOM 2716 C C . LYS A 1 361 ? -11.442 8.675 17.528 1.00 70.56 361 LYS A C 1
ATOM 2718 O O . LYS A 1 361 ? -11.560 8.977 16.341 1.00 70.56 361 LYS A O 1
ATOM 2723 N N . PHE A 1 362 ? -10.672 7.665 17.944 1.00 68.06 362 PHE A N 1
ATOM 2724 C CA . PHE A 1 362 ? -9.745 6.916 17.093 1.00 68.06 362 PHE A CA 1
ATOM 2725 C C . PHE A 1 362 ? -10.412 6.332 15.846 1.00 68.06 362 PHE A C 1
ATOM 2727 O O . PHE A 1 362 ? -9.899 6.502 14.748 1.00 68.06 362 PHE A O 1
ATOM 2734 N N . SER A 1 363 ? -11.580 5.702 15.981 1.00 64.81 363 SER A N 1
ATOM 2735 C CA . SER A 1 363 ? -12.240 5.051 14.843 1.00 64.81 363 SER A CA 1
ATOM 2736 C C . SER A 1 363 ? -12.717 6.025 13.764 1.00 64.81 363 SER A C 1
ATOM 2738 O O . SER A 1 363 ? -12.607 5.717 12.580 1.00 64.81 363 SER A O 1
ATOM 2740 N N . SER A 1 364 ? -13.232 7.197 14.158 1.00 73.81 364 SER A N 1
ATOM 2741 C CA . SER A 1 364 ? -13.631 8.238 13.197 1.00 73.81 364 SER A CA 1
ATOM 2742 C C . SER A 1 364 ? -12.399 8.839 12.518 1.00 73.81 364 SER A C 1
ATOM 2744 O O . SER A 1 364 ? -12.363 8.999 11.300 1.00 73.81 364 SER A O 1
ATOM 2746 N N . ALA A 1 365 ? -11.352 9.106 13.303 1.00 78.75 365 ALA A N 1
ATOM 2747 C CA . ALA A 1 365 ? -10.086 9.628 12.806 1.00 78.75 365 ALA A CA 1
ATOM 2748 C C . ALA A 1 365 ? -9.394 8.672 11.826 1.00 78.75 365 ALA A C 1
ATOM 2750 O O . ALA A 1 365 ? -8.934 9.107 10.776 1.00 78.75 365 ALA A O 1
ATOM 2751 N N . LEU A 1 366 ? -9.371 7.375 12.138 1.00 79.88 366 LEU A N 1
ATOM 2752 C CA . LEU A 1 366 ? -8.807 6.334 11.285 1.00 79.88 366 LEU A CA 1
ATOM 2753 C C . LEU A 1 366 ? -9.538 6.256 9.943 1.00 79.88 366 LEU A C 1
ATOM 2755 O O . LEU A 1 366 ? -8.887 6.251 8.906 1.00 79.88 366 LEU A O 1
ATOM 2759 N N . GLY A 1 367 ? -10.875 6.260 9.946 1.00 78.12 367 GLY A N 1
ATOM 2760 C CA . GLY A 1 367 ? -11.657 6.238 8.706 1.00 78.12 367 GLY A CA 1
ATOM 2761 C C . GLY A 1 367 ? -11.404 7.460 7.817 1.00 78.12 367 GLY A C 1
ATOM 2762 O O . GLY A 1 367 ? -11.269 7.321 6.605 1.00 78.12 367 GLY A O 1
ATOM 2763 N N . LEU A 1 368 ? -11.284 8.650 8.415 1.00 84.50 368 LEU A N 1
ATOM 2764 C CA . LEU A 1 368 ? -10.960 9.881 7.686 1.00 84.50 368 LEU A CA 1
ATOM 2765 C C . LEU A 1 368 ? -9.527 9.876 7.134 1.00 84.50 368 LEU A C 1
ATOM 2767 O O . LEU A 1 368 ? -9.322 10.278 5.991 1.00 84.50 368 LEU A O 1
ATOM 2771 N N . VAL A 1 369 ? -8.552 9.405 7.917 1.00 86.81 369 VAL A N 1
ATOM 2772 C CA . VAL A 1 369 ? -7.154 9.273 7.477 1.00 86.81 369 VAL A CA 1
ATOM 2773 C C . VAL A 1 369 ? -7.051 8.287 6.324 1.00 86.81 369 VAL A C 1
ATOM 2775 O O . VAL A 1 369 ? -6.487 8.640 5.298 1.00 86.81 369 VAL A O 1
ATOM 2778 N N . LEU A 1 370 ? -7.662 7.106 6.433 1.00 85.81 370 LEU A N 1
ATOM 2779 C CA . LEU A 1 370 ? -7.655 6.107 5.361 1.00 85.81 370 LEU A CA 1
ATOM 2780 C C . LEU A 1 370 ? -8.311 6.630 4.075 1.00 85.81 370 LEU A C 1
ATOM 2782 O O . LEU A 1 370 ? -7.826 6.340 2.987 1.00 85.81 370 LEU A O 1
ATOM 2786 N N . LEU A 1 371 ? -9.365 7.449 4.175 1.00 88.81 371 LEU A N 1
ATOM 2787 C CA . LEU A 1 371 ? -9.976 8.090 3.006 1.00 88.81 371 LEU A CA 1
ATOM 2788 C C . LEU A 1 371 ? -9.016 9.084 2.330 1.00 88.81 371 LEU A C 1
ATOM 2790 O O . LEU A 1 371 ? -8.928 9.122 1.104 1.00 88.81 371 LEU A O 1
ATOM 2794 N N . MET A 1 372 ? -8.284 9.881 3.115 1.00 89.31 372 MET A N 1
ATOM 2795 C CA . MET A 1 372 ? -7.266 10.795 2.581 1.00 89.31 372 MET A CA 1
ATOM 2796 C C . MET A 1 372 ? -6.074 10.030 1.987 1.00 89.31 372 MET A C 1
ATOM 2798 O O . MET A 1 372 ? -5.599 10.366 0.903 1.00 89.31 372 MET A O 1
ATOM 2802 N N . GLU A 1 373 ? -5.638 8.959 2.649 1.00 89.00 373 GLU A N 1
ATOM 2803 C CA . GLU A 1 373 ? -4.593 8.060 2.162 1.00 89.00 373 GLU A CA 1
ATOM 2804 C C . GLU A 1 373 ? -5.012 7.349 0.870 1.00 89.00 373 GLU A C 1
ATOM 2806 O O . GLU A 1 373 ? -4.184 7.191 -0.019 1.00 89.00 373 GLU A O 1
ATOM 2811 N N . ALA A 1 374 ? -6.288 6.988 0.702 1.00 91.88 374 ALA A N 1
ATOM 2812 C CA . ALA A 1 374 ? -6.795 6.396 -0.536 1.00 91.88 374 ALA A CA 1
ATOM 2813 C C . ALA A 1 374 ? -6.579 7.320 -1.745 1.00 91.88 374 ALA A C 1
ATOM 2815 O O . ALA A 1 374 ? -6.135 6.865 -2.798 1.00 91.88 374 ALA A O 1
ATOM 2816 N N . ILE A 1 375 ? -6.836 8.623 -1.581 1.00 90.69 375 ILE A N 1
ATOM 2817 C CA . ILE A 1 375 ? -6.597 9.631 -2.627 1.00 90.69 375 ILE A CA 1
ATOM 2818 C C . ILE A 1 375 ? -5.097 9.736 -2.927 1.00 90.69 375 ILE A C 1
ATOM 2820 O O . ILE A 1 375 ? -4.701 9.792 -4.090 1.00 90.69 375 ILE A O 1
ATOM 2824 N N . ALA A 1 376 ? -4.256 9.721 -1.890 1.00 88.75 376 ALA A N 1
ATOM 2825 C CA . ALA A 1 376 ? -2.807 9.738 -2.050 1.00 88.75 376 ALA A CA 1
ATOM 2826 C C . ALA A 1 376 ? -2.290 8.497 -2.805 1.00 88.75 376 ALA A C 1
ATOM 2828 O O . ALA A 1 376 ? -1.553 8.639 -3.779 1.00 88.75 376 ALA A O 1
ATOM 2829 N N . VAL A 1 377 ? -2.708 7.282 -2.431 1.00 90.06 377 VAL A N 1
ATOM 2830 C CA . VAL A 1 377 ? -2.282 6.056 -3.135 1.00 90.06 377 VAL A CA 1
ATOM 2831 C C . VAL A 1 377 ? -2.790 6.016 -4.572 1.00 90.06 377 VAL A C 1
ATOM 2833 O O . VAL A 1 377 ? -2.097 5.497 -5.446 1.00 90.06 377 VAL A O 1
ATOM 2836 N N . LEU A 1 378 ? -3.970 6.573 -4.846 1.00 91.44 378 LEU A N 1
ATOM 2837 C CA . LEU A 1 378 ? -4.504 6.615 -6.203 1.00 91.44 378 LEU A CA 1
ATOM 2838 C C . LEU A 1 378 ? -3.595 7.418 -7.150 1.00 91.44 378 LEU A C 1
ATOM 2840 O O . LEU A 1 378 ? -3.437 7.043 -8.306 1.00 91.44 378 LEU A O 1
ATOM 2844 N N . VAL A 1 379 ? -2.975 8.493 -6.651 1.00 87.12 379 VAL A N 1
ATOM 2845 C CA . VAL A 1 379 ? -2.138 9.409 -7.446 1.00 87.12 379 VAL A CA 1
ATOM 2846 C C . VAL A 1 379 ? -0.653 9.028 -7.434 1.00 87.12 379 VAL A C 1
ATOM 2848 O O . VAL A 1 379 ? 0.036 9.256 -8.426 1.00 87.12 379 VAL A O 1
ATOM 2851 N N . GLY A 1 380 ? -0.148 8.444 -6.342 1.00 85.31 380 GLY A N 1
ATOM 2852 C CA . GLY A 1 380 ? 1.286 8.217 -6.115 1.00 85.31 380 GLY A CA 1
ATOM 2853 C C . GLY A 1 380 ? 1.988 7.383 -7.202 1.00 85.31 380 GLY A C 1
ATOM 2854 O O . GLY A 1 380 ? 2.767 7.939 -7.979 1.00 85.31 380 GLY A O 1
ATOM 2855 N N . PRO A 1 381 ? 1.734 6.063 -7.296 1.00 85.56 381 PRO A N 1
ATOM 2856 C CA . PRO A 1 381 ? 2.344 5.193 -8.303 1.00 85.56 381 PRO A CA 1
ATOM 2857 C C . PRO A 1 381 ? 2.135 5.627 -9.766 1.00 85.56 381 PRO A C 1
ATOM 2859 O O . PRO A 1 381 ? 3.125 5.641 -10.498 1.00 85.56 381 PRO A O 1
ATOM 2862 N N . PRO A 1 382 ? 0.938 6.043 -10.230 1.00 84.69 382 PRO A N 1
ATOM 2863 C CA . PRO A 1 382 ? 0.755 6.451 -11.617 1.00 84.69 382 PRO A CA 1
ATOM 2864 C C . PRO A 1 382 ? 1.474 7.758 -11.925 1.00 84.69 382 PRO A C 1
ATOM 2866 O O . PRO A 1 382 ? 2.107 7.863 -12.975 1.00 84.69 382 PRO A O 1
ATOM 2869 N N . GLY A 1 383 ? 1.440 8.721 -10.996 1.00 80.88 383 GLY A N 1
ATOM 2870 C CA . GLY A 1 383 ? 2.185 9.972 -11.110 1.00 80.88 383 GLY A CA 1
ATOM 2871 C C . GLY A 1 383 ? 3.690 9.730 -11.181 1.00 80.88 383 GLY A C 1
ATOM 2872 O O . GLY A 1 383 ? 4.364 10.305 -12.029 1.00 80.88 383 GLY A O 1
ATOM 2873 N N . ALA A 1 384 ? 4.215 8.815 -10.364 1.00 76.00 384 ALA A N 1
ATOM 2874 C CA . ALA A 1 384 ? 5.612 8.408 -10.443 1.00 76.00 384 ALA A CA 1
ATOM 2875 C C . ALA A 1 384 ? 5.936 7.709 -11.776 1.00 76.00 384 ALA A C 1
ATOM 2877 O O . ALA A 1 384 ? 6.941 8.034 -12.400 1.00 76.00 384 ALA A O 1
ATOM 2878 N N . GLY A 1 385 ? 5.057 6.829 -12.263 1.00 68.50 385 GLY A N 1
ATOM 2879 C CA . GLY A 1 385 ? 5.234 6.096 -13.521 1.00 68.50 385 GLY A CA 1
ATOM 2880 C C . GLY A 1 385 ? 5.289 6.962 -14.787 1.00 68.50 385 GLY A C 1
ATOM 2881 O O . GLY A 1 385 ? 5.766 6.481 -15.812 1.00 68.50 385 GLY A O 1
ATOM 2882 N N . GLN A 1 386 ? 4.829 8.222 -14.743 1.00 68.69 386 GLN A N 1
ATOM 2883 C CA . GLN A 1 386 ? 4.979 9.177 -15.858 1.00 68.69 386 GLN A CA 1
ATOM 2884 C C . GLN A 1 386 ? 6.413 9.707 -15.987 1.00 68.69 386 GLN A C 1
ATOM 2886 O O . GLN A 1 386 ? 6.836 10.116 -17.067 1.00 68.69 386 GLN A O 1
ATOM 2891 N N . TYR A 1 387 ? 7.172 9.708 -14.891 1.00 63.75 387 TYR A N 1
ATOM 2892 C CA . TYR A 1 387 ? 8.557 10.159 -14.871 1.00 63.75 387 TYR A CA 1
ATOM 2893 C C . TYR A 1 387 ? 9.488 8.968 -15.135 1.00 63.75 387 TYR A C 1
ATOM 2895 O O . TYR A 1 387 ? 9.970 8.312 -14.215 1.00 63.75 387 TYR A O 1
ATOM 2903 N N . THR A 1 388 ? 9.748 8.684 -16.411 1.00 44.56 388 THR A N 1
ATOM 2904 C CA . THR A 1 388 ? 10.559 7.546 -16.874 1.00 44.56 388 THR A CA 1
ATOM 2905 C C . THR A 1 388 ? 12.003 7.571 -16.317 1.00 44.56 388 THR A C 1
ATOM 2907 O O . THR A 1 388 ? 12.717 8.569 -16.458 1.00 44.56 388 THR A O 1
ATOM 2910 N N . GLY A 1 389 ? 12.473 6.464 -15.716 1.00 50.50 389 GLY A N 1
ATOM 2911 C CA . GLY A 1 389 ? 13.888 6.210 -15.356 1.00 50.50 389 GLY A CA 1
ATOM 2912 C C . GLY A 1 389 ? 14.347 6.624 -13.940 1.00 50.50 389 GLY A C 1
ATOM 2913 O O . GLY A 1 389 ? 13.534 6.889 -13.061 1.00 50.50 389 GLY A O 1
ATOM 2914 N N . ARG A 1 390 ? 15.679 6.721 -13.707 1.00 41.88 390 ARG A N 1
ATOM 2915 C CA . ARG A 1 390 ? 16.373 7.088 -12.426 1.00 41.88 390 ARG A CA 1
ATOM 2916 C C . ARG A 1 390 ? 15.821 8.328 -11.689 1.00 41.88 390 ARG A C 1
ATOM 2918 O O . ARG A 1 390 ? 16.177 8.575 -10.540 1.00 41.88 390 ARG A O 1
ATOM 2925 N N . ARG A 1 391 ? 14.957 9.116 -12.334 1.00 39.06 391 ARG A N 1
ATOM 2926 C CA . ARG A 1 391 ? 14.265 10.287 -11.777 1.00 39.06 391 ARG A CA 1
ATOM 2927 C C . ARG A 1 391 ? 13.050 9.934 -10.914 1.00 39.06 391 ARG A C 1
ATOM 2929 O O . ARG A 1 391 ? 12.668 10.772 -10.104 1.00 39.06 391 ARG A O 1
ATOM 2936 N N . ILE A 1 392 ? 12.517 8.712 -11.014 1.00 44.81 392 ILE A N 1
ATOM 2937 C CA . ILE A 1 392 ? 11.426 8.212 -10.162 1.00 44.81 392 ILE A CA 1
ATOM 2938 C C . ILE A 1 392 ? 11.822 8.312 -8.682 1.00 44.81 392 ILE A C 1
ATOM 2940 O O . ILE A 1 392 ? 11.133 8.940 -7.888 1.00 44.81 392 ILE A O 1
ATOM 2944 N N . TRP A 1 393 ? 13.023 7.849 -8.337 1.00 44.31 393 TRP A N 1
ATOM 2945 C CA . TRP A 1 393 ? 13.547 7.841 -6.970 1.00 44.31 393 TRP A CA 1
ATOM 2946 C C . TRP A 1 393 ? 13.897 9.240 -6.438 1.00 44.31 393 TRP A C 1
ATOM 2948 O O . TRP A 1 393 ? 13.718 9.526 -5.256 1.00 44.31 393 TRP A O 1
ATOM 2958 N N . LEU A 1 394 ? 14.341 10.145 -7.318 1.00 37.50 394 LEU A N 1
ATOM 2959 C CA . LEU A 1 394 ? 14.628 11.542 -6.967 1.00 37.50 394 LEU A CA 1
ATOM 2960 C C . LEU A 1 394 ? 13.348 12.344 -6.697 1.00 37.50 394 LEU A C 1
ATOM 2962 O O . LEU A 1 394 ? 13.332 13.161 -5.779 1.00 37.50 394 LEU A O 1
ATOM 2966 N N . VAL A 1 395 ? 12.275 12.103 -7.457 1.00 38.59 395 VAL A N 1
ATOM 2967 C CA . VAL A 1 395 ? 10.964 12.741 -7.242 1.00 38.59 395 VAL A CA 1
ATOM 2968 C C . VAL A 1 395 ? 10.269 12.166 -6.005 1.00 38.59 395 VAL A C 1
ATOM 2970 O O . VAL A 1 395 ? 9.644 12.924 -5.270 1.00 38.59 395 VAL A O 1
ATOM 2973 N N . LEU A 1 396 ? 10.444 10.874 -5.708 1.00 42.16 396 LEU A N 1
ATOM 2974 C CA . LEU A 1 396 ? 9.934 10.230 -4.488 1.00 42.16 396 LEU A CA 1
ATOM 2975 C C . LEU A 1 396 ? 10.633 10.740 -3.223 1.00 42.16 396 LEU A C 1
ATOM 2977 O O . LEU A 1 396 ? 9.962 11.112 -2.260 1.00 42.16 396 LEU A O 1
ATOM 2981 N N . GLY A 1 397 ? 11.964 10.879 -3.264 1.00 38.44 397 GLY A N 1
ATOM 2982 C CA . GLY A 1 397 ? 12.728 11.555 -2.217 1.00 38.44 397 GLY A CA 1
ATOM 2983 C C . GLY A 1 397 ? 12.299 13.015 -2.035 1.00 38.44 397 GLY A C 1
ATOM 2984 O O . GLY A 1 397 ? 12.065 13.450 -0.909 1.00 38.44 397 GLY A O 1
ATOM 2985 N N . LEU A 1 398 ? 12.111 13.771 -3.127 1.00 35.62 398 LEU A N 1
ATOM 2986 C CA . LEU A 1 398 ? 11.628 15.157 -3.059 1.00 35.62 398 LEU A CA 1
ATOM 2987 C C . LEU A 1 398 ? 10.173 15.277 -2.579 1.00 35.62 398 LEU A C 1
ATOM 2989 O O . LEU A 1 398 ? 9.858 16.246 -1.895 1.00 35.62 398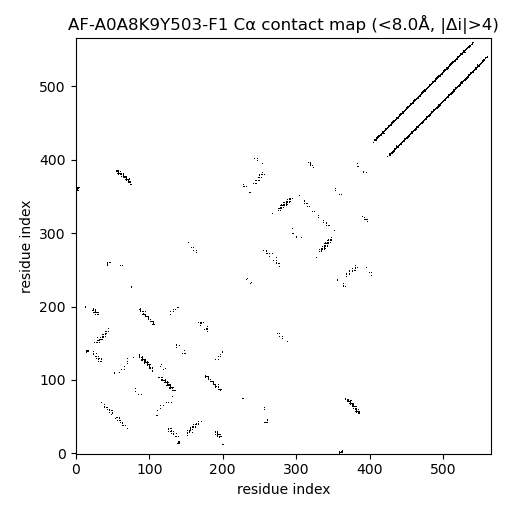 LEU A O 1
ATOM 2993 N N . GLY A 1 399 ? 9.292 14.330 -2.908 1.00 35.34 399 GLY A N 1
ATOM 2994 C CA . GLY A 1 399 ? 7.889 14.303 -2.482 1.00 35.34 399 GLY A CA 1
ATOM 2995 C C . GLY A 1 399 ? 7.743 14.085 -0.975 1.00 35.34 399 GLY A C 1
ATOM 2996 O O . GLY A 1 399 ? 6.981 14.798 -0.321 1.00 35.34 399 GLY A O 1
ATOM 2997 N N . LEU A 1 400 ? 8.560 13.191 -0.403 1.00 39.38 400 LEU A N 1
ATOM 2998 C CA . LEU A 1 400 ? 8.662 12.993 1.048 1.00 39.38 400 LEU A CA 1
ATOM 2999 C C . LEU A 1 400 ? 9.249 14.236 1.752 1.00 39.38 400 LEU A C 1
ATOM 3001 O O . LEU A 1 400 ? 8.788 14.622 2.827 1.00 39.38 400 LEU A O 1
ATOM 3005 N N . TRP A 1 401 ? 10.212 14.916 1.116 1.00 34.34 401 TRP A N 1
ATOM 3006 C CA . TRP A 1 401 ? 10.766 16.199 1.576 1.00 34.34 401 TRP A CA 1
ATOM 3007 C C . TRP A 1 401 ? 9.770 17.367 1.462 1.00 34.34 401 TRP A C 1
ATOM 3009 O O . TRP A 1 401 ? 9.740 18.242 2.325 1.00 34.34 401 TRP A O 1
ATOM 3019 N N . LEU A 1 402 ? 8.904 17.376 0.448 1.00 35.59 402 LEU A N 1
ATOM 3020 C CA . LEU A 1 402 ? 7.813 18.346 0.294 1.00 35.59 402 LEU A CA 1
ATOM 3021 C C . LEU A 1 402 ? 6.691 18.123 1.323 1.00 35.59 402 LEU A C 1
ATOM 3023 O O . LEU A 1 402 ? 5.991 19.077 1.661 1.00 35.59 402 LEU A O 1
ATOM 3027 N N . GLY A 1 403 ? 6.597 16.926 1.917 1.00 35.12 403 GLY A N 1
ATOM 3028 C CA . GLY A 1 403 ? 5.792 16.645 3.114 1.00 35.12 403 GLY A CA 1
ATOM 3029 C C . GLY A 1 403 ? 6.212 17.416 4.362 1.00 35.12 403 GLY A C 1
ATOM 3030 O O . GLY A 1 403 ? 5.383 17.704 5.223 1.00 35.12 403 GLY A O 1
ATOM 3031 N N . LEU A 1 404 ? 7.473 17.847 4.416 1.00 40.38 404 LEU A N 1
ATOM 3032 C CA . LEU A 1 404 ? 7.979 18.795 5.413 1.00 40.38 404 LEU A CA 1
ATOM 3033 C C . LEU A 1 404 ? 7.780 20.265 4.980 1.00 40.38 404 LEU A C 1
ATOM 3035 O O . LEU A 1 404 ? 7.993 21.180 5.777 1.00 40.38 404 LEU A O 1
ATOM 3039 N N . GLY A 1 405 ? 7.376 20.504 3.727 1.00 33.47 405 GLY A N 1
ATOM 3040 C CA . GLY A 1 405 ? 7.491 21.782 3.019 1.00 33.47 405 GLY A CA 1
ATOM 3041 C C . GLY A 1 405 ? 6.284 22.724 3.065 1.00 33.47 405 GLY A C 1
ATOM 3042 O O . GLY A 1 405 ? 6.394 23.839 2.563 1.00 33.47 405 GLY A O 1
ATOM 3043 N N . ILE A 1 406 ? 5.159 22.353 3.685 1.00 37.41 406 ILE A N 1
ATOM 3044 C CA . ILE A 1 406 ? 4.058 23.296 3.967 1.00 37.41 406 ILE A CA 1
ATOM 3045 C C . ILE A 1 406 ? 4.025 23.563 5.470 1.00 37.41 406 ILE A C 1
ATOM 3047 O O . ILE A 1 406 ? 3.120 23.138 6.184 1.00 37.41 406 ILE A O 1
ATOM 3051 N N . ASN A 1 407 ? 5.040 24.268 5.968 1.00 35.53 407 ASN A N 1
ATOM 3052 C CA . ASN A 1 407 ? 5.097 24.678 7.365 1.00 35.53 407 ASN A CA 1
ATOM 3053 C C . ASN A 1 407 ? 4.977 26.197 7.505 1.00 35.53 407 ASN A C 1
ATOM 3055 O O . ASN A 1 407 ? 5.530 26.985 6.737 1.00 35.53 407 ASN A O 1
ATOM 3059 N N . ARG A 1 408 ? 4.203 26.625 8.509 1.00 38.72 408 ARG A N 1
ATOM 3060 C CA . ARG A 1 408 ? 3.909 28.044 8.777 1.00 38.72 408 ARG A CA 1
ATOM 3061 C C . ARG A 1 408 ? 5.164 28.829 9.200 1.00 38.72 408 ARG A C 1
ATOM 3063 O O . ARG A 1 408 ? 5.151 30.053 9.093 1.00 38.72 408 ARG A O 1
ATOM 3070 N N . ALA A 1 409 ? 6.214 28.124 9.624 1.00 40.44 409 ALA A N 1
ATOM 3071 C CA . ALA A 1 409 ? 7.568 28.608 9.859 1.00 40.44 409 ALA A CA 1
ATOM 3072 C C . ALA A 1 409 ? 8.558 27.478 9.522 1.00 40.44 409 ALA A C 1
ATOM 3074 O O . ALA A 1 409 ? 8.397 26.364 10.020 1.00 40.44 409 ALA A O 1
ATOM 3075 N N . VAL A 1 410 ? 9.539 27.749 8.666 1.00 47.41 410 VAL A N 1
ATOM 3076 C CA . VAL A 1 410 ? 10.645 26.828 8.362 1.00 47.41 410 VAL A CA 1
ATOM 3077 C C . VAL A 1 410 ? 11.869 27.318 9.136 1.00 47.41 410 VAL A C 1
ATOM 3079 O O . VAL A 1 410 ? 12.293 28.440 8.885 1.00 47.41 410 VAL A O 1
ATOM 3082 N N . ASP A 1 411 ? 12.401 26.526 10.074 1.00 39.84 411 ASP A N 1
ATOM 3083 C CA . ASP A 1 411 ? 13.641 26.825 10.819 1.00 39.84 411 ASP A CA 1
ATOM 3084 C C . ASP A 1 411 ? 14.714 25.802 10.412 1.00 39.84 411 ASP A C 1
ATOM 3086 O O . ASP A 1 411 ? 14.635 24.626 10.775 1.00 39.84 411 ASP A O 1
ATOM 3090 N N . VAL A 1 412 ? 15.681 26.224 9.593 1.00 47.41 412 VAL A N 1
ATOM 3091 C CA . VAL A 1 412 ? 16.796 25.376 9.141 1.00 47.41 412 VAL A CA 1
ATOM 3092 C C . VAL A 1 412 ? 18.016 25.694 9.996 1.00 47.41 412 VAL A C 1
ATOM 3094 O O . VAL A 1 412 ? 18.614 26.755 9.837 1.00 47.41 412 VAL A O 1
ATOM 3097 N N . LYS A 1 413 ? 18.416 24.768 10.877 1.00 36.22 413 LYS A N 1
ATOM 3098 C CA . LYS A 1 413 ? 19.630 24.880 11.705 1.00 36.22 413 LYS A CA 1
ATOM 3099 C C . LYS A 1 413 ? 20.638 23.804 11.329 1.00 36.22 413 LYS A C 1
ATOM 3101 O O . LYS A 1 413 ? 20.412 22.628 11.599 1.00 36.22 413 LYS A O 1
ATOM 3106 N N . LEU A 1 414 ? 21.768 24.204 10.747 1.00 41.25 414 LEU A N 1
ATOM 3107 C CA . LEU A 1 414 ? 22.882 23.298 10.440 1.00 41.25 414 LEU A CA 1
ATOM 3108 C C . LEU A 1 414 ? 24.196 23.864 10.998 1.00 41.25 414 LEU A C 1
ATOM 3110 O O . LEU A 1 414 ? 24.531 25.032 10.789 1.00 41.25 414 LEU A O 1
ATOM 3114 N N . GLY A 1 415 ? 24.940 23.028 11.727 1.00 37.72 415 GLY A N 1
ATOM 3115 C CA . GLY A 1 415 ? 26.182 23.422 12.402 1.00 37.72 415 GLY A CA 1
ATOM 3116 C C . GLY A 1 415 ? 27.428 23.395 11.509 1.00 37.72 415 GLY A C 1
ATOM 3117 O O . GLY A 1 415 ? 28.153 24.388 11.447 1.00 37.72 415 GLY A O 1
ATOM 3118 N N . LEU A 1 416 ? 27.683 22.280 10.811 1.00 33.00 416 LEU A N 1
ATOM 3119 C CA . LEU A 1 416 ? 28.903 22.039 10.024 1.00 33.00 416 LEU A CA 1
ATOM 3120 C C . LEU A 1 416 ? 28.572 21.293 8.722 1.00 33.00 416 LEU A C 1
ATOM 3122 O O . LEU A 1 416 ? 28.087 20.165 8.762 1.00 33.00 416 LEU A O 1
ATOM 3126 N N . SER A 1 417 ? 28.868 21.895 7.568 1.00 38.88 417 SER A N 1
ATOM 3127 C CA . SER A 1 417 ? 28.543 21.308 6.255 1.00 38.88 417 SER A CA 1
ATOM 3128 C C . SER A 1 417 ? 29.507 21.747 5.147 1.00 38.88 417 SER A C 1
ATOM 3130 O O . SER A 1 417 ? 29.944 22.896 5.083 1.00 38.88 417 SER A O 1
ATOM 3132 N N . ARG A 1 418 ? 29.872 20.826 4.240 1.00 36.00 418 ARG A N 1
ATOM 3133 C CA . ARG A 1 418 ? 30.778 21.129 3.109 1.00 36.00 418 ARG A CA 1
ATOM 3134 C C . ARG A 1 418 ? 30.092 21.942 2.003 1.00 36.00 418 ARG A C 1
ATOM 3136 O O . ARG A 1 418 ? 30.737 22.819 1.437 1.00 36.00 418 ARG A O 1
ATOM 3143 N N . ALA A 1 419 ? 28.819 21.688 1.730 1.00 37.41 419 ALA A N 1
ATOM 3144 C CA . ALA A 1 419 ? 27.993 22.453 0.801 1.00 37.41 419 ALA A CA 1
ATOM 3145 C C . ALA A 1 419 ? 26.539 22.404 1.285 1.00 37.41 419 ALA A C 1
ATOM 3147 O O . ALA A 1 419 ? 26.102 21.359 1.766 1.00 37.41 419 ALA A O 1
ATOM 3148 N N . VAL A 1 420 ? 25.825 23.524 1.196 1.00 47.44 420 VAL A N 1
ATOM 3149 C CA . VAL A 1 420 ? 24.414 23.641 1.590 1.00 47.44 420 VAL A CA 1
ATOM 3150 C C . VAL A 1 420 ? 23.645 24.271 0.432 1.00 47.44 420 VAL A C 1
ATOM 3152 O O . VAL A 1 420 ? 23.984 25.380 0.031 1.00 47.44 420 VAL A O 1
ATOM 3155 N N . ASP A 1 421 ? 22.637 23.575 -0.098 1.00 41.16 421 ASP A N 1
ATOM 3156 C CA . ASP A 1 421 ? 21.671 24.112 -1.072 1.00 41.16 421 ASP A CA 1
ATOM 3157 C C . ASP A 1 421 ? 20.279 24.079 -0.419 1.00 41.16 421 ASP A C 1
ATOM 3159 O O . ASP A 1 421 ? 19.780 23.007 -0.068 1.00 41.16 421 ASP A O 1
ATOM 3163 N N . VAL A 1 422 ? 19.681 25.249 -0.179 1.00 54.97 422 VAL A N 1
ATOM 3164 C CA . VAL A 1 422 ? 18.342 25.392 0.417 1.00 54.97 422 VAL A CA 1
ATOM 3165 C C . VAL A 1 422 ? 17.390 25.920 -0.647 1.00 54.97 422 VAL A C 1
ATOM 3167 O O . VAL A 1 422 ? 17.494 27.080 -1.036 1.00 54.97 422 VAL A O 1
ATOM 3170 N N . ARG A 1 423 ? 16.418 25.107 -1.081 1.00 49.38 423 ARG A N 1
ATOM 3171 C CA . ARG A 1 423 ? 15.390 25.517 -2.054 1.00 49.38 423 ARG A CA 1
ATOM 3172 C C . ARG A 1 423 ? 13.993 25.417 -1.456 1.00 49.38 423 ARG A C 1
ATOM 3174 O O . ARG A 1 423 ? 13.560 24.322 -1.116 1.00 49.38 423 ARG A O 1
ATOM 3181 N N . LEU A 1 424 ? 13.273 26.537 -1.354 1.00 54.72 424 LEU A N 1
ATOM 3182 C CA . LEU A 1 424 ? 11.888 26.563 -0.855 1.00 54.72 424 LEU A CA 1
ATOM 3183 C C . LEU A 1 424 ? 10.966 27.325 -1.818 1.00 54.72 424 LEU A C 1
ATOM 3185 O O . LEU A 1 424 ? 11.293 28.419 -2.276 1.00 54.72 424 LEU A O 1
ATOM 3189 N N . GLY A 1 425 ? 9.797 26.749 -2.112 1.00 50.06 425 GLY A N 1
ATOM 3190 C CA . GLY A 1 425 ? 8.827 27.301 -3.065 1.00 50.06 425 GLY A CA 1
ATOM 3191 C C . GLY A 1 425 ? 7.877 28.348 -2.469 1.00 50.06 425 GLY A C 1
ATOM 3192 O O . GLY A 1 425 ? 7.881 29.498 -2.905 1.00 50.06 425 GLY A O 1
ATOM 3193 N N . LEU A 1 426 ? 7.059 27.965 -1.480 1.00 46.66 426 LEU A N 1
ATOM 3194 C CA . LEU A 1 426 ? 5.987 28.795 -0.905 1.00 46.66 426 LEU A CA 1
ATOM 3195 C C . LEU A 1 426 ? 5.979 28.697 0.628 1.00 46.66 426 LEU A C 1
ATOM 3197 O O . LEU A 1 426 ? 5.582 27.668 1.169 1.00 46.66 426 LEU A O 1
ATOM 3201 N N . SER A 1 427 ? 6.345 29.778 1.328 1.00 53.75 427 SER A N 1
ATOM 3202 C CA . SER A 1 427 ? 6.461 29.768 2.799 1.00 53.75 427 SER A CA 1
ATOM 3203 C C . SER A 1 427 ? 5.920 31.042 3.458 1.00 53.75 427 SER A C 1
ATOM 3205 O O . SER A 1 427 ? 6.047 32.151 2.943 1.00 53.75 427 SER A O 1
ATOM 3207 N N . ARG A 1 428 ? 5.302 30.922 4.643 1.00 47.72 428 ARG A N 1
ATOM 3208 C CA . ARG A 1 428 ? 4.783 32.095 5.381 1.00 47.72 428 ARG A CA 1
ATOM 3209 C C . ARG A 1 428 ? 5.892 32.827 6.146 1.00 47.72 428 ARG A C 1
ATOM 3211 O O . ARG A 1 428 ? 5.898 34.054 6.136 1.00 47.72 428 ARG A O 1
ATOM 3218 N N . ALA A 1 429 ? 6.814 32.092 6.761 1.00 44.12 429 ALA A N 1
ATOM 3219 C CA . ALA A 1 429 ? 8.006 32.610 7.426 1.00 44.12 429 ALA A CA 1
ATOM 3220 C C . ALA A 1 429 ? 9.161 31.609 7.256 1.00 44.12 429 ALA A C 1
ATOM 3222 O O . ALA A 1 429 ? 8.936 30.402 7.360 1.00 44.12 429 ALA A O 1
ATOM 3223 N N . VAL A 1 430 ? 10.368 32.099 6.984 1.00 54.81 430 VAL A N 1
ATOM 3224 C CA . VAL A 1 430 ? 11.582 31.282 6.823 1.00 54.81 430 VAL A CA 1
ATOM 3225 C C . VAL A 1 430 ? 12.682 31.866 7.715 1.00 54.81 430 VAL A C 1
ATOM 3227 O O . VAL A 1 430 ? 12.985 33.045 7.564 1.00 54.81 430 VAL A O 1
ATOM 3230 N N . ASP A 1 431 ? 13.252 31.069 8.624 1.00 48.00 431 ASP A N 1
ATOM 3231 C CA . ASP A 1 431 ? 14.480 31.362 9.387 1.00 48.00 431 ASP A CA 1
ATOM 3232 C C . ASP A 1 431 ? 15.549 30.335 8.963 1.00 48.00 431 ASP A C 1
ATOM 3234 O O . ASP A 1 431 ? 15.360 29.123 9.098 1.00 48.00 431 ASP A O 1
ATOM 3238 N N . VAL A 1 432 ? 16.653 30.796 8.377 1.00 56.47 432 VAL A N 1
ATOM 3239 C CA . VAL A 1 432 ? 17.788 29.940 7.991 1.00 56.47 432 VAL A CA 1
ATOM 3240 C C . VAL A 1 432 ? 18.990 30.328 8.832 1.00 56.47 432 VAL A C 1
ATOM 3242 O O . VAL A 1 432 ? 19.507 31.432 8.690 1.00 56.47 432 VAL A O 1
ATOM 3245 N N . ARG A 1 433 ? 19.485 29.411 9.668 1.00 51.62 433 ARG A N 1
ATOM 3246 C CA . ARG A 1 433 ? 20.676 29.610 10.504 1.00 51.62 433 ARG A CA 1
ATOM 3247 C C . ARG A 1 433 ? 21.747 28.579 10.180 1.00 51.62 433 ARG A C 1
ATOM 3249 O O . ARG A 1 433 ? 21.611 27.404 10.521 1.00 51.62 433 ARG A O 1
ATOM 3256 N N . LEU A 1 434 ? 22.849 29.023 9.579 1.00 55.53 434 LEU A N 1
ATOM 3257 C CA . LEU A 1 434 ? 23.995 28.155 9.283 1.00 55.53 434 LEU A CA 1
ATOM 3258 C C . LEU A 1 434 ? 25.246 28.636 10.024 1.00 55.53 434 LEU A C 1
ATOM 3260 O O . LEU A 1 434 ? 25.587 29.819 9.990 1.00 55.53 434 LEU A O 1
ATOM 3264 N N . GLY A 1 435 ? 25.934 27.705 10.689 1.00 51.41 435 GLY A N 1
ATOM 3265 C CA . GLY A 1 435 ? 27.147 27.974 11.467 1.00 51.41 435 GLY A CA 1
ATOM 3266 C C . GLY A 1 435 ? 28.401 28.141 10.601 1.00 51.41 435 GLY A C 1
ATOM 3267 O O . GLY A 1 435 ? 28.840 29.261 10.338 1.00 51.41 435 GLY A O 1
ATOM 3268 N N . LEU A 1 436 ? 28.995 27.021 10.176 1.00 48.78 436 LEU A N 1
ATOM 3269 C CA . LEU A 1 436 ? 30.246 26.960 9.407 1.00 48.78 436 LEU A CA 1
ATOM 3270 C C . LEU A 1 436 ? 30.036 26.188 8.100 1.00 48.78 436 LEU A C 1
ATOM 3272 O O . LEU A 1 436 ? 29.690 25.005 8.124 1.00 48.78 436 LEU A O 1
ATOM 3276 N N . SER A 1 437 ? 30.245 26.830 6.946 1.00 53.78 437 SER A N 1
ATOM 3277 C CA . SER A 1 437 ? 30.041 26.187 5.636 1.00 53.78 437 SER A CA 1
ATOM 3278 C C . SER A 1 437 ? 31.046 26.615 4.564 1.00 53.78 437 SER A C 1
ATOM 3280 O O . SER A 1 437 ? 31.535 27.739 4.541 1.00 53.78 437 SER A O 1
ATOM 3282 N N . ARG A 1 438 ? 31.413 25.710 3.647 1.00 50.81 438 ARG A N 1
ATOM 3283 C CA . ARG A 1 438 ? 32.335 26.045 2.539 1.00 50.81 438 ARG A CA 1
ATOM 3284 C C . ARG A 1 438 ? 31.612 26.770 1.395 1.00 50.81 438 ARG A C 1
ATOM 3286 O O . ARG A 1 438 ? 32.149 27.751 0.887 1.00 50.81 438 ARG A O 1
ATOM 3293 N N . ALA A 1 439 ? 30.417 26.321 1.031 1.00 44.41 439 ALA A N 1
ATOM 3294 C CA . ALA A 1 439 ? 29.568 26.950 0.023 1.00 44.41 439 ALA A CA 1
ATOM 3295 C C . ALA A 1 439 ? 28.099 26.881 0.460 1.00 44.41 439 ALA A C 1
ATOM 3297 O O . ALA A 1 439 ? 27.669 25.844 0.971 1.00 44.41 439 ALA A O 1
ATOM 3298 N N . VAL A 1 440 ? 27.364 27.975 0.274 1.00 53.22 440 VAL A N 1
ATOM 3299 C CA . VAL A 1 440 ? 25.943 28.098 0.619 1.00 53.22 440 VAL A CA 1
ATOM 3300 C C . VAL A 1 440 ? 25.196 28.707 -0.573 1.00 53.22 440 VAL A C 1
ATOM 3302 O O . VAL A 1 440 ? 25.538 29.814 -0.978 1.00 53.22 440 VAL A O 1
ATOM 3305 N N . ASP A 1 441 ? 24.200 28.002 -1.115 1.00 47.59 441 ASP A N 1
ATOM 3306 C CA . ASP A 1 441 ? 23.208 28.525 -2.073 1.00 47.59 441 ASP A CA 1
ATOM 3307 C C . ASP A 1 441 ? 21.827 28.492 -1.391 1.00 47.59 441 ASP A C 1
ATOM 3309 O O . ASP A 1 441 ? 21.399 27.453 -0.882 1.00 47.59 441 ASP A O 1
ATOM 3313 N N . VAL A 1 442 ? 21.143 29.634 -1.310 1.00 57.81 442 VAL A N 1
ATOM 3314 C CA . VAL A 1 442 ? 19.789 29.741 -0.744 1.00 57.81 442 VAL A CA 1
ATOM 3315 C C . VAL A 1 442 ? 18.862 30.323 -1.798 1.00 57.81 442 VAL A C 1
ATOM 3317 O O . VAL A 1 442 ? 18.993 31.487 -2.166 1.00 57.81 442 VAL A O 1
ATOM 3320 N N . ARG A 1 443 ? 17.873 29.543 -2.240 1.00 56.12 443 ARG A N 1
ATOM 3321 C CA . ARG A 1 443 ? 16.864 29.951 -3.224 1.00 56.12 443 ARG A CA 1
ATOM 3322 C C . ARG A 1 443 ? 15.462 29.873 -2.640 1.00 56.12 443 ARG A C 1
ATOM 3324 O O . ARG A 1 443 ? 14.943 28.782 -2.407 1.00 56.12 443 ARG A O 1
ATOM 3331 N N . LEU A 1 444 ? 14.813 31.020 -2.452 1.00 60.19 444 LEU A N 1
ATOM 3332 C CA . LEU A 1 444 ? 13.423 31.081 -1.983 1.00 60.19 444 LEU A CA 1
ATOM 3333 C C . LEU A 1 444 ? 12.524 31.734 -3.040 1.00 60.19 444 LEU A C 1
ATOM 3335 O O . LEU A 1 444 ? 12.831 32.812 -3.546 1.00 60.19 444 LEU A O 1
ATOM 3339 N N . GLY A 1 445 ? 11.403 31.085 -3.362 1.00 56.66 445 GLY A N 1
ATOM 3340 C CA . GLY A 1 445 ? 10.437 31.546 -4.362 1.00 56.66 445 GLY A CA 1
ATOM 3341 C C . GLY A 1 445 ? 9.542 32.688 -3.868 1.00 56.66 445 GLY A C 1
ATOM 3342 O O . GLY A 1 445 ? 9.749 33.849 -4.219 1.00 56.66 445 GLY A O 1
ATOM 3343 N N . LEU A 1 446 ? 8.524 32.359 -3.068 1.00 55.34 446 LEU A N 1
ATOM 3344 C CA . LEU A 1 446 ? 7.481 33.278 -2.594 1.00 55.34 446 LEU A CA 1
ATOM 3345 C C . LEU A 1 446 ? 7.363 33.215 -1.066 1.00 55.34 446 LEU A C 1
ATOM 3347 O O . LEU A 1 446 ? 7.072 32.152 -0.509 1.00 55.34 446 LEU A O 1
ATOM 3351 N N . SER A 1 447 ? 7.590 34.332 -0.361 1.00 59.81 447 SER A N 1
ATOM 3352 C CA . SER A 1 447 ? 7.578 34.343 1.113 1.00 59.81 447 SER A CA 1
ATOM 3353 C C . SER A 1 447 ? 7.040 35.625 1.761 1.00 59.81 447 SER A C 1
ATOM 3355 O O . SER A 1 447 ? 7.168 36.726 1.237 1.00 59.81 447 SER A O 1
ATOM 3357 N N . ARG A 1 448 ? 6.394 35.527 2.937 1.00 56.16 448 ARG A N 1
ATOM 3358 C CA . ARG A 1 448 ? 5.893 36.730 3.647 1.00 56.16 448 ARG A CA 1
ATOM 3359 C C . ARG A 1 448 ? 6.980 37.395 4.500 1.00 56.16 448 ARG A C 1
ATOM 3361 O O . ARG A 1 448 ? 7.024 38.622 4.533 1.00 56.16 448 ARG A O 1
ATOM 3368 N N . ALA A 1 449 ? 7.823 36.606 5.158 1.00 51.47 449 ALA A N 1
ATOM 3369 C CA . ALA A 1 449 ? 8.966 37.062 5.946 1.00 51.47 449 ALA A CA 1
ATOM 3370 C C . ALA A 1 449 ? 10.129 36.067 5.811 1.00 51.47 449 ALA A C 1
ATOM 3372 O O . ALA A 1 449 ? 9.897 34.857 5.840 1.00 51.47 449 ALA A O 1
ATOM 3373 N N . VAL A 1 450 ? 11.349 36.575 5.656 1.00 58.91 450 VAL A N 1
ATOM 3374 C CA . VAL A 1 450 ? 12.577 35.781 5.512 1.00 58.91 450 VAL A CA 1
ATOM 3375 C C . VAL A 1 450 ? 13.655 36.370 6.430 1.00 58.91 450 VAL A C 1
ATOM 3377 O O . VAL A 1 450 ? 13.943 37.556 6.302 1.00 58.91 450 VAL A O 1
ATOM 3380 N N . ASP A 1 451 ? 14.233 35.564 7.325 1.00 59.38 451 ASP A N 1
A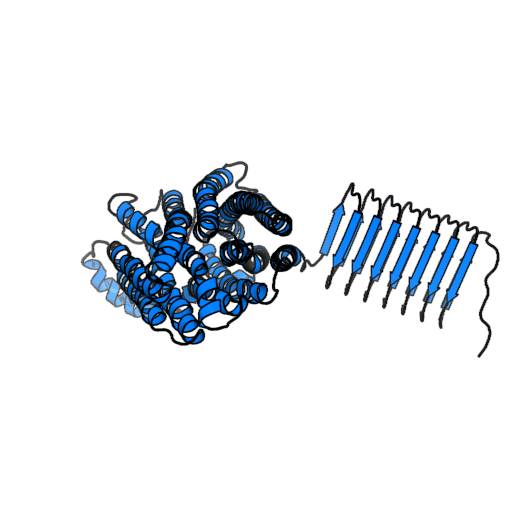TOM 3381 C CA . ASP A 1 451 ? 15.455 35.859 8.098 1.00 59.38 451 ASP A CA 1
ATOM 3382 C C . ASP A 1 451 ? 16.530 34.831 7.693 1.00 59.38 451 ASP A C 1
ATOM 3384 O O . ASP A 1 451 ? 16.307 33.621 7.770 1.00 59.38 451 ASP A O 1
ATOM 3388 N N . VAL A 1 452 ? 17.678 35.290 7.194 1.00 60.84 452 VAL A N 1
ATOM 3389 C CA . VAL A 1 452 ? 18.819 34.428 6.842 1.00 60.84 452 VAL A CA 1
ATOM 3390 C C . VAL A 1 452 ? 20.028 34.865 7.652 1.00 60.84 452 VAL A C 1
ATOM 3392 O O . VAL A 1 452 ? 20.540 35.965 7.464 1.00 60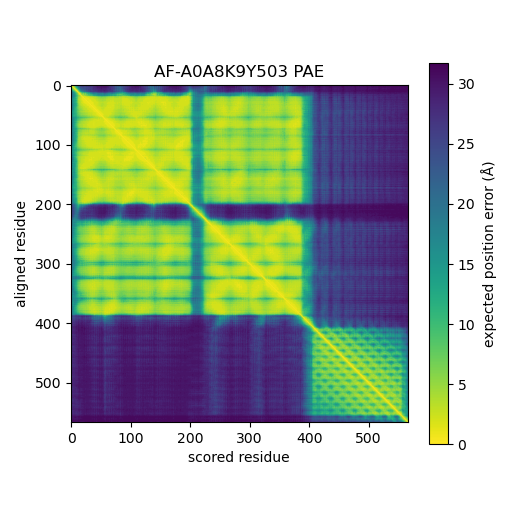.84 452 VAL A O 1
ATOM 3395 N N . ARG A 1 453 ? 20.536 33.981 8.513 1.00 61.50 453 ARG A N 1
ATOM 3396 C CA . ARG A 1 453 ? 21.716 34.205 9.354 1.00 61.50 453 ARG A CA 1
ATOM 3397 C C . ARG A 1 453 ? 22.805 33.193 9.042 1.00 61.50 453 ARG A C 1
ATOM 3399 O O . ARG A 1 453 ? 22.675 32.011 9.360 1.00 61.50 453 ARG A O 1
ATOM 3406 N N . LEU A 1 454 ? 23.915 33.657 8.477 1.00 61.81 454 LEU A N 1
ATOM 3407 C CA . LEU A 1 454 ? 25.083 32.815 8.207 1.00 61.81 454 LEU A CA 1
ATOM 3408 C C . LEU A 1 454 ? 26.283 33.290 9.030 1.00 61.81 454 LEU A C 1
ATOM 3410 O O . LEU A 1 454 ? 26.626 34.471 9.015 1.00 61.81 454 LEU A O 1
ATOM 3414 N N . GLY A 1 455 ? 26.931 32.364 9.736 1.00 59.25 455 GLY A N 1
ATOM 3415 C CA . GLY A 1 455 ? 28.104 32.640 10.567 1.00 59.25 455 GLY A CA 1
ATOM 3416 C C . GLY A 1 455 ? 29.385 32.849 9.752 1.00 59.25 455 GLY A C 1
ATOM 3417 O O . GLY A 1 455 ? 29.806 33.981 9.511 1.00 59.25 455 GLY A O 1
ATOM 3418 N N . LEU A 1 456 ? 30.031 31.751 9.350 1.00 57.22 456 LEU A N 1
ATOM 3419 C CA . LEU A 1 456 ? 31.336 31.729 8.676 1.00 57.22 456 LEU A CA 1
ATOM 3420 C C . LEU A 1 456 ? 31.250 30.928 7.373 1.00 57.22 456 LEU A C 1
ATOM 3422 O O . LEU A 1 456 ? 30.999 29.721 7.406 1.00 57.22 456 LEU A O 1
ATOM 3426 N N . SER A 1 457 ? 31.463 31.582 6.225 1.00 59.28 457 SER A N 1
ATOM 3427 C CA . SER A 1 457 ? 31.338 30.938 4.908 1.00 59.28 457 SER A CA 1
ATOM 3428 C C . SER A 1 457 ? 32.434 31.314 3.907 1.00 59.28 457 SER A C 1
ATOM 3430 O O . SER A 1 457 ? 33.028 32.384 3.970 1.00 59.28 457 SER A O 1
ATOM 3432 N N . ARG A 1 458 ? 32.776 30.424 2.964 1.00 58.28 458 ARG A N 1
ATOM 3433 C CA . ARG A 1 458 ? 33.735 30.755 1.885 1.00 58.28 458 ARG A CA 1
ATOM 3434 C C . ARG A 1 458 ? 33.025 31.436 0.708 1.00 58.28 458 ARG A C 1
ATOM 3436 O O . ARG A 1 458 ? 33.495 32.480 0.268 1.00 58.28 458 ARG A O 1
ATOM 3443 N N . ALA A 1 459 ? 31.911 30.881 0.247 1.00 52.06 459 ALA A N 1
ATOM 3444 C CA . ALA A 1 459 ? 31.075 31.458 -0.804 1.00 52.06 459 ALA A CA 1
ATOM 3445 C C . ALA A 1 459 ? 29.595 31.378 -0.411 1.00 52.06 459 ALA A C 1
ATOM 3447 O O . ALA A 1 459 ? 29.163 30.348 0.114 1.00 52.06 459 ALA A O 1
ATOM 3448 N N . VAL A 1 460 ? 28.853 32.456 -0.657 1.00 58.53 460 VAL A N 1
ATOM 3449 C CA . VAL A 1 460 ? 27.421 32.575 -0.362 1.00 58.53 460 VAL A CA 1
ATOM 3450 C C . VAL A 1 460 ? 26.702 33.152 -1.586 1.00 58.53 460 VAL A C 1
ATOM 3452 O O . VAL A 1 460 ? 27.063 34.241 -2.023 1.00 58.53 460 VAL A O 1
ATOM 3455 N N . ASP A 1 461 ? 25.696 32.446 -2.107 1.00 58.91 461 ASP A N 1
ATOM 3456 C CA . ASP A 1 461 ? 24.711 32.951 -3.081 1.00 58.91 461 ASP A CA 1
ATOM 3457 C C . ASP A 1 461 ? 23.321 32.910 -2.418 1.00 58.91 461 ASP A C 1
ATOM 3459 O O . ASP A 1 461 ? 22.887 31.864 -1.928 1.00 58.91 461 ASP A O 1
ATOM 3463 N N . VAL A 1 462 ? 22.636 34.051 -2.332 1.00 61.78 462 VAL A N 1
ATOM 3464 C CA . VAL A 1 462 ? 21.267 34.145 -1.799 1.00 61.78 462 VAL A CA 1
ATOM 3465 C C . VAL A 1 462 ? 20.362 34.742 -2.863 1.00 61.78 462 VAL A C 1
ATOM 3467 O O . VAL A 1 462 ? 20.488 35.914 -3.211 1.00 61.78 462 VAL A O 1
ATOM 3470 N N . ARG A 1 463 ? 19.389 33.958 -3.335 1.00 65.75 463 ARG A N 1
ATOM 3471 C CA . ARG A 1 463 ? 18.402 34.358 -4.341 1.00 65.75 463 ARG A CA 1
ATOM 3472 C C . ARG A 1 463 ? 16.993 34.300 -3.777 1.00 65.75 463 ARG A C 1
ATOM 3474 O O . ARG A 1 463 ? 16.473 33.222 -3.492 1.00 65.75 463 ARG A O 1
ATOM 3481 N N . LEU A 1 464 ? 16.340 35.452 -3.670 1.00 64.31 464 LEU A N 1
ATOM 3482 C CA . LEU A 1 464 ? 14.954 35.549 -3.205 1.00 64.31 464 LEU A CA 1
ATOM 3483 C C . LEU A 1 464 ? 14.071 36.150 -4.302 1.00 64.31 464 LEU A C 1
ATOM 3485 O O . LEU A 1 464 ? 14.374 37.216 -4.832 1.00 64.31 464 LEU A O 1
ATOM 3489 N N . GLY A 1 465 ? 12.971 35.474 -4.636 1.00 61.75 465 GLY A N 1
ATOM 3490 C CA . GLY A 1 465 ? 12.037 35.896 -5.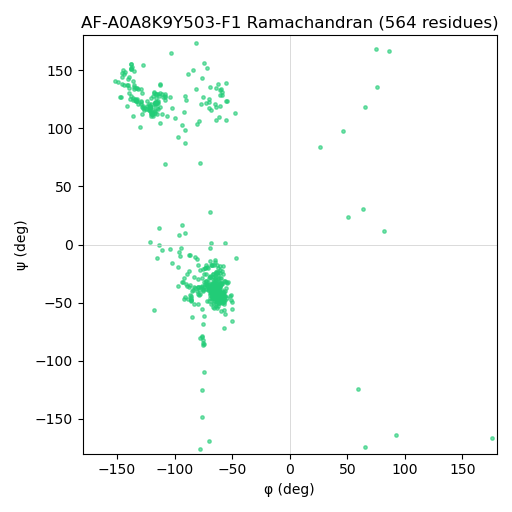683 1.00 61.75 465 GLY A CA 1
ATOM 3491 C C . GLY A 1 465 ? 11.122 37.051 -5.261 1.00 61.75 465 GLY A C 1
ATOM 3492 O O . GLY A 1 465 ? 11.344 38.202 -5.635 1.00 61.75 465 GLY A O 1
ATOM 3493 N N . LEU A 1 466 ? 10.061 36.740 -4.511 1.00 58.72 466 LEU A N 1
ATOM 3494 C CA . LEU A 1 466 ? 8.977 37.661 -4.141 1.00 58.72 466 LEU A CA 1
ATOM 3495 C C . LEU A 1 466 ? 8.740 37.646 -2.621 1.00 58.72 466 LEU A C 1
ATOM 3497 O O . LEU A 1 466 ? 8.228 36.652 -2.093 1.00 58.72 466 LEU A O 1
ATOM 3501 N N . SER A 1 467 ? 9.044 38.753 -1.925 1.00 64.31 467 SER A N 1
ATOM 3502 C CA . SER A 1 467 ? 8.988 38.806 -0.453 1.00 64.31 467 SER A CA 1
ATOM 3503 C C . SER A 1 467 ? 8.327 40.060 0.141 1.00 64.31 467 SER A C 1
ATOM 3505 O O . SER A 1 467 ? 8.369 41.150 -0.417 1.00 64.31 467 SER A O 1
ATOM 3507 N N . ARG A 1 468 ? 7.679 39.958 1.313 1.00 61.12 468 ARG A N 1
ATOM 3508 C CA . ARG A 1 468 ? 7.137 41.147 2.022 1.00 61.12 468 ARG A CA 1
ATOM 3509 C C . ARG A 1 468 ? 8.189 41.814 2.920 1.00 61.12 468 ARG A C 1
ATOM 3511 O O . ARG A 1 468 ? 8.288 43.036 2.899 1.00 61.12 468 ARG A O 1
ATOM 3518 N N . ALA A 1 469 ? 8.953 41.033 3.675 1.00 57.12 469 ALA A N 1
ATOM 3519 C CA . ALA A 1 469 ? 10.053 41.506 4.512 1.00 57.12 469 ALA A CA 1
ATOM 3520 C C . ALA A 1 469 ? 11.226 40.521 4.437 1.00 57.12 469 ALA A C 1
ATOM 3522 O O . ALA A 1 469 ? 11.001 39.308 4.465 1.00 57.12 469 ALA A O 1
ATOM 3523 N N . VAL A 1 470 ? 12.445 41.044 4.326 1.00 63.12 470 VAL A N 1
ATOM 3524 C CA . VAL A 1 470 ? 13.686 40.268 4.216 1.00 63.12 470 VAL A CA 1
ATOM 3525 C C . VAL A 1 470 ? 14.732 40.864 5.166 1.00 63.12 470 VAL A C 1
ATOM 3527 O O . VAL A 1 470 ? 15.013 42.053 5.052 1.00 63.12 470 VAL A O 1
ATOM 3530 N N . ASP A 1 471 ? 15.296 40.054 6.067 1.00 67.25 471 ASP A N 1
ATOM 3531 C CA . ASP A 1 471 ? 16.503 40.355 6.860 1.00 67.25 471 ASP A CA 1
ATOM 3532 C C . ASP A 1 471 ? 17.589 39.332 6.476 1.00 67.25 471 ASP A C 1
ATOM 3534 O O . ASP A 1 471 ? 17.371 38.121 6.558 1.00 67.25 471 ASP A O 1
ATOM 3538 N N . VAL A 1 472 ? 18.741 39.798 5.991 1.00 64.94 472 VAL A N 1
ATOM 3539 C CA . VAL A 1 472 ? 19.894 38.942 5.668 1.00 64.94 472 VAL A CA 1
ATOM 3540 C C . VAL A 1 472 ? 21.089 39.399 6.488 1.00 64.94 472 VAL A C 1
ATOM 3542 O O . VAL A 1 472 ? 21.584 40.509 6.309 1.00 64.94 472 VAL A O 1
ATOM 3545 N N . ARG A 1 473 ? 21.602 38.519 7.350 1.00 69.00 473 ARG A N 1
ATOM 3546 C CA . ARG A 1 473 ? 22.763 38.765 8.210 1.00 69.00 473 ARG A CA 1
ATOM 3547 C C . ARG A 1 473 ? 23.871 37.768 7.925 1.00 69.00 473 ARG A C 1
ATOM 3549 O O . ARG A 1 473 ? 23.750 36.587 8.249 1.00 69.00 473 ARG A O 1
ATOM 3556 N N . LEU A 1 474 ? 24.983 38.247 7.379 1.00 65.19 474 LEU A N 1
ATOM 3557 C CA . LEU A 1 474 ? 26.169 37.423 7.136 1.00 65.19 474 LEU A CA 1
ATOM 3558 C C . LEU A 1 474 ? 27.333 37.906 8.003 1.00 65.19 474 LEU A C 1
ATOM 3560 O O . LEU A 1 474 ? 27.661 39.091 8.005 1.00 65.19 474 LEU A O 1
ATOM 3564 N N . GLY A 1 475 ? 27.972 36.986 8.726 1.00 64.56 475 GLY A N 1
ATOM 3565 C CA . GLY A 1 475 ? 29.123 37.273 9.581 1.00 64.56 475 GLY A CA 1
ATOM 3566 C C . GLY A 1 475 ? 30.414 37.509 8.790 1.00 64.56 475 GLY A C 1
ATOM 3567 O O . GLY A 1 475 ? 30.785 38.648 8.506 1.00 64.56 475 GLY A O 1
ATOM 3568 N N . LEU A 1 476 ? 31.127 36.429 8.461 1.00 60.03 476 LEU A N 1
ATOM 3569 C CA . LEU A 1 476 ? 32.458 36.445 7.834 1.00 60.03 476 LEU A CA 1
ATOM 3570 C C . LEU A 1 476 ? 32.452 35.622 6.540 1.00 60.03 476 LEU A C 1
ATOM 3572 O O . LEU A 1 476 ? 32.243 34.408 6.593 1.00 60.03 476 LEU A O 1
ATOM 3576 N N . SER A 1 477 ? 32.694 36.263 5.388 1.00 64.69 477 SER A N 1
ATOM 3577 C CA . SER A 1 477 ? 32.644 35.602 4.071 1.00 64.69 477 SER A CA 1
ATOM 3578 C C . SER A 1 477 ? 33.779 35.999 3.114 1.00 64.69 477 SER A C 1
ATOM 3580 O O . SER A 1 477 ? 34.321 37.093 3.203 1.00 64.69 477 SER A O 1
ATOM 3582 N N . ARG A 1 478 ? 34.205 35.127 2.179 1.00 62.03 478 ARG A N 1
ATOM 3583 C CA . ARG A 1 478 ? 35.150 35.547 1.112 1.00 62.03 478 ARG A CA 1
ATOM 3584 C C . ARG A 1 478 ? 34.418 36.166 -0.080 1.00 62.03 478 ARG A C 1
ATOM 3586 O O . ARG A 1 478 ? 34.841 37.227 -0.529 1.00 62.03 478 ARG A O 1
ATOM 3593 N N . ALA A 1 479 ? 33.360 35.527 -0.565 1.00 58.22 479 ALA A N 1
ATOM 3594 C CA . ALA A 1 479 ? 32.538 36.022 -1.667 1.00 58.22 479 ALA A CA 1
ATOM 3595 C C . ALA A 1 479 ? 31.053 35.912 -1.310 1.00 58.22 479 ALA A C 1
ATOM 3597 O O . ALA A 1 479 ? 30.628 34.878 -0.787 1.00 58.22 479 ALA A O 1
ATOM 3598 N N . VAL A 1 480 ? 30.300 36.974 -1.587 1.00 63.41 480 VAL A N 1
ATOM 3599 C CA . VAL A 1 480 ? 28.860 37.068 -1.338 1.00 63.41 480 VAL A CA 1
ATOM 3600 C C . VAL A 1 480 ? 28.169 37.621 -2.588 1.00 63.41 480 VAL A C 1
ATOM 3602 O O . VAL A 1 480 ? 28.540 38.703 -3.036 1.00 63.41 480 VAL A O 1
ATOM 3605 N N . ASP A 1 481 ? 27.172 36.904 -3.110 1.00 65.88 481 ASP A N 1
ATOM 3606 C CA . ASP A 1 481 ? 26.200 37.391 -4.104 1.00 65.88 481 ASP A CA 1
ATOM 3607 C C . ASP A 1 481 ? 24.801 37.353 -3.460 1.00 65.88 481 ASP A C 1
ATOM 3609 O O . ASP A 1 481 ? 24.360 36.310 -2.969 1.00 65.88 481 ASP A O 1
ATOM 3613 N N . VAL A 1 482 ? 24.118 38.497 -3.391 1.00 65.69 482 VAL A N 1
ATOM 3614 C CA . VAL A 1 482 ? 22.735 38.591 -2.897 1.00 65.69 482 VAL A CA 1
ATOM 3615 C C . VAL A 1 482 ? 21.856 39.171 -3.991 1.00 65.69 482 VAL A C 1
ATOM 3617 O O . VAL A 1 482 ? 22.000 40.334 -4.364 1.00 65.69 482 VAL A O 1
ATOM 3620 N N . ARG A 1 483 ? 20.883 38.386 -4.458 1.00 70.81 483 ARG A N 1
ATOM 3621 C CA . ARG A 1 483 ? 19.920 38.781 -5.491 1.00 70.81 483 ARG A CA 1
ATOM 3622 C C . ARG A 1 483 ? 18.500 38.728 -4.959 1.00 70.81 483 ARG A C 1
ATOM 3624 O O . ARG A 1 483 ? 17.975 37.648 -4.686 1.00 70.81 483 ARG A O 1
ATOM 3631 N N . LEU A 1 484 ? 17.847 39.882 -4.864 1.00 66.94 484 LEU A N 1
ATOM 3632 C CA . LEU A 1 484 ? 16.442 39.977 -4.459 1.00 66.94 484 LEU A CA 1
ATOM 3633 C C . LEU A 1 484 ? 15.597 40.531 -5.611 1.00 66.94 484 LEU A C 1
ATOM 3635 O O . LEU A 1 484 ? 15.924 41.575 -6.169 1.00 66.94 484 LEU A O 1
ATOM 3639 N N . GLY A 1 485 ? 14.500 39.851 -5.949 1.00 66.25 485 GLY A N 1
ATOM 3640 C CA . GLY A 1 485 ? 13.577 40.244 -7.017 1.00 66.25 485 GLY A CA 1
ATOM 3641 C C . GLY A 1 485 ? 12.667 41.422 -6.643 1.00 66.25 485 GLY A C 1
ATOM 3642 O O . GLY A 1 485 ? 12.977 42.573 -6.950 1.00 66.25 485 GLY A O 1
ATOM 3643 N N . LEU A 1 486 ? 11.517 41.152 -6.012 1.00 61.44 486 LEU A N 1
ATOM 3644 C CA . LEU A 1 486 ? 10.546 42.181 -5.592 1.00 61.44 486 LEU A CA 1
ATOM 3645 C C . LEU A 1 486 ? 10.269 42.094 -4.089 1.00 61.44 486 LEU A C 1
ATOM 3647 O O . LEU A 1 486 ? 9.797 41.058 -3.608 1.00 61.44 486 LEU A O 1
ATOM 3651 N N . SER A 1 487 ? 10.479 43.201 -3.367 1.00 67.31 487 SER A N 1
ATOM 3652 C CA . SER A 1 487 ? 10.326 43.241 -1.907 1.00 67.31 487 SER A CA 1
ATOM 3653 C C . SER A 1 487 ? 9.625 44.504 -1.387 1.00 67.31 487 SER A C 1
ATOM 3655 O O . SER A 1 487 ? 9.688 45.563 -1.997 1.00 67.31 487 SER A O 1
ATOM 3657 N N . ARG A 1 488 ? 8.923 44.453 -0.241 1.00 64.19 488 ARG A N 1
ATOM 3658 C CA . ARG A 1 488 ? 8.426 45.695 0.408 1.00 64.19 488 ARG A CA 1
ATOM 3659 C C . ARG A 1 488 ? 9.476 46.324 1.327 1.00 64.19 488 ARG A C 1
ATOM 3661 O O . ARG A 1 488 ? 9.665 47.533 1.248 1.00 64.19 488 ARG A O 1
ATOM 3668 N N . ALA A 1 489 ? 10.128 45.529 2.167 1.00 58.69 489 ALA A N 1
ATOM 3669 C CA . ALA A 1 489 ? 11.185 45.981 3.069 1.00 58.69 489 ALA A CA 1
ATOM 3670 C C . ALA A 1 489 ? 12.361 44.999 3.041 1.00 58.69 489 ALA A C 1
ATOM 3672 O O . ALA A 1 489 ? 12.142 43.785 3.071 1.00 58.69 489 ALA A O 1
ATOM 3673 N N . VAL A 1 490 ? 13.578 45.535 2.975 1.00 64.56 490 VAL A N 1
ATOM 3674 C CA . VAL A 1 490 ? 14.830 44.775 2.912 1.00 64.56 490 VAL A CA 1
ATOM 3675 C C . VAL A 1 490 ? 15.835 45.385 3.897 1.00 64.56 490 VAL A C 1
ATOM 3677 O O . VAL A 1 490 ? 16.108 46.577 3.795 1.00 64.56 490 VAL A O 1
ATOM 3680 N N . ASP A 1 491 ? 16.377 44.576 4.811 1.00 68.88 491 ASP A N 1
ATOM 3681 C CA . ASP A 1 491 ? 17.563 44.884 5.633 1.00 68.88 491 ASP A CA 1
ATOM 3682 C C . ASP A 1 491 ? 18.662 43.866 5.276 1.00 68.88 491 ASP A C 1
ATOM 3684 O O . ASP A 1 491 ? 18.449 42.654 5.361 1.00 68.88 491 ASP A O 1
ATOM 3688 N N . VAL A 1 492 ? 19.819 44.340 4.813 1.00 66.31 492 VAL A N 1
ATOM 3689 C CA . VAL A 1 492 ? 20.984 43.491 4.518 1.00 66.31 492 VAL A CA 1
ATOM 3690 C C . VAL A 1 492 ? 22.159 43.961 5.359 1.00 66.31 492 VAL A C 1
ATOM 3692 O O . VAL A 1 492 ? 22.644 45.077 5.192 1.00 66.31 492 VAL A O 1
ATOM 3695 N N . ARG A 1 493 ? 22.665 43.082 6.228 1.00 71.56 493 ARG A N 1
ATOM 3696 C CA . ARG A 1 493 ? 23.812 43.346 7.103 1.00 71.56 493 ARG A CA 1
ATOM 3697 C C . ARG A 1 493 ? 24.932 42.358 6.841 1.00 71.56 493 ARG A C 1
ATOM 3699 O O . ARG A 1 493 ? 24.816 41.174 7.159 1.00 71.56 493 ARG A O 1
ATOM 3706 N N . LEU A 1 494 ? 26.046 42.850 6.314 1.00 66.81 494 LEU A N 1
ATOM 3707 C CA . LEU A 1 494 ? 27.244 42.045 6.081 1.00 66.81 494 LEU A CA 1
ATOM 3708 C C . LEU A 1 494 ? 28.371 42.528 6.994 1.00 66.81 494 LEU A C 1
ATOM 3710 O O . LEU A 1 494 ? 28.685 43.714 7.011 1.00 66.81 494 LEU A O 1
ATOM 3714 N N . GLY A 1 495 ? 28.989 41.616 7.744 1.00 67.25 495 GLY A N 1
ATOM 3715 C CA . GLY A 1 495 ? 30.093 41.925 8.652 1.00 67.25 495 GLY A CA 1
ATOM 3716 C C . GLY A 1 495 ? 31.418 42.177 7.923 1.00 67.25 495 GLY A C 1
ATOM 3717 O O . GLY A 1 495 ? 31.799 43.318 7.675 1.00 67.25 495 GLY A O 1
ATOM 3718 N N . LEU A 1 496 ? 32.153 41.107 7.612 1.00 62.12 496 LEU A N 1
ATOM 3719 C CA . LEU A 1 496 ? 33.506 41.158 7.038 1.00 62.12 496 LEU A CA 1
ATOM 3720 C C . LEU A 1 496 ? 33.576 40.335 5.748 1.00 62.12 496 LEU A C 1
ATOM 3722 O O . LEU A 1 496 ? 33.391 39.116 5.795 1.00 62.12 496 LEU A O 1
ATOM 3726 N N . SER A 1 497 ? 33.861 40.981 4.608 1.00 66.31 497 SER A N 1
ATOM 3727 C CA . SER A 1 497 ? 33.871 40.318 3.290 1.00 66.31 497 SER A CA 1
ATOM 3728 C C . SER A 1 497 ? 35.046 40.721 2.385 1.00 66.31 497 SER A C 1
ATOM 3730 O O . SER A 1 497 ? 35.631 41.785 2.551 1.00 66.31 497 SER A O 1
ATOM 3732 N N . ARG A 1 498 ? 35.460 39.883 1.416 1.00 63.31 498 ARG A N 1
ATOM 3733 C CA . ARG A 1 498 ? 36.450 40.308 0.392 1.00 63.31 498 ARG A CA 1
ATOM 3734 C C . ARG A 1 498 ? 35.780 40.878 -0.852 1.00 63.31 498 ARG A C 1
ATOM 3736 O O . ARG A 1 498 ? 36.204 41.936 -1.302 1.00 63.31 498 ARG A O 1
ATOM 3743 N N . ALA A 1 499 ? 34.771 40.192 -1.373 1.00 58.25 499 ALA A N 1
ATOM 3744 C CA . ALA A 1 499 ? 33.983 40.635 -2.515 1.00 58.25 499 ALA A CA 1
ATOM 3745 C C . ALA A 1 499 ? 32.492 40.490 -2.202 1.00 58.25 499 ALA A C 1
ATOM 3747 O O . ALA A 1 499 ? 32.075 39.455 -1.671 1.00 58.25 499 ALA A O 1
ATOM 3748 N N . VAL A 1 500 ? 31.724 41.529 -2.516 1.00 63.38 500 VAL A N 1
ATOM 3749 C CA . VAL A 1 500 ? 30.280 41.602 -2.289 1.00 63.38 500 VAL A CA 1
ATOM 3750 C C . VAL A 1 500 ? 29.613 42.136 -3.559 1.00 63.38 500 VAL A C 1
ATOM 3752 O O . VAL A 1 500 ? 29.972 43.225 -3.997 1.00 63.38 500 VAL A O 1
ATOM 3755 N N . ASP A 1 501 ? 28.660 41.390 -4.121 1.00 67.56 501 ASP A N 1
ATOM 3756 C CA . ASP A 1 501 ? 27.711 41.859 -5.147 1.00 67.56 501 ASP A CA 1
ATOM 3757 C C . ASP A 1 501 ? 26.298 41.811 -4.537 1.00 67.56 501 ASP A C 1
ATOM 3759 O O . ASP A 1 501 ? 25.855 40.765 -4.051 1.00 67.56 501 ASP A O 1
ATOM 3763 N N . VAL A 1 502 ? 25.602 42.949 -4.493 1.00 65.75 502 VAL A N 1
ATOM 3764 C CA . VAL A 1 502 ? 24.206 43.032 -4.037 1.00 65.75 502 VAL A CA 1
ATOM 3765 C C . VAL A 1 502 ? 23.353 43.598 -5.159 1.00 65.75 502 VAL A C 1
ATOM 3767 O O . VAL A 1 502 ? 23.501 44.757 -5.540 1.00 65.75 502 VAL A O 1
ATOM 3770 N N . ARG A 1 503 ? 22.393 42.806 -5.641 1.00 72.12 503 ARG A N 1
ATOM 3771 C CA . ARG A 1 503 ? 21.442 43.203 -6.685 1.00 72.12 503 ARG A CA 1
ATOM 3772 C C . ARG A 1 503 ? 20.022 43.153 -6.159 1.00 72.12 503 ARG A C 1
ATOM 3774 O O . ARG A 1 503 ? 19.478 42.075 -5.910 1.00 72.12 503 ARG A O 1
ATOM 3781 N N . LEU A 1 504 ? 19.399 44.316 -6.026 1.00 67.19 504 LEU A N 1
ATOM 3782 C CA . LEU A 1 504 ? 18.000 44.434 -5.623 1.00 67.19 504 LEU A CA 1
ATOM 3783 C C . LEU A 1 504 ? 17.172 44.930 -6.810 1.00 67.19 504 LEU A C 1
ATOM 3785 O O . LEU A 1 504 ? 17.525 45.929 -7.427 1.00 67.19 504 LEU A O 1
ATOM 3789 N N . GLY A 1 505 ? 16.072 44.244 -7.125 1.00 69.62 505 GLY A N 1
ATOM 3790 C CA . GLY A 1 505 ? 15.119 44.645 -8.162 1.00 69.62 505 GLY A CA 1
ATOM 3791 C C . GLY A 1 505 ? 14.239 45.825 -7.728 1.00 69.62 505 GLY A C 1
ATOM 3792 O O . GLY A 1 505 ? 14.723 46.947 -7.624 1.00 69.62 505 GLY A O 1
ATOM 3793 N N . LEU A 1 506 ? 12.937 45.605 -7.485 1.00 62.25 506 LEU A N 1
ATOM 3794 C CA . LEU A 1 506 ? 12.007 46.677 -7.068 1.00 62.25 506 LEU A CA 1
ATOM 3795 C C . LEU A 1 506 ? 11.687 46.586 -5.575 1.00 62.25 506 LEU A C 1
ATOM 3797 O O . LEU A 1 506 ? 11.232 45.539 -5.105 1.00 62.25 506 LEU A O 1
ATOM 3801 N N . SER A 1 507 ? 11.877 47.687 -4.837 1.00 67.69 507 SER A N 1
ATOM 3802 C CA . SER A 1 507 ? 11.659 47.724 -3.382 1.00 67.69 507 SER A CA 1
ATOM 3803 C C . SER A 1 507 ? 10.955 48.994 -2.880 1.00 67.69 507 SER A C 1
ATOM 3805 O O . SER A 1 507 ? 10.984 50.032 -3.528 1.00 67.69 507 SER A O 1
ATOM 3807 N N . ARG A 1 508 ? 10.263 48.968 -1.726 1.00 64.44 508 ARG A N 1
ATOM 3808 C CA . ARG A 1 508 ? 9.733 50.216 -1.115 1.00 64.44 508 ARG A CA 1
ATOM 3809 C C . ARG A 1 508 ? 10.717 50.850 -0.139 1.00 64.44 508 ARG A C 1
ATOM 3811 O O . ARG A 1 508 ? 10.889 52.061 -0.198 1.00 64.44 508 ARG A O 1
ATOM 3818 N N . ALA A 1 509 ? 11.329 50.054 0.729 1.00 59.91 509 ALA A N 1
ATOM 3819 C CA . ALA A 1 509 ? 12.330 50.505 1.688 1.00 59.91 509 ALA A CA 1
ATOM 3820 C C . ALA A 1 509 ? 13.508 49.528 1.711 1.00 59.91 509 ALA A C 1
ATOM 3822 O O . ALA A 1 509 ? 13.294 48.312 1.755 1.00 59.91 509 ALA A O 1
ATOM 3823 N N . VAL A 1 510 ? 14.722 50.068 1.669 1.00 63.97 510 VAL A N 1
ATOM 3824 C CA . VAL A 1 510 ? 15.979 49.315 1.635 1.00 63.97 510 VAL A CA 1
ATOM 3825 C C . VAL A 1 510 ? 16.952 49.933 2.646 1.00 63.97 510 VAL A C 1
ATOM 3827 O O . VAL A 1 510 ? 17.233 51.123 2.541 1.00 63.97 510 VAL A O 1
ATOM 3830 N N . ASP A 1 511 ? 17.456 49.138 3.595 1.00 68.25 511 ASP A N 1
ATOM 3831 C CA . ASP A 1 511 ? 18.620 49.459 4.445 1.00 68.25 511 ASP A CA 1
ATOM 3832 C C . ASP A 1 511 ? 19.726 48.440 4.123 1.00 68.25 511 ASP A C 1
ATOM 3834 O O . ASP A 1 511 ? 19.518 47.227 4.225 1.00 68.25 511 ASP A O 1
ATOM 3838 N N . VAL A 1 512 ? 20.888 48.913 3.674 1.00 66.12 512 VAL A N 1
ATOM 3839 C CA . VAL A 1 512 ? 22.059 48.063 3.413 1.00 66.12 512 VAL A CA 1
ATOM 3840 C C . VAL A 1 512 ? 23.217 48.545 4.268 1.00 66.12 512 VAL A C 1
ATOM 3842 O O . VAL A 1 512 ? 23.709 49.661 4.103 1.00 66.12 512 VAL A O 1
ATOM 3845 N N . ARG A 1 513 ? 23.705 47.672 5.151 1.00 71.88 513 ARG A N 1
ATOM 3846 C CA . ARG A 1 513 ? 24.851 47.931 6.024 1.00 71.88 513 ARG A CA 1
ATOM 3847 C C . ARG A 1 513 ? 25.960 46.941 5.744 1.00 71.88 513 ARG A C 1
ATOM 3849 O O . ARG A 1 513 ? 25.863 45.761 6.080 1.00 71.88 513 ARG A O 1
ATOM 3856 N N . LEU A 1 514 ? 27.043 47.436 5.168 1.00 66.25 514 LEU A N 1
ATOM 3857 C CA . LEU A 1 514 ? 28.242 46.649 4.914 1.00 66.25 514 LEU A CA 1
ATOM 3858 C C . LEU A 1 514 ? 29.337 47.106 5.877 1.00 66.25 514 LEU A C 1
ATOM 3860 O O . LEU A 1 514 ? 29.581 48.300 6.006 1.00 66.25 514 LEU A O 1
ATOM 3864 N N . GLY A 1 515 ? 29.977 46.169 6.577 1.00 69.56 515 GLY A N 1
ATOM 3865 C CA . GLY A 1 515 ? 31.122 46.436 7.447 1.00 69.56 515 GLY A CA 1
ATOM 3866 C C . GLY A 1 515 ? 32.411 46.665 6.648 1.00 69.56 515 GLY A C 1
ATOM 3867 O O . GLY A 1 515 ? 32.454 47.534 5.782 1.00 69.56 515 GLY A O 1
ATOM 3868 N N . LEU A 1 516 ? 33.486 45.917 6.930 1.00 64.00 516 LEU A N 1
ATOM 3869 C CA . LEU A 1 516 ? 34.767 46.077 6.212 1.00 64.00 516 LEU A CA 1
ATOM 3870 C C . LEU A 1 516 ? 34.812 45.162 4.984 1.00 64.00 516 LEU A C 1
ATOM 3872 O O . LEU A 1 516 ? 34.676 43.940 5.118 1.00 64.00 516 LEU A O 1
ATOM 3876 N N . SER A 1 517 ? 35.046 45.744 3.803 1.00 67.25 517 SER A N 1
ATOM 3877 C CA . SER A 1 517 ? 35.086 45.008 2.531 1.00 67.25 517 SER A CA 1
ATOM 3878 C C . SER A 1 517 ? 36.242 45.441 1.620 1.00 67.25 517 SER A C 1
ATOM 3880 O O . SER A 1 517 ? 36.733 46.558 1.718 1.00 67.25 517 SER A O 1
ATOM 3882 N N . ARG A 1 518 ? 36.750 44.572 0.730 1.00 64.06 518 ARG A N 1
ATOM 3883 C CA . ARG A 1 518 ? 37.775 44.991 -0.260 1.00 64.06 518 ARG A CA 1
ATOM 3884 C C . ARG A 1 518 ? 37.155 45.534 -1.541 1.00 64.06 518 ARG A C 1
ATOM 3886 O O . ARG A 1 518 ? 37.602 46.578 -2.001 1.00 64.06 518 ARG A O 1
ATOM 3893 N N . ALA A 1 519 ? 36.165 44.836 -2.083 1.00 59.66 519 ALA A N 1
ATOM 3894 C CA . ALA A 1 519 ? 35.428 45.236 -3.273 1.00 59.66 519 ALA A CA 1
ATOM 3895 C C . ALA A 1 519 ? 33.925 45.059 -3.037 1.00 59.66 519 ALA A C 1
ATOM 3897 O O . ALA A 1 519 ? 33.504 44.026 -2.503 1.00 59.66 519 ALA A O 1
ATOM 3898 N N . VAL A 1 520 ? 33.147 46.066 -3.420 1.00 62.78 520 VAL A N 1
ATOM 3899 C CA . VAL A 1 520 ? 31.694 46.114 -3.251 1.00 62.78 520 VAL A CA 1
ATOM 3900 C C . VAL A 1 520 ? 31.062 46.631 -4.548 1.00 62.78 520 VAL A C 1
ATOM 3902 O O . VAL A 1 520 ? 31.420 47.720 -4.981 1.00 62.78 520 VAL A O 1
ATOM 3905 N N . ASP A 1 521 ? 30.133 45.875 -5.138 1.00 68.31 521 ASP A N 1
ATOM 3906 C CA . ASP A 1 521 ? 29.203 46.340 -6.185 1.00 68.31 521 ASP A CA 1
ATOM 3907 C C . ASP A 1 521 ? 27.779 46.269 -5.607 1.00 68.31 521 ASP A C 1
ATOM 3909 O O . ASP A 1 521 ? 27.344 45.219 -5.125 1.00 68.31 521 ASP A O 1
ATOM 3913 N N . VAL A 1 522 ? 27.062 47.393 -5.588 1.00 65.06 522 VAL A N 1
ATOM 3914 C CA . VAL A 1 522 ? 25.656 47.454 -5.170 1.00 65.06 522 VAL A CA 1
ATOM 3915 C C . VAL A 1 522 ? 24.828 48.019 -6.309 1.00 65.06 522 VAL A C 1
ATOM 3917 O O . VAL A 1 522 ? 24.983 49.176 -6.689 1.00 65.06 522 VAL A O 1
ATOM 3920 N N . ARG A 1 523 ? 23.875 47.232 -6.806 1.00 72.19 523 ARG A N 1
ATOM 3921 C CA . ARG A 1 523 ? 22.924 47.640 -7.843 1.00 72.19 523 ARG A CA 1
ATOM 3922 C C . ARG A 1 523 ? 21.510 47.596 -7.298 1.00 72.19 523 ARG A C 1
ATOM 3924 O O . ARG A 1 523 ? 20.973 46.523 -7.023 1.00 72.19 523 ARG A O 1
ATOM 3931 N N . LEU A 1 524 ? 20.895 48.762 -7.171 1.00 65.25 524 LEU A N 1
ATOM 3932 C CA . LEU A 1 524 ? 19.511 48.909 -6.739 1.00 65.25 524 LEU A CA 1
ATOM 3933 C C . LEU A 1 524 ? 18.654 49.337 -7.931 1.00 65.25 524 LEU A C 1
ATOM 3935 O O . LEU A 1 524 ? 18.979 50.307 -8.604 1.00 65.25 524 LEU A O 1
ATOM 3939 N N . GLY A 1 525 ? 17.558 48.627 -8.196 1.00 68.69 525 GLY A N 1
ATOM 3940 C CA . GLY A 1 525 ? 16.530 49.043 -9.154 1.00 68.69 525 GLY A CA 1
ATOM 3941 C C . GLY A 1 525 ? 15.626 50.154 -8.594 1.00 68.69 525 GLY A C 1
ATOM 3942 O O . GLY A 1 525 ? 16.062 50.982 -7.796 1.00 68.69 525 GLY A O 1
ATOM 3943 N N . LEU A 1 526 ? 14.348 50.205 -8.998 1.00 63.31 526 LEU A N 1
ATOM 3944 C CA . LEU A 1 526 ? 13.421 51.269 -8.560 1.00 63.31 526 LEU A CA 1
ATOM 3945 C C . LEU A 1 526 ? 13.066 51.119 -7.071 1.00 63.31 526 LEU A C 1
ATOM 3947 O O . LEU A 1 526 ? 12.547 50.074 -6.660 1.00 63.31 526 LEU A O 1
ATOM 3951 N N . SER A 1 527 ? 13.282 52.175 -6.277 1.00 66.88 527 SER A N 1
ATOM 3952 C CA . SER A 1 527 ? 13.042 52.149 -4.825 1.00 66.88 527 SER A CA 1
ATOM 3953 C C . SER A 1 527 ? 12.426 53.438 -4.273 1.00 66.88 527 SER A C 1
ATOM 3955 O O . SER A 1 527 ? 12.771 54.523 -4.711 1.00 66.88 527 SER A O 1
ATOM 3957 N N . ARG A 1 528 ? 11.509 53.385 -3.291 1.00 64.50 528 ARG A N 1
ATOM 3958 C CA . ARG A 1 528 ? 10.949 54.632 -2.704 1.00 64.50 528 ARG A CA 1
ATOM 3959 C C . ARG A 1 528 ? 11.889 55.301 -1.699 1.00 64.50 528 ARG A C 1
ATOM 3961 O O . ARG A 1 528 ? 12.011 56.520 -1.749 1.00 64.50 528 ARG A O 1
ATOM 3968 N N . ALA A 1 529 ? 12.508 54.525 -0.815 1.00 60.03 529 ALA A N 1
ATOM 3969 C CA . ALA A 1 529 ? 13.447 55.008 0.193 1.00 60.03 529 ALA A CA 1
ATOM 3970 C C . ALA A 1 529 ? 14.635 54.046 0.321 1.00 60.03 529 ALA A C 1
ATOM 3972 O O . ALA A 1 529 ? 14.431 52.828 0.381 1.00 60.03 529 ALA A O 1
ATOM 3973 N N . VAL A 1 530 ? 15.848 54.596 0.360 1.00 63.75 530 VAL A N 1
ATOM 3974 C CA . VAL A 1 530 ? 17.106 53.842 0.410 1.00 63.75 530 VAL A CA 1
ATOM 3975 C C . VAL A 1 530 ? 18.057 54.481 1.433 1.00 63.75 530 VAL A C 1
ATOM 3977 O O . VAL A 1 530 ? 18.339 55.671 1.324 1.00 63.75 530 VAL A O 1
ATOM 3980 N N . ASP A 1 531 ? 18.560 53.697 2.392 1.00 68.44 531 ASP A N 1
ATOM 3981 C CA . ASP A 1 531 ? 19.716 54.031 3.250 1.00 68.44 531 ASP A CA 1
ATOM 3982 C C . ASP A 1 531 ? 20.832 53.009 2.965 1.00 68.44 531 ASP A C 1
ATOM 3984 O O . ASP A 1 531 ? 20.619 51.798 3.069 1.00 68.44 531 ASP A O 1
ATOM 3988 N N . VAL A 1 532 ? 22.013 53.477 2.555 1.00 66.56 532 VAL A N 1
ATOM 3989 C CA . VAL A 1 532 ? 23.197 52.628 2.348 1.00 66.56 532 VAL A CA 1
ATOM 3990 C C . VAL A 1 532 ? 24.336 53.127 3.221 1.00 66.56 532 VAL A C 1
ATOM 3992 O O . VAL A 1 532 ? 24.821 54.249 3.067 1.00 66.56 532 VAL A O 1
ATOM 3995 N N . ARG A 1 533 ? 24.831 52.258 4.102 1.00 72.31 533 ARG A N 1
ATOM 3996 C CA . ARG A 1 533 ? 25.975 52.535 4.974 1.00 72.31 533 ARG A CA 1
ATOM 3997 C C . ARG A 1 533 ? 27.086 51.544 4.706 1.00 72.31 533 ARG A C 1
ATOM 3999 O O . ARG A 1 533 ? 26.955 50.354 4.992 1.00 72.31 533 ARG A O 1
ATOM 4006 N N . LEU A 1 534 ? 28.199 52.051 4.196 1.00 65.19 534 LEU A N 1
ATOM 4007 C CA . LEU A 1 534 ? 29.392 51.260 3.932 1.00 65.19 534 LEU A CA 1
ATOM 4008 C C . LEU A 1 534 ? 30.483 51.626 4.938 1.00 65.19 534 LEU A C 1
ATOM 4010 O O . LEU A 1 534 ? 30.833 52.797 5.093 1.00 65.19 534 LEU A O 1
ATOM 4014 N N . GLY A 1 535 ? 31.036 50.622 5.614 1.00 66.06 535 GLY A N 1
ATOM 4015 C CA . GLY A 1 535 ? 32.272 50.737 6.381 1.00 66.06 535 GLY A CA 1
ATOM 4016 C C . GLY A 1 535 ? 33.495 50.898 5.468 1.00 66.06 535 GLY A C 1
ATOM 4017 O O . GLY A 1 535 ? 33.368 51.120 4.263 1.00 66.06 535 GLY A O 1
ATOM 4018 N N . LEU A 1 536 ? 34.705 50.791 6.033 1.00 62.25 536 LEU A N 1
ATOM 4019 C CA . LEU A 1 536 ? 35.947 51.003 5.271 1.00 62.25 536 LEU A CA 1
ATOM 4020 C C . LEU A 1 536 ? 36.056 50.004 4.114 1.00 62.25 536 LEU A C 1
ATOM 4022 O O . LEU A 1 536 ? 36.118 48.789 4.337 1.00 62.25 536 LEU A O 1
ATOM 4026 N N . SER A 1 537 ? 36.118 50.539 2.893 1.00 64.25 537 SER A N 1
ATOM 4027 C CA . SER A 1 537 ? 36.166 49.750 1.663 1.00 64.25 537 SER A CA 1
ATOM 4028 C C . SER A 1 537 ? 37.206 50.285 0.678 1.00 64.25 537 SER A C 1
ATOM 4030 O O . SER A 1 537 ? 37.379 51.494 0.556 1.00 64.25 537 SER A O 1
ATOM 4032 N N . ARG A 1 538 ? 37.938 49.395 -0.013 1.00 61.25 538 ARG A N 1
ATOM 4033 C CA . ARG A 1 538 ? 39.001 49.810 -0.959 1.00 61.25 538 ARG A CA 1
ATOM 4034 C C . ARG A 1 538 ? 38.468 50.199 -2.338 1.00 61.25 538 ARG A C 1
ATOM 4036 O O . ARG A 1 538 ? 39.009 51.122 -2.933 1.00 61.25 538 ARG A O 1
ATOM 4043 N N . ALA A 1 539 ? 37.455 49.491 -2.831 1.00 59.59 539 ALA A N 1
ATOM 4044 C CA . ALA A 1 539 ? 36.794 49.752 -4.105 1.00 59.59 539 ALA A CA 1
ATOM 4045 C C . ALA A 1 539 ? 35.282 49.562 -3.942 1.00 59.59 539 ALA A C 1
ATOM 4047 O O . ALA A 1 539 ? 34.847 48.547 -3.386 1.00 59.59 539 ALA A O 1
ATOM 4048 N N . VAL A 1 540 ? 34.506 50.545 -4.392 1.00 60.56 540 VAL A N 1
ATOM 4049 C CA . VAL A 1 540 ? 33.050 50.588 -4.244 1.00 60.56 540 VAL A CA 1
ATOM 4050 C C . VAL A 1 540 ? 32.442 51.098 -5.552 1.00 60.56 540 VAL A C 1
ATOM 4052 O O . VAL A 1 540 ? 32.811 52.177 -5.994 1.00 60.56 540 VAL A O 1
ATOM 4055 N N . ASP A 1 541 ? 31.509 50.347 -6.137 1.00 64.56 541 ASP A N 1
ATOM 4056 C CA . ASP A 1 541 ? 30.588 50.817 -7.184 1.00 64.56 541 ASP A CA 1
ATOM 4057 C C . ASP A 1 541 ? 29.158 50.736 -6.619 1.00 64.56 541 ASP A C 1
ATOM 4059 O O . ASP A 1 541 ? 28.749 49.698 -6.088 1.00 64.56 541 ASP A O 1
ATOM 4063 N N . VAL A 1 542 ? 28.408 51.839 -6.665 1.00 63.12 542 VAL A N 1
ATOM 4064 C CA . VAL A 1 542 ? 27.000 51.888 -6.239 1.00 63.12 542 VAL A CA 1
ATOM 4065 C C . VAL A 1 542 ? 26.173 52.483 -7.364 1.00 63.12 542 VAL A C 1
ATOM 4067 O O . VAL A 1 542 ? 26.314 53.656 -7.702 1.00 63.12 542 VAL A O 1
ATOM 4070 N N . ARG A 1 543 ? 25.244 51.689 -7.896 1.00 69.50 543 ARG A N 1
ATOM 4071 C CA . ARG A 1 543 ? 24.317 52.089 -8.955 1.00 69.50 543 ARG A CA 1
ATOM 4072 C C . ARG A 1 543 ? 22.892 52.081 -8.430 1.00 69.50 543 ARG A C 1
ATOM 4074 O O . ARG A 1 543 ? 22.393 51.047 -7.983 1.00 69.50 543 ARG A O 1
ATOM 4081 N N . LEU A 1 544 ? 22.230 53.230 -8.512 1.00 62.34 544 LEU A N 1
ATOM 4082 C CA . LEU A 1 544 ? 20.855 53.423 -8.059 1.00 62.34 544 LEU A CA 1
ATOM 4083 C C . LEU A 1 544 ? 19.931 53.683 -9.253 1.00 62.34 544 LEU A C 1
ATOM 4085 O O . LEU A 1 544 ? 20.215 54.539 -10.085 1.00 62.34 544 LEU A O 1
ATOM 4089 N N . GLY A 1 545 ? 18.811 52.965 -9.324 1.00 63.12 545 GLY A N 1
ATOM 4090 C CA . GLY A 1 545 ? 17.682 53.288 -10.196 1.00 63.12 545 GLY A CA 1
ATOM 4091 C C . GLY A 1 545 ? 16.822 54.431 -9.632 1.00 63.12 545 GLY A C 1
ATOM 4092 O O . GLY A 1 545 ? 17.136 55.007 -8.588 1.00 63.12 545 GLY A O 1
ATOM 4093 N N . LEU A 1 546 ? 15.703 54.757 -10.301 1.00 59.59 546 LEU A N 1
ATOM 4094 C CA . LEU A 1 546 ? 14.821 55.861 -9.879 1.00 59.59 546 LEU A CA 1
ATOM 4095 C C . LEU A 1 546 ? 14.370 55.690 -8.423 1.00 59.59 546 LEU A C 1
ATOM 4097 O O . LEU A 1 546 ? 13.754 54.680 -8.054 1.00 59.59 546 LEU A O 1
ATOM 4101 N N . SER A 1 547 ? 14.646 56.712 -7.613 1.00 63.38 547 SER A N 1
ATOM 4102 C CA . SER A 1 547 ? 14.321 56.723 -6.193 1.00 63.38 547 SER A CA 1
ATOM 4103 C C . SER A 1 547 ? 13.873 58.091 -5.689 1.00 63.38 547 SER A C 1
ATOM 4105 O O . SER A 1 547 ? 14.248 59.120 -6.239 1.00 63.38 547 SER A O 1
ATOM 4107 N N . ARG A 1 548 ? 12.982 58.104 -4.684 1.00 60.97 548 ARG A N 1
ATOM 4108 C CA . ARG A 1 548 ? 12.390 59.349 -4.148 1.00 60.97 548 ARG A CA 1
ATOM 4109 C C . ARG A 1 548 ? 13.160 59.934 -2.964 1.00 60.97 548 ARG A C 1
ATOM 4111 O O . ARG A 1 548 ? 13.095 61.138 -2.761 1.00 60.97 548 ARG A O 1
ATOM 4118 N N . ALA A 1 549 ? 13.831 59.100 -2.172 1.00 60.44 549 ALA A N 1
ATOM 4119 C CA . ALA A 1 549 ? 14.630 59.519 -1.023 1.00 60.44 549 ALA A CA 1
ATOM 4120 C C . ALA A 1 549 ? 15.826 58.573 -0.842 1.00 60.44 549 ALA A C 1
ATOM 4122 O O . ALA A 1 549 ? 15.640 57.354 -0.782 1.00 60.44 549 ALA A O 1
ATOM 4123 N N . VAL A 1 550 ? 17.034 59.137 -0.767 1.00 64.62 550 VAL A N 1
ATOM 4124 C CA . VAL A 1 550 ? 18.302 58.396 -0.716 1.00 64.62 550 VAL A CA 1
ATOM 4125 C C . VAL A 1 550 ? 19.240 59.040 0.310 1.00 64.62 550 VAL A C 1
ATOM 4127 O O . VAL A 1 550 ? 19.487 60.240 0.229 1.00 64.62 550 VAL A O 1
ATOM 4130 N N . ASP A 1 551 ? 19.778 58.242 1.237 1.00 64.62 551 ASP A N 1
ATOM 4131 C CA . ASP A 1 551 ? 20.940 58.584 2.079 1.00 64.62 551 ASP A CA 1
ATOM 4132 C C . ASP A 1 551 ? 22.045 57.540 1.823 1.00 64.62 551 ASP A C 1
ATOM 4134 O O . ASP A 1 551 ? 21.799 56.334 1.894 1.00 64.62 551 ASP A O 1
ATOM 4138 N N . VAL A 1 552 ? 23.256 57.987 1.477 1.00 66.12 552 VAL A N 1
ATOM 4139 C CA . VAL A 1 552 ? 24.421 57.113 1.255 1.00 66.12 552 VAL A CA 1
ATOM 4140 C C . VAL A 1 552 ? 25.592 57.638 2.070 1.00 66.12 552 VAL A C 1
ATOM 4142 O O . VAL A 1 552 ? 26.042 58.768 1.881 1.00 66.12 552 VAL A O 1
ATOM 4145 N N . ARG A 1 553 ? 26.137 56.794 2.950 1.00 69.44 553 ARG A N 1
ATOM 4146 C CA . ARG A 1 553 ? 27.308 57.115 3.777 1.00 69.44 553 ARG A CA 1
ATOM 4147 C C . ARG A 1 553 ? 28.440 56.138 3.512 1.00 69.44 553 ARG A C 1
ATOM 4149 O O . ARG A 1 553 ? 28.301 54.935 3.738 1.00 69.44 553 ARG A O 1
ATOM 4156 N N . LEU A 1 554 ? 29.576 56.678 3.077 1.00 64.50 554 LEU A N 1
ATOM 4157 C CA . LEU A 1 554 ? 30.772 55.916 2.727 1.00 64.50 554 LEU A CA 1
ATOM 4158 C C . LEU A 1 554 ? 31.893 56.143 3.746 1.00 64.50 554 LEU A C 1
ATOM 4160 O O . LEU A 1 554 ? 32.303 57.276 4.001 1.00 64.50 554 LEU A O 1
ATOM 4164 N N . GLY A 1 555 ? 32.445 55.061 4.292 1.00 58.69 555 GLY A N 1
ATOM 4165 C CA . GLY A 1 555 ? 33.705 55.091 5.026 1.00 58.69 555 GLY A CA 1
ATOM 4166 C C . GLY A 1 555 ? 34.893 55.091 4.063 1.00 58.69 555 GLY A C 1
ATOM 4167 O O . GLY A 1 555 ? 35.211 54.044 3.515 1.00 58.69 555 GLY A O 1
ATOM 4168 N N . ARG A 1 556 ? 35.537 56.255 3.866 1.00 57.19 556 ARG A N 1
ATOM 4169 C CA . ARG A 1 556 ? 36.796 56.483 3.107 1.00 57.19 556 ARG A CA 1
ATOM 4170 C C . ARG A 1 556 ? 37.072 55.443 1.993 1.00 57.19 556 ARG A C 1
ATOM 4172 O O . ARG A 1 556 ? 37.852 54.512 2.181 1.00 57.19 556 ARG A O 1
ATOM 4179 N N . GLY A 1 557 ? 36.475 55.659 0.822 1.00 45.09 557 GLY A N 1
ATOM 4180 C CA . GLY A 1 557 ? 36.764 54.965 -0.440 1.00 45.09 557 GLY A CA 1
ATOM 4181 C C . GLY A 1 557 ? 36.586 55.943 -1.608 1.00 45.09 557 GLY A C 1
ATOM 4182 O O . GLY A 1 557 ? 35.765 56.852 -1.506 1.00 45.09 557 GLY A O 1
ATOM 4183 N N . ARG A 1 558 ? 37.414 55.836 -2.655 1.00 49.12 558 ARG A N 1
ATOM 4184 C CA . ARG A 1 558 ? 37.391 56.733 -3.826 1.00 49.12 558 ARG A CA 1
ATOM 4185 C C . ARG A 1 558 ? 36.220 56.404 -4.768 1.00 49.12 558 ARG A C 1
ATOM 4187 O O . ARG A 1 558 ? 35.942 55.231 -4.979 1.00 49.12 558 ARG A O 1
ATOM 4194 N N . GLU A 1 559 ? 35.668 57.486 -5.325 1.00 44.84 559 GLU A N 1
ATOM 4195 C CA . GLU A 1 559 ? 34.698 57.643 -6.428 1.00 44.84 559 GLU A CA 1
ATOM 4196 C C . GLU A 1 559 ? 33.263 57.117 -6.245 1.00 44.84 559 GLU A C 1
ATOM 4198 O O . GLU A 1 559 ? 32.999 55.933 -6.085 1.00 44.84 559 GLU A O 1
ATOM 4203 N N . VAL A 1 560 ? 32.322 58.064 -6.322 1.00 45.41 560 VAL A N 1
ATOM 4204 C CA . VAL A 1 560 ? 30.898 57.866 -6.606 1.00 45.41 560 VAL A CA 1
ATOM 4205 C C . VAL A 1 560 ? 30.684 58.504 -7.973 1.00 45.41 560 VAL A C 1
ATOM 4207 O O . VAL A 1 560 ? 30.902 59.708 -8.095 1.00 45.41 560 VAL A O 1
ATOM 4210 N N . GLU A 1 561 ? 30.280 57.742 -8.987 1.00 41.69 561 GLU A N 1
ATOM 4211 C CA . GLU A 1 561 ? 29.800 58.319 -10.247 1.00 41.69 561 GLU A CA 1
ATOM 4212 C C . GLU A 1 561 ? 28.272 58.463 -10.193 1.00 41.69 561 GLU A C 1
ATOM 4214 O O . GLU A 1 561 ? 27.550 57.471 -10.341 1.00 41.69 561 GLU A O 1
ATOM 4219 N N . PRO A 1 562 ? 27.729 59.673 -9.973 1.00 35.75 562 PRO A N 1
ATOM 4220 C CA . PRO A 1 562 ? 26.324 59.924 -10.238 1.00 35.75 562 PRO A CA 1
ATOM 4221 C C . PRO A 1 562 ? 26.109 59.981 -11.755 1.00 35.75 562 PRO A C 1
ATOM 4223 O O . PRO A 1 562 ? 26.679 60.828 -12.441 1.00 35.75 562 PRO A O 1
ATOM 4226 N N . TRP A 1 563 ? 25.247 59.114 -12.288 1.00 36.44 563 TRP A N 1
ATOM 4227 C CA . TRP A 1 563 ? 24.715 59.321 -13.635 1.00 36.44 563 TRP A CA 1
ATOM 4228 C C . TRP A 1 563 ? 23.792 60.538 -13.616 1.00 36.44 563 TRP A C 1
ATOM 4230 O O . TRP A 1 563 ? 22.777 60.557 -12.917 1.00 36.44 563 TRP A O 1
ATOM 4240 N N . GLY A 1 564 ? 24.191 61.569 -14.356 1.00 31.64 564 GLY A N 1
ATOM 4241 C CA . GLY A 1 564 ? 23.419 62.782 -14.558 1.00 31.64 564 GLY A CA 1
ATOM 4242 C C . GLY A 1 564 ? 22.455 62.700 -15.747 1.00 31.64 564 GLY A C 1
ATOM 4243 O O . GLY A 1 564 ? 22.795 62.141 -16.785 1.00 31.64 564 GLY A O 1
ATOM 4244 N N . TRP A 1 565 ? 21.329 63.393 -15.541 1.00 36.94 565 TRP A N 1
ATOM 4245 C CA . TRP A 1 565 ? 20.446 64.100 -16.487 1.00 36.94 565 TRP A CA 1
ATOM 4246 C C . TRP A 1 565 ? 19.484 63.313 -17.392 1.00 36.94 565 TRP A C 1
ATOM 4248 O O . TRP A 1 565 ? 19.869 62.362 -18.066 1.00 36.94 565 TRP A O 1
ATOM 4258 N N . GLY A 1 566 ? 18.240 63.819 -17.465 1.00 34.38 566 GLY A N 1
ATOM 4259 C CA . GLY A 1 566 ? 17.246 63.513 -18.502 1.00 34.38 566 GLY A CA 1
ATOM 4260 C C . GLY A 1 566 ? 15.821 63.446 -17.988 1.00 34.38 566 GLY A C 1
ATOM 4261 O O . GLY A 1 566 ? 15.335 62.302 -17.861 1.00 34.38 566 GLY A O 1
#

InterPro domains:
  IPR011701 Major facilitator superfamily [PF07690] (30-381)
  IPR020846 Major facilitator superfamily domain [PS50850] (21-423)
  IPR036259 MFS transporter superfamily [G3DSA:1.20.1250.20] (19-407)
  IPR036259 MFS transporter superfamily [SSF103473] (8-390)
  IPR050327 Proton-linked Monocarboxylate Transporter [PTHR11360] (16-387)